Protein AF-A0A151T6I8-F1 (afdb_monomer_lite)

Organism: Cajanus cajan (NCBI:txid3821)

Structure (mmCIF, N/CA/C/O backbone):
data_AF-A0A151T6I8-F1
#
_entry.id   AF-A0A151T6I8-F1
#
loop_
_atom_site.group_PDB
_atom_site.id
_atom_site.type_symbol
_atom_site.label_atom_id
_atom_site.label_alt_id
_atom_site.label_comp_id
_atom_site.label_asym_id
_atom_site.label_entity_id
_atom_site.label_seq_id
_atom_site.pdbx_PDB_ins_code
_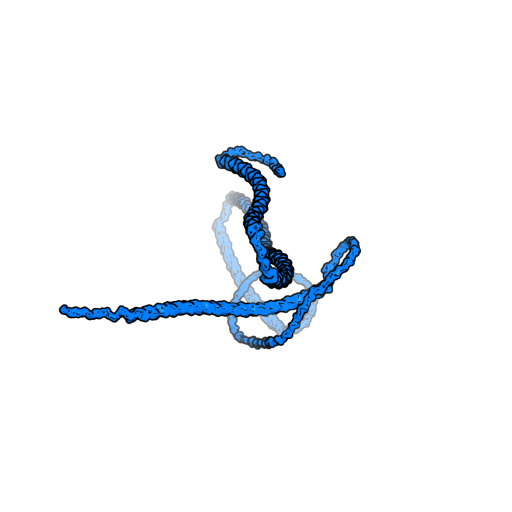atom_site.Cartn_x
_atom_site.Cartn_y
_atom_site.Cartn_z
_atom_site.occupancy
_atom_site.B_iso_or_equiv
_atom_site.auth_seq_id
_atom_site.auth_comp_id
_atom_site.auth_asym_id
_atom_site.auth_atom_id
_atom_site.pdbx_PDB_model_num
ATOM 1 N N . MET A 1 1 ? 33.927 2.813 18.070 1.00 40.91 1 MET A N 1
ATOM 2 C CA . MET A 1 1 ? 34.906 1.871 17.494 1.00 40.91 1 MET A CA 1
ATOM 3 C C . MET A 1 1 ? 34.378 1.384 16.159 1.00 40.91 1 MET A C 1
ATOM 5 O O . MET A 1 1 ? 33.597 0.448 16.139 1.00 40.91 1 MET A O 1
ATOM 9 N N . VAL A 1 2 ? 34.768 2.055 15.080 1.00 37.50 2 VAL A N 1
ATOM 10 C CA . VAL A 1 2 ? 34.949 1.470 13.746 1.00 37.50 2 VAL A CA 1
ATOM 11 C C . VAL A 1 2 ? 36.157 2.223 13.202 1.00 37.50 2 VAL A C 1
ATOM 13 O O . VAL A 1 2 ? 36.128 3.449 13.120 1.00 37.50 2 VAL A O 1
ATOM 16 N N . ALA A 1 3 ? 37.253 1.496 13.030 1.00 42.22 3 ALA A N 1
ATOM 17 C CA . ALA A 1 3 ? 38.501 1.994 12.485 1.00 42.22 3 ALA A CA 1
ATOM 18 C C . ALA A 1 3 ? 38.392 1.997 10.958 1.00 42.22 3 ALA A C 1
ATOM 20 O O . ALA A 1 3 ? 37.912 1.024 10.380 1.00 42.22 3 ALA A O 1
ATOM 21 N N . SER A 1 4 ? 38.848 3.074 10.329 1.00 39.62 4 SER A N 1
ATOM 22 C CA . SER A 1 4 ? 39.095 3.122 8.892 1.00 39.62 4 SER A CA 1
ATOM 23 C C . SER A 1 4 ? 40.542 3.560 8.707 1.00 39.62 4 SER A C 1
ATOM 25 O O . SER A 1 4 ? 40.881 4.730 8.866 1.00 39.62 4 SER A O 1
ATOM 27 N N . GLU A 1 5 ? 41.395 2.563 8.484 1.00 42.41 5 GLU A N 1
ATOM 28 C CA . GLU A 1 5 ? 42.701 2.699 7.847 1.00 42.41 5 GLU A CA 1
ATOM 29 C C . GLU A 1 5 ? 42.489 3.034 6.371 1.00 42.41 5 GLU A C 1
ATOM 31 O O . GLU A 1 5 ? 41.772 2.311 5.688 1.00 42.41 5 GLU A O 1
ATOM 36 N N . GLU A 1 6 ? 43.155 4.074 5.869 1.00 36.62 6 GLU A N 1
ATOM 37 C CA . GLU A 1 6 ? 43.416 4.222 4.435 1.00 36.62 6 GLU A CA 1
ATOM 38 C C . GLU A 1 6 ? 44.750 4.961 4.214 1.00 36.62 6 GLU A C 1
ATOM 40 O O . GLU A 1 6 ? 44.868 6.179 4.297 1.00 36.62 6 GLU A O 1
ATOM 45 N N . ILE A 1 7 ? 45.789 4.130 4.107 1.00 36.53 7 ILE A N 1
ATOM 46 C CA . ILE A 1 7 ? 46.836 4.077 3.074 1.00 36.53 7 ILE A CA 1
ATOM 47 C C . ILE A 1 7 ? 47.464 5.406 2.604 1.00 36.53 7 ILE A C 1
ATOM 49 O O . ILE A 1 7 ? 46.891 6.218 1.887 1.00 36.53 7 ILE A O 1
ATOM 53 N N . TYR A 1 8 ? 48.753 5.506 2.935 1.00 38.81 8 TYR A N 1
ATOM 54 C CA . TYR A 1 8 ? 49.767 6.439 2.448 1.00 38.81 8 TYR A CA 1
ATOM 55 C C . TYR A 1 8 ? 49.966 6.341 0.921 1.00 38.81 8 TYR A C 1
ATOM 57 O O . TYR A 1 8 ? 50.391 5.304 0.414 1.00 38.81 8 TYR A O 1
ATOM 65 N N . GLY A 1 9 ? 49.758 7.449 0.207 1.00 34.28 9 GLY A N 1
ATOM 66 C CA . GLY A 1 9 ? 50.211 7.668 -1.168 1.00 34.28 9 GLY A CA 1
ATOM 67 C C . GLY A 1 9 ? 51.060 8.935 -1.223 1.00 34.28 9 GLY A C 1
ATOM 68 O O . GLY A 1 9 ? 50.535 10.043 -1.208 1.00 34.28 9 GLY A O 1
ATOM 69 N N . ARG A 1 10 ? 52.384 8.765 -1.211 1.00 38.72 10 ARG A N 1
ATOM 70 C CA . ARG A 1 10 ? 53.377 9.828 -1.400 1.00 38.72 10 ARG A CA 1
ATOM 71 C C . ARG A 1 10 ? 53.438 10.157 -2.893 1.00 38.72 10 ARG A C 1
ATOM 73 O O . ARG A 1 10 ? 53.957 9.349 -3.654 1.00 38.72 10 ARG A O 1
ATOM 80 N N . GLU A 1 11 ? 52.986 11.344 -3.276 1.00 35.78 11 GLU A N 1
ATOM 81 C CA . GLU A 1 11 ? 53.276 11.943 -4.580 1.00 35.78 11 GLU A CA 1
ATOM 82 C C . GLU A 1 11 ? 53.837 13.353 -4.342 1.00 35.78 11 GLU A C 1
ATOM 84 O O . GLU A 1 11 ? 53.233 14.181 -3.659 1.00 35.78 11 GLU A O 1
ATOM 89 N N . GLU A 1 12 ? 55.070 13.573 -4.803 1.00 48.44 12 GLU A N 1
ATOM 90 C CA . GLU A 1 12 ? 55.775 14.852 -4.750 1.00 48.44 12 GLU A CA 1
ATOM 91 C C . GLU A 1 12 ? 55.009 15.895 -5.567 1.00 48.44 12 GLU A C 1
ATOM 93 O O . GLU A 1 12 ? 54.965 15.819 -6.793 1.00 48.44 12 GLU A O 1
ATOM 98 N N . VAL A 1 13 ? 54.440 16.902 -4.899 1.00 39.72 13 VAL A N 1
ATOM 99 C CA . VAL A 1 13 ? 53.879 18.079 -5.568 1.00 39.72 13 VAL A CA 1
ATOM 100 C C . VAL A 1 13 ? 54.666 19.315 -5.153 1.00 39.72 13 VAL A C 1
ATOM 102 O O . VAL A 1 13 ? 54.777 19.670 -3.981 1.00 39.72 13 VAL A O 1
ATOM 105 N N . LEU A 1 14 ? 55.245 19.925 -6.183 1.00 41.38 14 LEU A N 1
ATOM 106 C CA . LEU A 1 14 ? 55.989 21.174 -6.211 1.00 41.38 14 LEU A CA 1
ATOM 107 C C . LEU A 1 14 ? 55.366 22.277 -5.344 1.00 41.38 14 LEU A C 1
ATOM 109 O O . LEU A 1 14 ? 54.159 22.514 -5.362 1.00 41.38 14 LEU A O 1
ATOM 113 N N . LEU A 1 15 ? 56.247 22.997 -4.648 1.00 47.22 15 LEU A N 1
ATOM 114 C CA . LEU A 1 15 ? 55.979 24.145 -3.786 1.00 47.22 15 LEU A CA 1
ATOM 115 C C . LEU A 1 15 ? 55.469 25.352 -4.608 1.00 47.22 15 LEU A C 1
ATOM 117 O O . LEU A 1 15 ? 56.197 26.310 -4.860 1.00 47.22 15 LEU A O 1
ATOM 121 N N . VAL A 1 16 ? 54.217 25.311 -5.064 1.00 47.41 16 VAL A N 1
ATOM 122 C CA . VAL A 1 16 ? 53.518 26.497 -5.575 1.00 47.41 16 VAL A CA 1
ATOM 123 C C . VAL A 1 16 ? 53.007 27.262 -4.359 1.00 47.41 16 VAL A C 1
ATOM 125 O O . VAL A 1 16 ? 52.218 26.731 -3.579 1.00 47.41 16 VAL A O 1
ATOM 128 N N . GLN A 1 17 ? 53.485 28.495 -4.164 1.00 56.31 17 GLN A N 1
ATOM 129 C CA . GLN A 1 17 ? 52.957 29.384 -3.127 1.00 56.31 17 GLN A CA 1
ATOM 130 C C . GLN A 1 17 ? 51.426 29.437 -3.238 1.00 56.31 17 GLN A C 1
ATOM 132 O O . GLN A 1 17 ? 50.925 29.754 -4.324 1.00 56.31 17 GLN A O 1
ATOM 137 N N . PRO A 1 18 ? 50.671 29.146 -2.161 1.00 54.91 18 PRO A N 1
ATOM 138 C CA . PRO A 1 18 ? 49.224 29.221 -2.214 1.00 54.91 18 PRO A CA 1
ATOM 139 C C . PRO A 1 18 ? 48.849 30.666 -2.528 1.00 54.91 18 PRO A C 1
ATOM 141 O O . PRO A 1 18 ? 49.171 31.583 -1.769 1.00 54.91 18 PRO A O 1
ATOM 144 N N . GLY A 1 19 ? 48.199 30.891 -3.670 1.00 61.41 19 GLY A N 1
ATOM 145 C CA . GLY A 1 19 ? 47.603 32.190 -3.955 1.00 61.41 19 GLY A CA 1
ATOM 146 C C . GLY A 1 19 ? 46.659 32.578 -2.813 1.00 61.41 19 GLY A C 1
ATOM 147 O O . GLY A 1 19 ? 46.128 31.711 -2.125 1.00 61.41 19 GLY A O 1
ATOM 148 N N . HIS A 1 20 ? 46.416 33.874 -2.621 1.00 72.81 20 HIS A N 1
ATOM 149 C CA . HIS A 1 20 ? 45.530 34.414 -1.576 1.00 72.81 20 HIS A CA 1
ATOM 150 C C . HIS A 1 20 ? 44.180 33.669 -1.448 1.00 72.81 20 HIS A C 1
ATOM 152 O O . HIS A 1 20 ? 43.634 33.531 -0.359 1.00 72.81 20 HIS A O 1
ATOM 158 N N . VAL A 1 21 ? 43.668 33.132 -2.560 1.00 78.62 21 VAL A N 1
ATOM 159 C CA . VAL A 1 21 ? 42.455 32.302 -2.612 1.00 78.62 21 VAL A CA 1
ATOM 160 C C . VAL A 1 21 ? 42.631 30.943 -1.919 1.00 78.62 21 VAL A C 1
ATOM 162 O O . VAL A 1 21 ? 41.722 30.508 -1.226 1.00 78.62 21 VAL A O 1
ATOM 165 N N . GLY A 1 22 ? 43.786 30.287 -2.058 1.00 81.00 22 GLY A N 1
ATOM 166 C CA . GLY A 1 22 ? 44.078 29.008 -1.401 1.00 81.00 22 GLY A CA 1
ATOM 167 C C . GLY A 1 22 ? 44.117 29.133 0.122 1.00 81.00 22 GLY A C 1
ATOM 168 O O . GLY A 1 22 ? 43.486 28.343 0.811 1.00 81.00 22 GLY A O 1
ATOM 169 N N . LEU A 1 23 ? 44.747 30.192 0.643 1.00 84.62 23 LEU A N 1
ATOM 170 C CA . LEU A 1 23 ? 44.777 30.457 2.088 1.00 84.62 23 LEU A CA 1
ATOM 171 C C . LEU A 1 23 ? 43.381 30.740 2.666 1.00 84.62 23 LEU A C 1
ATOM 173 O O . LEU A 1 23 ? 43.078 30.320 3.782 1.00 84.62 23 LEU A O 1
ATOM 177 N N . GLU A 1 24 ? 42.520 31.434 1.917 1.00 87.62 24 GLU A N 1
ATOM 178 C CA . GLU A 1 24 ? 41.139 31.684 2.344 1.00 87.62 24 GLU A CA 1
ATOM 179 C C . GLU A 1 24 ? 40.281 30.409 2.273 1.00 87.62 24 GLU A C 1
ATOM 181 O O . GLU A 1 24 ? 39.462 30.175 3.161 1.00 87.62 24 GLU A O 1
ATOM 186 N N . ILE A 1 25 ? 40.508 29.539 1.280 1.00 86.00 25 ILE A N 1
ATOM 187 C CA . ILE A 1 25 ? 39.887 28.207 1.222 1.00 86.00 25 ILE A CA 1
ATOM 188 C C . ILE A 1 25 ? 40.307 27.374 2.436 1.00 86.00 25 ILE A C 1
ATOM 190 O O . ILE A 1 25 ? 39.436 26.841 3.118 1.00 86.00 25 ILE A O 1
ATOM 194 N N . ASP A 1 26 ? 41.598 27.327 2.767 1.00 89.50 26 ASP A N 1
ATOM 195 C CA . ASP A 1 26 ? 42.098 26.589 3.932 1.00 89.50 26 ASP A CA 1
ATOM 196 C C . ASP A 1 26 ? 41.510 27.134 5.241 1.00 89.50 26 ASP A C 1
ATOM 198 O O . ASP A 1 26 ? 41.115 26.374 6.129 1.00 89.50 26 ASP A O 1
ATOM 202 N N . ARG A 1 27 ? 41.386 28.461 5.368 1.00 93.75 27 ARG A N 1
ATOM 203 C CA . ARG A 1 27 ? 40.738 29.104 6.518 1.00 93.75 27 ARG A CA 1
ATOM 204 C C . ARG A 1 27 ? 39.266 28.710 6.637 1.00 93.75 27 ARG A C 1
ATOM 206 O O . ARG A 1 27 ? 38.834 28.331 7.727 1.00 93.75 27 ARG A O 1
ATOM 213 N N . LEU A 1 28 ? 38.502 28.794 5.548 1.00 93.62 28 LEU A N 1
ATOM 214 C CA . LEU A 1 28 ? 37.086 28.416 5.524 1.00 93.62 28 LEU A CA 1
ATOM 215 C C . LEU A 1 28 ? 36.900 26.917 5.774 1.00 93.62 28 LEU A C 1
ATOM 217 O O . LEU A 1 28 ? 35.976 26.520 6.481 1.00 93.62 28 LEU A O 1
ATOM 221 N N . GLN A 1 29 ? 37.796 26.082 5.255 1.00 92.31 29 GLN A N 1
ATOM 222 C CA . GLN A 1 29 ? 37.787 24.644 5.481 1.00 92.31 29 GLN A CA 1
ATOM 223 C C . GLN A 1 29 ? 38.086 24.316 6.946 1.00 92.31 29 GLN A C 1
ATOM 225 O O . GLN A 1 29 ? 37.368 23.521 7.550 1.00 92.31 29 GLN A O 1
ATOM 230 N N . ASN A 1 30 ? 39.049 24.998 7.568 1.00 93.19 30 ASN A N 1
ATOM 231 C CA . ASN A 1 30 ? 39.305 24.879 9.003 1.00 93.19 30 ASN A CA 1
ATOM 232 C C . ASN A 1 30 ? 38.087 25.309 9.834 1.00 93.19 30 ASN A C 1
ATOM 234 O O . ASN A 1 30 ? 37.658 24.557 10.709 1.00 93.19 30 ASN A O 1
ATOM 238 N N . GLN A 1 31 ? 37.460 26.444 9.511 1.00 95.81 31 GLN A N 1
ATOM 239 C CA . GLN A 1 31 ? 36.226 26.888 10.172 1.00 95.81 31 GLN A CA 1
ATOM 240 C C . GLN A 1 31 ? 35.081 25.886 10.000 1.00 95.81 31 GLN A C 1
ATOM 242 O O . GLN A 1 31 ? 34.358 25.605 10.955 1.00 95.81 31 GLN A O 1
ATOM 247 N N . LEU A 1 32 ? 34.928 25.299 8.811 1.00 93.62 32 LEU A N 1
ATOM 248 C CA . LEU A 1 32 ? 33.941 24.253 8.566 1.00 93.62 32 LEU A CA 1
ATOM 249 C C . LEU A 1 32 ? 34.227 23.023 9.435 1.00 93.62 32 LEU A C 1
ATOM 251 O O . LEU A 1 32 ? 33.311 22.507 10.071 1.00 93.62 32 LEU A O 1
ATOM 255 N N . THR A 1 33 ? 35.482 22.574 9.523 1.00 94.44 33 THR A N 1
ATOM 256 C CA . THR A 1 33 ? 35.838 21.425 10.373 1.00 94.44 33 THR A CA 1
ATOM 257 C C . THR A 1 33 ? 35.606 21.699 11.858 1.00 94.44 33 THR A C 1
ATOM 259 O O . THR A 1 33 ? 35.147 20.811 12.575 1.00 94.44 33 THR A O 1
ATOM 262 N N . GLU A 1 34 ? 35.871 22.918 12.329 1.00 95.38 34 GLU A N 1
ATOM 263 C CA . GLU A 1 34 ? 35.592 23.341 13.702 1.00 95.38 34 GLU A CA 1
ATOM 264 C C . GLU A 1 34 ? 34.084 23.355 13.975 1.00 95.38 34 GLU A C 1
ATOM 266 O O . GLU A 1 34 ? 33.631 22.740 14.940 1.00 95.38 34 GLU A O 1
ATOM 271 N N . LYS A 1 35 ? 33.284 23.927 13.065 1.00 95.94 35 LYS A N 1
ATOM 272 C CA . LYS A 1 35 ? 31.817 23.914 13.172 1.00 95.94 35 LYS A CA 1
ATOM 273 C C . LYS A 1 35 ? 31.232 22.505 13.111 1.00 95.94 35 LYS A C 1
ATOM 275 O O . LYS A 1 35 ? 30.273 22.219 13.821 1.00 95.94 35 LYS A O 1
ATOM 280 N N . VAL A 1 36 ? 31.822 21.596 12.334 1.00 95.88 36 VAL A N 1
ATOM 281 C CA . VAL A 1 36 ? 31.435 20.175 12.317 1.00 95.88 36 VAL A CA 1
ATOM 282 C C . VAL A 1 36 ? 31.743 19.499 13.659 1.00 95.88 36 VAL A C 1
ATOM 284 O O . VAL A 1 36 ? 30.924 18.720 14.150 1.00 95.88 36 VAL A O 1
ATOM 287 N N . LYS A 1 37 ? 32.881 19.812 14.294 1.00 95.31 37 LYS A N 1
ATOM 288 C CA . LYS A 1 37 ? 33.219 19.305 15.637 1.00 95.31 37 LYS A CA 1
ATOM 289 C C . LYS A 1 37 ? 32.276 19.854 16.710 1.00 95.31 37 LYS A C 1
ATOM 291 O O . LYS A 1 37 ? 31.787 19.070 17.519 1.00 95.31 37 LYS A O 1
ATOM 296 N N . GLU A 1 38 ? 31.982 21.155 16.693 1.00 96.25 38 GLU A N 1
ATOM 297 C CA . GLU A 1 38 ? 30.995 21.782 17.588 1.00 96.25 38 GLU A CA 1
ATOM 298 C C . GLU A 1 38 ? 29.596 21.173 17.405 1.00 96.25 38 GLU A C 1
ATOM 300 O O . GLU A 1 38 ? 28.897 20.878 18.372 1.00 96.25 38 GLU A O 1
ATOM 305 N N . LEU A 1 39 ? 29.184 20.905 16.163 1.00 94.69 39 LEU A N 1
ATOM 306 C CA . LEU A 1 39 ? 27.909 20.243 15.897 1.00 94.69 39 LEU A CA 1
ATOM 307 C C . LEU A 1 39 ? 27.883 18.835 16.504 1.00 94.69 39 LEU A C 1
ATOM 309 O O . LEU A 1 39 ? 26.881 18.445 17.105 1.00 94.69 39 LEU A O 1
ATOM 313 N N . ALA A 1 40 ? 28.983 18.084 16.403 1.00 95.06 40 ALA A N 1
ATOM 314 C CA . ALA A 1 40 ? 29.092 16.758 17.003 1.00 95.06 40 ALA A CA 1
ATOM 315 C C . ALA A 1 40 ? 29.035 16.799 18.543 1.00 95.06 40 ALA A C 1
ATOM 317 O O . ALA A 1 40 ? 28.387 15.940 19.150 1.00 95.06 40 ALA A O 1
ATOM 318 N N . THR A 1 41 ? 29.660 17.790 19.194 1.00 96.25 41 THR A N 1
ATOM 319 C CA . THR A 1 41 ? 29.574 17.952 20.656 1.00 96.25 41 THR A CA 1
ATOM 320 C C . THR A 1 41 ? 28.161 18.327 21.089 1.00 96.25 41 THR A C 1
ATOM 322 O O . THR A 1 41 ? 27.613 17.652 21.962 1.00 96.25 41 THR A O 1
ATOM 325 N N . CYS A 1 42 ? 27.519 19.293 20.422 1.00 95.75 42 CYS A N 1
ATOM 326 C CA . CYS A 1 42 ? 26.119 19.645 20.672 1.00 95.75 42 CYS A CA 1
ATOM 327 C C . CYS A 1 42 ? 25.182 18.448 20.456 1.00 95.75 42 CYS A C 1
ATOM 329 O O . CYS A 1 42 ? 24.267 18.214 21.242 1.00 95.75 42 CYS A O 1
ATOM 331 N N . GLN A 1 43 ? 25.414 17.634 19.423 1.00 96.25 43 GLN A N 1
ATOM 332 C CA . GLN A 1 43 ? 24.600 16.447 19.165 1.00 96.25 43 GLN A CA 1
ATOM 333 C C . GLN A 1 43 ? 24.753 15.391 20.271 1.00 96.25 43 GLN A C 1
ATOM 335 O O . GLN A 1 43 ? 23.776 14.732 20.639 1.00 96.25 43 GLN A O 1
ATOM 340 N N . ASN A 1 44 ? 25.958 15.227 20.819 1.00 95.31 44 ASN A N 1
ATOM 341 C CA . ASN A 1 44 ? 26.202 14.338 21.954 1.00 95.31 44 ASN A CA 1
ATOM 342 C C . ASN A 1 44 ? 25.571 14.874 23.247 1.00 95.31 44 ASN A C 1
ATOM 344 O O . ASN A 1 44 ? 24.978 14.097 23.995 1.00 95.31 44 ASN A O 1
ATOM 348 N N . GLU A 1 45 ? 25.617 16.187 23.474 1.00 96.94 45 GLU A N 1
ATOM 349 C CA . GLU A 1 45 ? 24.943 16.838 24.599 1.00 96.94 45 GLU A CA 1
ATOM 350 C C . GLU A 1 45 ? 23.421 16.664 24.519 1.00 96.94 45 GLU A C 1
ATOM 352 O O . GLU A 1 45 ? 22.801 16.229 25.487 1.00 96.94 45 GLU A O 1
ATOM 357 N N . ILE A 1 46 ? 22.817 16.862 23.342 1.00 95.88 46 ILE A N 1
ATOM 358 C CA . ILE A 1 46 ? 21.386 16.605 23.113 1.00 95.88 46 ILE A CA 1
ATOM 359 C C . ILE A 1 46 ? 21.031 15.148 23.435 1.00 95.88 46 ILE A C 1
ATOM 361 O O . ILE A 1 46 ? 20.008 14.884 24.068 1.00 95.88 46 ILE A O 1
ATOM 365 N N . LYS A 1 47 ? 21.861 14.179 23.025 1.00 96.88 47 LYS A N 1
ATOM 366 C CA . LYS A 1 47 ? 21.637 12.760 23.351 1.00 96.88 47 LYS A CA 1
ATOM 367 C C . LYS A 1 47 ? 21.702 12.506 24.859 1.00 96.88 47 LYS A C 1
ATOM 369 O O . LYS A 1 47 ? 20.856 11.780 25.379 1.00 96.88 47 LYS A O 1
ATOM 374 N N . ALA A 1 48 ? 22.666 13.109 25.556 1.00 95.81 48 ALA A N 1
ATOM 375 C CA . ALA A 1 48 ? 22.783 13.000 27.007 1.00 95.81 48 ALA A CA 1
ATOM 376 C C . ALA A 1 48 ? 21.568 13.620 27.714 1.00 95.81 48 ALA A C 1
ATOM 378 O O . ALA A 1 48 ? 20.956 12.968 28.560 1.00 95.81 48 ALA A O 1
ATOM 379 N N . LEU A 1 49 ? 21.156 14.825 27.311 1.00 96.06 49 LEU A N 1
ATOM 380 C CA . LEU A 1 49 ? 19.984 15.508 27.855 1.00 96.06 49 LEU A CA 1
ATOM 381 C C . LEU A 1 49 ? 18.708 14.686 27.653 1.00 96.06 49 LEU A C 1
ATOM 383 O O . LEU A 1 49 ? 17.995 14.452 28.628 1.00 96.06 49 LEU A O 1
ATOM 387 N N . ARG A 1 50 ? 18.480 14.132 26.455 1.00 96.19 50 ARG A N 1
ATOM 388 C CA . ARG A 1 50 ? 17.345 13.228 26.185 1.00 96.19 50 ARG A CA 1
ATOM 389 C C . ARG A 1 50 ? 17.347 11.992 27.086 1.00 96.19 50 ARG A C 1
ATOM 391 O O . ARG A 1 50 ? 16.299 11.584 27.577 1.00 96.19 50 ARG A O 1
ATOM 398 N N . ALA A 1 51 ? 18.514 11.402 27.353 1.00 95.56 51 ALA A N 1
ATOM 399 C CA . ALA A 1 51 ? 18.614 10.271 28.276 1.00 95.56 51 ALA A CA 1
ATOM 400 C C . ALA A 1 51 ? 18.282 10.670 29.727 1.00 95.56 51 ALA A C 1
ATOM 402 O O . ALA A 1 51 ? 17.693 9.881 30.468 1.00 95.56 51 ALA A O 1
ATOM 403 N N . THR A 1 52 ? 18.645 11.887 30.148 1.00 96.50 52 THR A N 1
ATOM 404 C CA . THR A 1 52 ? 18.268 12.400 31.476 1.00 96.50 52 THR A CA 1
ATOM 405 C C . THR A 1 52 ? 16.789 12.759 31.574 1.00 96.50 52 THR A C 1
ATOM 407 O O . THR A 1 52 ? 16.180 12.499 32.609 1.00 96.50 52 THR A O 1
ATOM 410 N N . GLU A 1 53 ? 16.201 13.299 30.507 1.00 95.19 53 GLU A N 1
ATOM 411 C CA . GLU A 1 53 ? 14.774 13.611 30.407 1.00 95.19 53 GLU A CA 1
ATOM 412 C C . GLU A 1 53 ? 13.941 12.333 30.533 1.00 95.19 53 GLU A C 1
ATOM 414 O O . GLU A 1 53 ? 13.106 12.244 31.426 1.00 95.19 53 GLU A O 1
ATOM 419 N N . ALA A 1 54 ? 14.309 11.271 29.809 1.00 95.94 54 ALA A N 1
ATOM 420 C CA . ALA A 1 54 ? 13.653 9.967 29.921 1.00 95.94 54 ALA A CA 1
ATOM 421 C C . ALA A 1 54 ? 13.683 9.381 31.351 1.00 95.94 54 ALA A C 1
ATOM 423 O O . ALA A 1 54 ? 12.729 8.738 31.791 1.00 95.94 54 ALA A O 1
ATOM 424 N N . LYS A 1 55 ? 14.767 9.603 32.113 1.00 95.25 55 LYS A N 1
ATOM 425 C CA . LYS A 1 55 ? 14.835 9.191 33.530 1.00 95.25 55 LYS A CA 1
ATOM 426 C C . LYS A 1 55 ? 13.918 10.033 34.419 1.00 95.25 55 LYS A C 1
ATOM 428 O O . LYS A 1 55 ? 13.314 9.486 35.340 1.00 95.25 55 LYS A O 1
ATOM 433 N N . LYS A 1 56 ? 13.819 11.340 34.158 1.00 96.69 56 LYS A N 1
ATOM 434 C CA . LYS A 1 56 ? 12.904 12.235 34.880 1.00 96.69 56 LYS A CA 1
ATOM 435 C C . LYS A 1 56 ? 11.450 11.878 34.591 1.00 96.69 56 LYS A C 1
ATOM 437 O O . LYS A 1 56 ? 10.682 11.775 35.538 1.00 96.69 56 LYS A O 1
ATOM 442 N N . ASP A 1 57 ? 11.097 11.599 33.340 1.00 96.19 57 ASP A N 1
ATOM 443 C CA . ASP A 1 57 ? 9.743 11.181 32.958 1.00 96.19 57 ASP A CA 1
ATOM 444 C C . ASP A 1 57 ? 9.334 9.888 33.659 1.00 96.19 57 ASP A C 1
ATOM 446 O O . ASP A 1 57 ? 8.231 9.789 34.198 1.00 96.19 57 ASP A O 1
ATOM 450 N N . LYS A 1 58 ? 10.255 8.920 33.750 1.00 96.69 58 LYS A N 1
ATOM 451 C CA . LYS A 1 58 ? 10.020 7.689 34.510 1.00 96.69 58 LYS A CA 1
ATOM 452 C C . LYS A 1 58 ? 9.760 7.972 35.995 1.00 96.69 58 LYS A C 1
ATOM 454 O O . LYS A 1 58 ? 8.796 7.451 36.549 1.00 96.69 58 LYS A O 1
ATOM 459 N N . ALA A 1 59 ? 10.574 8.820 36.624 1.00 96.00 59 ALA A N 1
ATOM 460 C CA . ALA A 1 59 ? 10.379 9.209 38.022 1.00 96.00 59 ALA A CA 1
ATOM 461 C C . ALA A 1 59 ? 9.058 9.973 38.236 1.00 96.00 59 ALA A C 1
ATOM 463 O O . ALA A 1 59 ? 8.376 9.773 39.239 1.00 96.00 59 ALA A O 1
ATOM 464 N N . ILE A 1 60 ? 8.664 10.821 37.283 1.00 96.69 60 ILE A N 1
ATOM 465 C CA . ILE A 1 60 ? 7.386 11.537 37.312 1.00 96.69 60 ILE A CA 1
ATOM 466 C C . ILE A 1 60 ? 6.218 10.553 37.224 1.00 96.69 60 ILE A C 1
ATOM 468 O O . ILE A 1 60 ? 5.256 10.703 37.975 1.00 96.69 60 ILE A O 1
ATOM 472 N N . GLU A 1 61 ? 6.281 9.542 36.356 1.00 96.62 61 GLU A N 1
ATOM 473 C CA . GLU A 1 61 ? 5.210 8.546 36.245 1.00 96.62 61 GLU A CA 1
ATOM 474 C C . GLU A 1 61 ? 5.105 7.674 37.508 1.00 96.62 61 GLU A C 1
ATOM 476 O O . GLU A 1 61 ? 4.004 7.393 37.982 1.00 96.62 61 GLU A O 1
ATOM 481 N N . GLU A 1 62 ? 6.232 7.303 38.121 1.00 96.50 62 GLU A N 1
ATOM 482 C CA . GLU A 1 62 ? 6.256 6.613 39.419 1.00 96.50 62 GLU A CA 1
ATOM 483 C C . GLU A 1 62 ? 5.609 7.462 40.530 1.00 96.50 62 GLU A C 1
ATOM 485 O O . GLU A 1 62 ? 4.743 6.969 41.257 1.00 96.50 62 GLU A O 1
ATOM 490 N N . LEU A 1 63 ? 5.933 8.758 40.612 1.00 96.50 63 LEU A N 1
ATOM 491 C CA . LEU A 1 63 ? 5.302 9.679 41.565 1.00 96.50 63 LEU A CA 1
ATOM 492 C C . LEU A 1 63 ? 3.808 9.881 41.283 1.00 96.50 63 LEU A C 1
ATOM 494 O O . LEU A 1 63 ? 3.007 9.890 42.216 1.00 96.50 63 LEU A O 1
ATOM 498 N N . ARG A 1 64 ? 3.400 9.987 40.013 1.00 97.12 64 ARG A N 1
ATOM 499 C CA . ARG A 1 64 ? 1.980 10.068 39.620 1.00 97.12 64 ARG A CA 1
ATOM 500 C C . ARG A 1 64 ? 1.205 8.831 40.060 1.00 97.12 64 ARG A C 1
ATOM 502 O O . ARG A 1 64 ? 0.073 8.949 40.526 1.00 97.12 64 ARG A O 1
ATOM 509 N N . ASN A 1 65 ? 1.803 7.648 39.931 1.00 97.00 65 ASN A N 1
ATOM 510 C CA . ASN A 1 65 ? 1.211 6.405 40.417 1.00 97.00 65 ASN A CA 1
ATOM 511 C C . ASN A 1 65 ? 1.010 6.418 41.932 1.00 97.00 65 ASN A C 1
ATOM 513 O O . ASN A 1 65 ? -0.049 6.008 42.403 1.00 97.00 65 ASN A O 1
ATOM 517 N N . GLU A 1 66 ? 1.987 6.911 42.688 1.00 97.62 66 GLU A N 1
ATOM 518 C CA . GLU A 1 66 ? 1.880 6.957 44.143 1.00 97.62 66 GLU A CA 1
ATOM 519 C C . GLU A 1 66 ? 0.857 7.997 44.620 1.00 97.62 66 GLU A C 1
ATOM 521 O O . GLU A 1 66 ? 0.041 7.695 45.489 1.00 97.62 66 GLU A O 1
ATOM 526 N N . VAL A 1 67 ? 0.798 9.170 43.978 1.00 96.94 67 VAL A N 1
ATOM 527 C CA . VAL A 1 67 ? -0.254 10.170 44.230 1.00 96.94 67 VAL A CA 1
ATOM 528 C C . VAL A 1 67 ? -1.640 9.578 43.974 1.00 96.94 67 VAL A C 1
ATOM 530 O O . VAL A 1 67 ? -2.506 9.682 44.836 1.00 96.94 67 VAL A O 1
ATOM 533 N N . ARG A 1 68 ? -1.842 8.859 42.858 1.00 97.06 68 ARG A N 1
ATOM 534 C CA . ARG A 1 68 ? -3.124 8.185 42.574 1.00 97.06 68 ARG A CA 1
ATOM 535 C C . ARG A 1 68 ? -3.529 7.197 43.671 1.00 97.06 68 ARG A C 1
ATOM 537 O O . ARG A 1 68 ? -4.703 7.130 44.026 1.00 97.06 68 ARG A O 1
ATOM 544 N N . LYS A 1 69 ? -2.581 6.428 44.217 1.00 97.56 69 LYS A N 1
ATOM 545 C CA . LYS A 1 69 ? -2.858 5.498 45.326 1.00 97.56 69 LYS A CA 1
ATOM 546 C C . LYS A 1 69 ? -3.208 6.232 46.619 1.00 97.56 69 LYS A C 1
ATOM 548 O O . LYS A 1 69 ? -4.089 5.781 47.350 1.00 97.56 69 LYS A O 1
ATOM 553 N N . LEU A 1 70 ? -2.513 7.329 46.919 1.00 95.94 70 LEU A N 1
ATOM 554 C CA . LEU A 1 70 ? -2.789 8.146 48.100 1.00 95.94 70 LEU A CA 1
ATOM 555 C C . LEU A 1 70 ? -4.160 8.821 48.008 1.00 95.94 70 LEU A C 1
ATOM 557 O O . LEU A 1 70 ? -4.903 8.776 48.985 1.00 95.94 70 LEU A O 1
ATOM 561 N N . ASP A 1 71 ? -4.528 9.345 46.840 1.00 95.44 71 ASP A N 1
ATOM 562 C CA . ASP A 1 71 ? -5.853 9.921 46.590 1.00 95.44 71 ASP A CA 1
ATOM 563 C C . ASP A 1 71 ? -6.966 8.886 46.783 1.00 95.44 71 ASP A C 1
ATOM 565 O O . ASP A 1 71 ? -7.994 9.177 47.394 1.00 95.44 71 ASP A O 1
ATOM 569 N N . GLU A 1 72 ? -6.762 7.653 46.314 1.00 97.75 72 GLU A N 1
ATOM 570 C CA . GLU A 1 72 ? -7.747 6.587 46.504 1.00 97.75 72 GLU A CA 1
ATOM 571 C C . GLU A 1 72 ? -7.909 6.210 47.980 1.00 97.75 72 GLU A C 1
ATOM 573 O O . GLU A 1 72 ? -9.027 6.097 48.484 1.00 97.75 72 GLU A O 1
ATOM 578 N N . ARG A 1 73 ? -6.796 6.089 48.712 1.00 97.19 73 ARG A N 1
ATOM 579 C CA . ARG A 1 73 ? -6.833 5.871 50.164 1.00 97.19 73 ARG A CA 1
ATOM 580 C C . ARG A 1 73 ? -7.546 7.011 50.883 1.00 97.19 73 ARG A C 1
ATOM 582 O O . ARG A 1 73 ? -8.333 6.742 51.789 1.00 97.19 73 ARG A O 1
ATOM 589 N N . LEU A 1 74 ? -7.284 8.254 50.484 1.00 96.69 74 LEU A N 1
ATOM 590 C CA . LEU A 1 74 ? -7.931 9.427 51.055 1.00 96.69 74 LEU A CA 1
ATOM 591 C C . LEU A 1 74 ? -9.447 9.361 50.839 1.00 96.69 74 LEU A C 1
ATOM 593 O O . LEU A 1 74 ? -10.184 9.425 51.821 1.00 96.69 74 LEU A O 1
ATOM 597 N N . ARG A 1 75 ? -9.913 9.111 49.607 1.00 97.56 75 ARG A N 1
ATOM 598 C CA . ARG A 1 75 ? -11.347 8.957 49.297 1.00 97.56 75 ARG A CA 1
ATOM 599 C C . ARG A 1 75 ? -12.023 7.890 50.155 1.00 97.56 75 ARG A C 1
ATOM 601 O O . ARG A 1 75 ? -13.057 8.158 50.763 1.00 97.56 75 ARG A O 1
ATOM 608 N N . LEU A 1 76 ? -11.407 6.714 50.284 1.00 97.12 76 LEU A N 1
ATOM 609 C CA . LEU A 1 76 ? -11.934 5.638 51.129 1.00 97.12 76 LEU A CA 1
ATOM 610 C C . LEU A 1 76 ? -12.037 6.056 52.604 1.00 97.12 76 LEU A C 1
ATOM 612 O O . LEU A 1 76 ? -13.037 5.770 53.266 1.00 97.12 76 LEU A O 1
ATOM 616 N N . THR A 1 77 ? -11.027 6.756 53.133 1.00 95.31 77 THR A N 1
ATOM 617 C CA . THR A 1 77 ? -11.073 7.260 54.514 1.00 95.31 77 THR A CA 1
ATOM 618 C C . THR A 1 77 ? -12.109 8.365 54.703 1.00 95.31 77 THR A C 1
ATOM 620 O O . THR A 1 77 ? -12.811 8.370 55.713 1.00 95.31 77 THR A O 1
ATOM 623 N N . GLU A 1 78 ? -12.266 9.265 53.732 1.00 96.75 78 GLU A N 1
ATOM 624 C CA . GLU A 1 78 ? -13.291 10.308 53.752 1.00 96.75 78 GLU A CA 1
ATOM 625 C C . GLU A 1 78 ? -14.697 9.709 53.758 1.00 96.75 78 GLU A C 1
ATOM 627 O O . GLU A 1 78 ? -15.546 10.143 54.538 1.00 96.75 78 GLU A O 1
ATOM 632 N N . ASP A 1 79 ? -14.949 8.689 52.941 1.00 96.81 79 ASP A N 1
ATOM 633 C CA . ASP A 1 79 ? -16.247 8.020 52.891 1.00 96.81 79 ASP A CA 1
ATOM 634 C C . ASP A 1 79 ? -16.534 7.233 54.176 1.00 96.81 79 ASP A C 1
ATOM 636 O O . ASP A 1 79 ? -17.652 7.290 54.699 1.00 96.81 79 ASP A O 1
ATOM 640 N N . HIS A 1 80 ? -15.515 6.605 54.772 1.00 97.25 80 HIS A N 1
ATOM 641 C CA . HIS A 1 80 ? -15.639 5.998 56.098 1.00 97.25 80 HIS A CA 1
ATOM 642 C C . HIS A 1 80 ? -15.987 7.034 57.180 1.00 97.25 80 HIS A C 1
ATOM 644 O O . HIS A 1 80 ? -16.872 6.804 58.010 1.00 97.25 80 HIS A O 1
ATOM 650 N N . LEU A 1 81 ? -15.342 8.205 57.157 1.00 96.44 81 LEU A N 1
ATOM 651 C CA . LEU A 1 81 ? -15.637 9.298 58.087 1.00 96.44 81 LEU A CA 1
ATOM 652 C C . LEU A 1 81 ? -17.045 9.871 57.877 1.00 96.44 81 LEU A C 1
ATOM 654 O O . LEU A 1 81 ? -17.743 10.144 58.856 1.00 96.44 81 LEU A O 1
ATOM 658 N N . LYS A 1 82 ? -17.503 10.015 56.626 1.00 97.00 82 LYS A N 1
ATOM 659 C CA . LYS A 1 82 ? -18.885 10.423 56.314 1.00 97.00 82 LYS A CA 1
ATOM 660 C C . LYS A 1 82 ? -19.893 9.420 56.875 1.00 97.00 82 LYS A C 1
ATOM 662 O O . LYS A 1 82 ? -20.852 9.840 57.522 1.00 97.00 82 LYS A O 1
ATOM 667 N N . TYR A 1 83 ? -19.652 8.121 56.691 1.00 96.56 83 TYR A N 1
ATOM 668 C CA . TYR A 1 83 ? -20.491 7.061 57.253 1.00 96.56 83 TYR A CA 1
ATOM 669 C C . TYR A 1 83 ? -20.557 7.149 58.784 1.00 96.56 83 TYR A C 1
ATOM 671 O O . TYR A 1 83 ? -21.646 7.237 59.354 1.00 96.56 83 TYR A O 1
ATOM 679 N N . LYS A 1 84 ? -19.403 7.234 59.459 1.00 97.12 84 LYS A N 1
ATOM 680 C CA . LYS A 1 84 ? -19.341 7.356 60.924 1.00 97.12 84 LYS A CA 1
ATOM 681 C C . LYS A 1 84 ? -20.037 8.614 61.441 1.00 97.12 84 LYS A C 1
ATOM 683 O O . LYS A 1 84 ? -20.703 8.571 62.471 1.00 97.12 84 LYS A O 1
ATOM 688 N N . LYS A 1 85 ? -19.952 9.728 60.711 1.00 97.56 85 LYS A N 1
ATOM 689 C CA . LYS A 1 85 ? -20.664 10.967 61.050 1.00 97.56 85 LYS A CA 1
ATOM 690 C C . LYS A 1 85 ? -22.185 10.802 60.986 1.00 97.56 85 LYS A C 1
ATOM 692 O O . LYS A 1 85 ? -22.882 11.360 61.832 1.00 97.56 85 LYS A O 1
ATOM 697 N N . LEU A 1 86 ? -22.704 10.065 60.002 1.00 96.25 86 LEU A N 1
ATOM 698 C CA . LEU A 1 86 ? -24.136 9.757 59.908 1.00 96.25 86 LEU A CA 1
ATOM 699 C C . LEU A 1 86 ? -24.583 8.818 61.035 1.00 96.25 86 LEU A C 1
ATOM 701 O O . LEU A 1 86 ? -25.610 9.068 61.660 1.00 96.25 86 LEU A O 1
ATOM 705 N N . GLU A 1 87 ? -23.779 7.802 61.346 1.00 97.06 87 GLU A N 1
ATOM 706 C CA . GLU A 1 87 ? -24.028 6.872 62.453 1.00 97.06 87 GLU A CA 1
ATOM 707 C C . GLU A 1 87 ? -24.086 7.599 63.810 1.00 97.06 87 GLU A C 1
ATOM 709 O O . GLU A 1 87 ? -25.022 7.395 64.579 1.00 97.06 87 GLU A O 1
ATOM 714 N N . ILE A 1 88 ? -23.166 8.538 64.067 1.00 96.31 88 ILE A N 1
ATOM 715 C CA . ILE A 1 88 ? -23.190 9.379 65.276 1.00 96.31 88 ILE A CA 1
ATOM 716 C C . ILE A 1 88 ? -24.474 10.215 65.354 1.00 96.31 88 ILE A C 1
ATOM 718 O O . ILE A 1 88 ? -25.075 10.296 66.422 1.00 96.31 88 ILE A O 1
ATOM 722 N N . LYS A 1 89 ? -24.918 10.829 64.247 1.00 97.62 89 LYS A N 1
ATOM 723 C CA . LYS A 1 89 ? -26.166 11.613 64.237 1.00 97.62 89 LYS A CA 1
ATOM 724 C C . LYS A 1 89 ? -27.372 10.751 64.597 1.00 97.62 89 LYS A C 1
ATOM 726 O O . LYS A 1 89 ? -28.126 11.128 65.490 1.00 97.62 89 LYS A O 1
ATOM 731 N N . LYS A 1 90 ? -27.492 9.574 63.981 1.00 97.62 90 LYS A N 1
ATOM 732 C CA . LYS A 1 90 ? -28.558 8.615 64.282 1.00 97.62 90 LYS A CA 1
ATOM 733 C C . LYS A 1 90 ? -28.562 8.229 65.765 1.00 97.62 90 LYS A C 1
ATOM 735 O O . LYS A 1 90 ? -29.581 8.377 66.428 1.00 97.62 90 LYS A O 1
ATOM 740 N N . LEU A 1 91 ? -27.406 7.853 66.318 1.00 94.44 91 LEU A N 1
ATOM 741 C CA . LEU A 1 91 ? -27.280 7.527 67.745 1.00 94.44 91 LEU A CA 1
ATOM 742 C C . LEU A 1 91 ? -27.630 8.716 68.657 1.00 94.44 91 LEU A C 1
ATOM 744 O O . LEU A 1 91 ? -28.160 8.531 69.750 1.00 94.44 91 LEU A O 1
ATOM 748 N N . THR A 1 92 ? -27.346 9.954 68.236 1.00 96.19 92 THR A N 1
ATOM 749 C CA . THR A 1 92 ? -27.715 11.144 69.021 1.00 96.19 92 THR A CA 1
ATOM 750 C C . THR A 1 92 ? -29.213 11.433 69.003 1.00 96.19 92 THR A C 1
ATOM 752 O O . THR A 1 92 ? -29.725 11.948 69.995 1.00 96.19 92 THR A O 1
ATOM 755 N N . GLU A 1 93 ? -29.908 11.114 67.911 1.00 96.38 93 GLU A N 1
ATOM 756 C CA . GLU A 1 93 ? -31.368 11.207 67.807 1.00 96.38 93 GLU A CA 1
ATOM 757 C C . GLU A 1 93 ? -32.024 10.118 68.661 1.00 96.38 93 GLU A C 1
ATOM 759 O O . GLU A 1 93 ? -32.786 10.443 69.566 1.00 96.38 93 GLU A O 1
ATOM 764 N N . GLU A 1 94 ? -31.591 8.863 68.514 1.00 95.81 94 GLU A N 1
ATOM 765 C CA . GLU A 1 94 ? -32.056 7.740 69.340 1.00 95.81 94 GLU A CA 1
ATOM 766 C C . GLU A 1 94 ? -31.853 8.000 70.840 1.00 95.81 94 GLU A C 1
ATOM 768 O O . GLU A 1 94 ? -32.731 7.717 71.654 1.00 95.81 94 GLU A O 1
ATOM 773 N N . LYS A 1 95 ? -30.723 8.604 71.233 1.00 96.94 95 LYS A N 1
ATOM 774 C CA . LYS A 1 95 ? -30.480 9.008 72.626 1.00 96.94 95 LYS A CA 1
ATOM 775 C C . LYS A 1 95 ? -31.489 10.054 73.113 1.00 96.94 95 LYS A C 1
ATOM 777 O O . LYS A 1 95 ? -31.897 10.000 74.272 1.00 96.94 95 LYS A O 1
ATOM 782 N N . LYS A 1 96 ? -31.853 11.030 72.276 1.00 96.81 96 LYS A N 1
ATOM 783 C CA . LYS A 1 96 ? -32.848 12.054 72.636 1.00 96.81 96 LYS A CA 1
ATOM 784 C C . LYS A 1 96 ? -34.229 11.429 72.800 1.00 96.81 96 LYS A C 1
ATOM 786 O O . LYS A 1 96 ? -34.890 11.719 73.793 1.00 96.81 96 LYS A O 1
ATOM 791 N N . ASP A 1 97 ? -34.610 10.540 71.890 1.00 94.25 97 ASP A N 1
ATOM 792 C CA . ASP A 1 97 ? -35.891 9.835 71.942 1.00 94.25 97 ASP A CA 1
ATOM 793 C C . ASP A 1 97 ? -35.972 8.919 73.169 1.00 94.25 97 ASP A C 1
ATOM 795 O O . ASP A 1 97 ? -36.971 8.927 73.887 1.00 94.25 97 ASP A O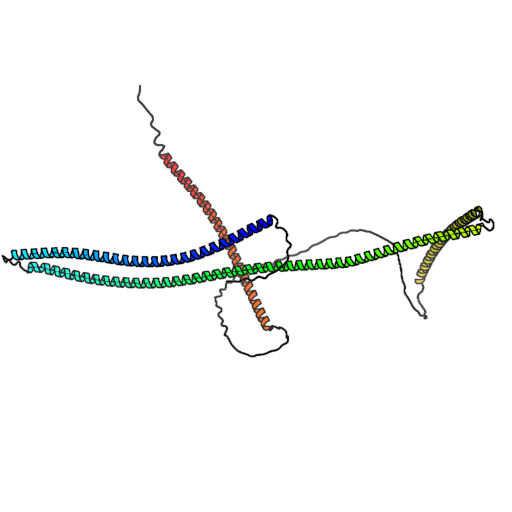 1
ATOM 799 N N . ALA A 1 98 ? -34.887 8.203 73.486 1.00 93.19 98 ALA A N 1
ATOM 800 C CA . ALA A 1 98 ? -34.794 7.378 74.688 1.00 93.19 98 ALA A CA 1
ATOM 801 C C . ALA A 1 98 ? -34.918 8.207 75.979 1.00 93.19 98 ALA A C 1
ATOM 803 O O . ALA A 1 98 ? -35.620 7.801 76.903 1.00 93.19 98 ALA A O 1
ATOM 804 N N . LEU A 1 99 ? -34.287 9.386 76.043 1.00 94.62 99 LEU A N 1
ATOM 805 C CA . LEU A 1 99 ? -34.435 10.304 77.179 1.00 94.62 99 LEU A CA 1
ATOM 806 C C . LEU A 1 99 ? -35.869 10.837 77.295 1.00 94.62 99 LEU A C 1
ATOM 808 O O . LEU A 1 99 ? -36.413 10.894 78.395 1.00 94.62 99 LEU A O 1
ATOM 812 N N . ALA A 1 100 ? -36.506 11.198 76.179 1.00 93.75 100 ALA A N 1
ATOM 813 C CA . ALA A 1 100 ? -37.901 11.635 76.177 1.00 93.75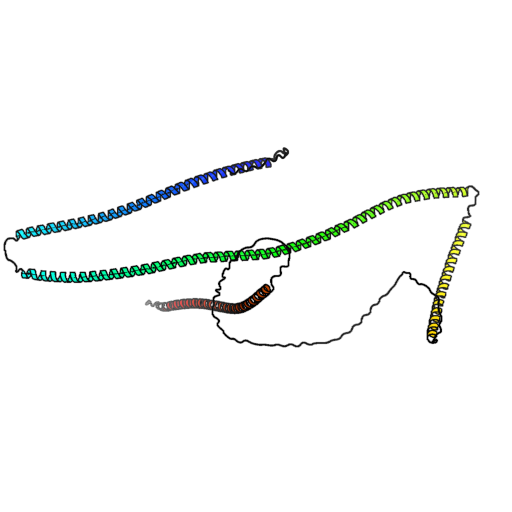 100 ALA A CA 1
ATOM 814 C C . ALA A 1 100 ? -38.844 10.520 76.664 1.00 93.75 100 ALA A C 1
ATOM 816 O O . ALA A 1 100 ? -39.703 10.764 77.514 1.00 93.75 100 ALA A O 1
ATOM 817 N N . ALA A 1 101 ? -38.636 9.287 76.191 1.00 93.44 101 ALA A N 1
ATOM 818 C CA . ALA A 1 101 ? -39.372 8.112 76.645 1.00 93.44 101 ALA A CA 1
ATOM 819 C C . ALA A 1 101 ? -39.155 7.844 78.144 1.00 93.44 101 ALA A C 1
ATOM 821 O O . ALA A 1 101 ? -40.113 7.557 78.861 1.00 93.44 101 ALA A O 1
ATOM 822 N N . GLN A 1 102 ? -37.923 8.005 78.637 1.00 94.56 102 GLN A N 1
ATOM 823 C CA . GLN A 1 102 ? -37.606 7.889 80.060 1.00 94.56 102 GLN A CA 1
ATOM 824 C C . GLN A 1 102 ? -38.389 8.911 80.897 1.00 94.56 102 GLN A C 1
ATOM 826 O O . GLN A 1 102 ? -39.034 8.525 81.872 1.00 94.56 102 GLN A O 1
ATOM 831 N N . TYR A 1 103 ? -38.384 10.192 80.516 1.00 93.38 103 TYR A N 1
ATOM 832 C CA . TYR A 1 103 ? -39.148 11.225 81.225 1.00 93.38 103 TYR A CA 1
ATOM 833 C C . TYR A 1 103 ? -40.659 10.955 81.200 1.00 93.38 103 TYR A C 1
ATOM 835 O O . TYR A 1 103 ? -41.334 11.147 82.214 1.00 93.38 103 TYR A O 1
ATOM 843 N N . ALA A 1 104 ? -41.200 10.476 80.076 1.00 92.38 104 ALA A N 1
ATOM 844 C CA . ALA A 1 104 ? -42.611 10.112 79.959 1.00 92.38 104 ALA A CA 1
ATOM 845 C C . ALA A 1 104 ? -42.986 8.924 80.865 1.00 92.38 104 ALA A C 1
ATOM 847 O O . ALA A 1 104 ? -44.008 8.967 81.558 1.00 92.38 104 ALA A O 1
ATOM 848 N N . ALA A 1 105 ? -42.145 7.887 80.915 1.00 89.50 105 ALA A N 1
ATOM 849 C CA . ALA A 1 105 ? -42.334 6.744 81.805 1.00 89.50 105 ALA A CA 1
ATOM 850 C C . ALA A 1 105 ? -42.282 7.166 83.283 1.00 89.50 105 ALA A C 1
ATOM 852 O O . ALA A 1 105 ? -43.144 6.787 84.074 1.00 89.50 105 ALA A O 1
ATOM 853 N N . GLU A 1 106 ? -41.328 8.021 83.652 1.00 87.62 106 GLU A N 1
ATOM 854 C CA . GLU A 1 106 ? -41.189 8.522 85.019 1.00 87.62 106 GLU A CA 1
ATOM 855 C C . GLU A 1 106 ? -42.371 9.418 85.434 1.00 87.62 106 GLU A C 1
ATOM 857 O O . GLU A 1 106 ? -42.855 9.342 86.563 1.00 87.62 106 GLU A O 1
ATOM 862 N N . ALA A 1 107 ? -42.894 10.243 84.521 1.00 87.69 107 ALA A N 1
ATOM 863 C CA . ALA A 1 107 ? -44.113 11.017 84.750 1.00 87.69 107 ALA A CA 1
ATOM 864 C C . ALA A 1 107 ? -45.347 10.116 84.930 1.00 87.69 107 ALA A C 1
ATOM 866 O O . ALA A 1 107 ? -46.202 10.404 85.767 1.00 87.69 107 ALA A O 1
ATOM 867 N N . THR A 1 108 ? -45.423 9.009 84.188 1.00 87.06 108 THR A N 1
ATOM 868 C CA . THR A 1 108 ? -46.508 8.023 84.311 1.00 87.06 108 THR A CA 1
ATOM 869 C C . THR A 1 108 ? -46.451 7.301 85.657 1.00 87.06 108 THR A C 1
ATOM 871 O O . THR A 1 108 ? -47.475 7.182 86.322 1.00 87.06 108 THR A O 1
ATOM 874 N N . LEU A 1 109 ? -45.260 6.912 86.123 1.00 79.94 109 LEU A N 1
ATOM 875 C CA . LEU A 1 109 ? -45.074 6.340 87.463 1.00 79.94 109 LEU A CA 1
ATOM 876 C C . LEU A 1 109 ? -45.458 7.326 88.573 1.00 79.94 109 LEU A C 1
ATOM 878 O O . LEU A 1 109 ? -46.102 6.935 89.542 1.00 79.94 109 LEU A O 1
ATOM 882 N N . ARG A 1 110 ? -45.123 8.615 88.422 1.00 83.75 110 ARG A N 1
ATOM 883 C CA . ARG A 1 110 ? -45.558 9.655 89.369 1.00 83.75 110 ARG A CA 1
ATOM 884 C C . ARG A 1 110 ? -47.082 9.805 89.416 1.00 83.75 110 ARG A C 1
ATOM 886 O O . ARG A 1 110 ? -47.610 10.005 90.503 1.00 83.75 110 ARG A O 1
ATOM 893 N N . ARG A 1 111 ? -47.778 9.698 88.274 1.00 80.69 111 ARG A N 1
ATOM 894 C CA . ARG A 1 111 ? -49.253 9.717 88.212 1.00 80.69 111 ARG A CA 1
ATOM 895 C C . ARG A 1 111 ? -49.865 8.470 88.848 1.00 80.69 111 ARG A C 1
ATOM 897 O O . ARG A 1 111 ? -50.696 8.608 89.728 1.00 80.69 111 ARG A O 1
ATOM 904 N N . LEU A 1 112 ? -49.373 7.276 88.515 1.00 73.12 112 LEU A N 1
ATOM 905 C CA . LEU A 1 112 ? -49.849 6.020 89.110 1.00 73.12 112 LEU A CA 1
ATOM 906 C C . LEU A 1 112 ? -49.657 5.971 90.631 1.00 73.12 112 LEU A C 1
ATOM 908 O O . LEU A 1 112 ? -50.527 5.481 91.338 1.00 73.12 112 LEU A O 1
ATOM 912 N N . HIS A 1 113 ? -48.548 6.505 91.148 1.00 68.00 113 HIS A N 1
ATOM 913 C CA . HIS A 1 113 ? -48.348 6.624 92.594 1.00 68.00 113 HIS A CA 1
ATOM 914 C C . HIS A 1 113 ? -49.254 7.688 93.248 1.00 68.00 113 HIS A C 1
ATOM 916 O O . HIS A 1 113 ? -49.472 7.623 94.456 1.00 68.00 113 HIS A O 1
ATOM 922 N N . ALA A 1 114 ? -49.777 8.660 92.490 1.00 65.31 114 ALA A N 1
ATOM 923 C CA . ALA A 1 114 ? -50.734 9.661 92.972 1.00 65.31 114 ALA A CA 1
ATOM 924 C C . ALA A 1 114 ? -52.192 9.167 92.905 1.00 65.31 114 ALA A C 1
ATOM 926 O O . ALA A 1 114 ? -52.972 9.479 93.801 1.00 65.31 114 ALA A O 1
ATOM 927 N N . ASP A 1 115 ? -52.521 8.350 91.902 1.00 59.66 115 ASP A N 1
ATOM 928 C CA . ASP A 1 115 ? -53.848 7.759 91.678 1.00 59.66 115 ASP A CA 1
ATOM 929 C C . ASP A 1 115 ? -54.098 6.505 92.545 1.00 59.66 115 ASP A C 1
ATOM 931 O O . ASP A 1 115 ? -55.166 5.906 92.500 1.00 59.66 115 ASP A O 1
ATOM 935 N N . GLN A 1 116 ? -53.138 6.104 93.388 1.00 48.41 116 GLN A N 1
ATOM 936 C CA . GLN A 1 116 ? -53.234 4.923 94.259 1.00 48.41 116 GLN A CA 1
ATOM 937 C C . GLN A 1 116 ? -54.069 5.156 95.537 1.00 48.41 116 GLN A C 1
ATOM 939 O O . GLN A 1 116 ? -53.823 4.547 96.583 1.00 48.41 116 GLN A O 1
ATOM 944 N N . LYS A 1 117 ? -55.057 6.054 95.465 1.00 49.31 117 LYS A N 1
ATOM 945 C CA . LYS A 1 117 ? -56.137 6.194 96.442 1.00 49.31 117 LYS A CA 1
ATOM 946 C C . LYS A 1 117 ? -57.455 6.313 95.684 1.00 49.31 117 LYS A C 1
ATOM 948 O O . LYS A 1 117 ? -57.653 7.288 94.973 1.00 49.31 117 LYS A O 1
ATOM 953 N N . GLU A 1 118 ? -58.330 5.352 95.954 1.00 41.28 118 GLU A N 1
ATOM 954 C CA . GLU A 1 118 ? -59.707 5.188 95.468 1.00 41.28 118 GLU A CA 1
ATOM 955 C C . GLU A 1 118 ? -59.856 4.217 94.290 1.00 41.28 118 GLU A C 1
ATOM 957 O O . GLU A 1 118 ? -59.699 4.541 93.116 1.00 41.28 118 GLU A O 1
ATOM 962 N N . ASP A 1 119 ? -60.160 2.975 94.679 1.00 48.59 119 ASP A N 1
ATOM 963 C CA . ASP A 1 119 ? -60.675 1.919 93.822 1.00 48.59 119 ASP A CA 1
ATOM 964 C C . ASP A 1 119 ? -62.090 2.281 93.356 1.00 48.59 119 ASP A C 1
ATOM 966 O O . ASP A 1 119 ? -63.037 2.192 94.131 1.00 48.59 119 ASP A O 1
ATOM 970 N N . ASP A 1 120 ? -62.230 2.582 92.069 1.00 55.41 120 ASP A N 1
ATOM 971 C CA . ASP A 1 120 ? -63.440 2.292 91.302 1.00 55.41 120 ASP A CA 1
ATOM 972 C C . ASP A 1 120 ? -62.995 1.600 90.007 1.00 55.41 120 ASP A C 1
ATOM 974 O O . ASP A 1 120 ? -62.636 2.225 89.005 1.00 55.41 120 ASP A O 1
ATOM 978 N N . PHE A 1 121 ? -62.943 0.265 90.039 1.00 56.97 121 PHE A N 1
ATOM 979 C CA . PHE A 1 121 ? -62.566 -0.526 88.872 1.00 56.97 121 PHE A CA 1
ATOM 980 C C . PHE A 1 121 ? -63.635 -0.397 87.778 1.00 56.97 121 PHE A C 1
ATOM 982 O O . PHE A 1 121 ? -64.741 -0.927 87.889 1.00 56.97 121 PHE A O 1
ATOM 989 N N . VAL A 1 122 ? -63.274 0.275 86.682 1.00 64.12 122 VAL A N 1
ATOM 990 C CA . VAL A 1 122 ? -64.015 0.257 85.414 1.00 64.12 122 VAL A CA 1
ATOM 991 C C . VAL A 1 122 ? -64.149 -1.200 84.937 1.00 64.12 122 VAL A C 1
ATOM 993 O O . VAL A 1 122 ? -63.157 -1.932 84.981 1.00 64.12 122 VAL A O 1
ATOM 996 N N . PRO A 1 123 ? -65.330 -1.648 84.461 1.00 68.44 123 PRO A N 1
ATOM 997 C CA . PRO A 1 123 ? -65.514 -3.009 83.967 1.00 68.44 123 PRO A CA 1
ATOM 998 C C . PRO A 1 123 ? -64.482 -3.344 82.885 1.00 68.44 123 PRO A C 1
ATOM 1000 O O . PRO A 1 123 ? -64.498 -2.754 81.804 1.00 68.44 123 PRO A O 1
ATOM 1003 N N . LEU A 1 124 ? -63.593 -4.295 83.188 1.00 66.31 124 LEU A N 1
ATOM 1004 C CA . LEU A 1 124 ? -62.461 -4.701 82.346 1.00 66.31 124 LEU A CA 1
ATOM 1005 C C . LEU A 1 124 ? -62.872 -4.964 80.886 1.00 66.31 124 LEU A C 1
ATOM 1007 O O . LEU A 1 124 ? -62.139 -4.627 79.962 1.00 66.31 124 LEU A O 1
ATOM 1011 N N . GLU A 1 125 ? -64.078 -5.489 80.676 1.00 76.38 125 GLU A N 1
ATOM 1012 C CA . GLU A 1 125 ? -64.638 -5.815 79.363 1.00 76.38 125 GLU A CA 1
ATOM 1013 C C . GLU A 1 125 ? -64.719 -4.614 78.398 1.00 76.38 125 GLU A C 1
ATOM 1015 O O . GLU A 1 125 ? -64.515 -4.774 77.192 1.00 76.38 125 GLU A O 1
ATOM 1020 N N . SER A 1 126 ? -64.981 -3.398 78.906 1.00 80.19 126 SER A N 1
ATOM 1021 C CA . SER A 1 126 ? -65.109 -2.191 78.065 1.00 80.19 126 SER A CA 1
ATOM 1022 C C . SER A 1 126 ? -63.757 -1.708 77.525 1.00 80.19 126 SER A C 1
ATOM 1024 O O . SER A 1 126 ? -63.693 -1.086 76.466 1.00 80.19 126 SER A O 1
ATOM 1026 N N . VAL A 1 127 ? -62.673 -2.047 78.227 1.00 81.81 127 VAL A N 1
ATOM 1027 C CA . VAL A 1 127 ? -61.291 -1.752 77.829 1.00 81.81 127 VAL A CA 1
ATOM 1028 C C . VAL A 1 127 ? -60.714 -2.892 76.984 1.00 81.81 127 VAL A C 1
ATOM 1030 O O . VAL A 1 127 ? -59.954 -2.646 76.050 1.00 81.81 127 VAL A O 1
ATOM 1033 N N . ILE A 1 128 ? -61.099 -4.139 77.269 1.00 84.88 128 ILE A N 1
ATOM 1034 C CA . ILE A 1 128 ? -60.617 -5.331 76.559 1.00 84.88 128 ILE A CA 1
ATOM 1035 C C . ILE A 1 128 ? -61.149 -5.382 75.119 1.00 84.88 128 ILE A C 1
ATOM 1037 O O . ILE A 1 128 ? -60.381 -5.641 74.195 1.00 84.88 128 ILE A O 1
ATOM 1041 N N . THR A 1 129 ? -62.431 -5.083 74.893 1.00 88.50 129 THR A N 1
ATOM 1042 C CA . THR A 1 129 ? -63.064 -5.255 73.570 1.00 88.50 129 THR A CA 1
ATOM 1043 C C . THR A 1 129 ? -62.456 -4.400 72.436 1.00 88.50 129 THR A C 1
ATOM 1045 O O . THR A 1 129 ? -62.216 -4.949 71.355 1.00 88.50 129 THR A O 1
ATOM 1048 N N . PRO A 1 130 ? -62.127 -3.102 72.616 1.00 92.31 130 PRO A N 1
ATOM 1049 C CA . PRO A 1 130 ? -61.397 -2.330 71.606 1.00 92.31 130 PRO A CA 1
ATOM 1050 C C . PRO A 1 130 ? -59.996 -2.883 71.320 1.00 92.31 130 PRO A C 1
ATOM 1052 O O . PRO A 1 130 ? -59.603 -2.965 70.157 1.00 92.31 130 PRO A O 1
ATOM 1055 N N . LEU A 1 131 ? -59.267 -3.319 72.355 1.00 92.00 131 LEU A N 1
ATOM 1056 C CA . LEU A 1 131 ? -57.925 -3.894 72.215 1.00 92.00 131 LEU A CA 1
ATOM 1057 C C . LEU A 1 131 ? -57.959 -5.224 71.449 1.00 92.00 131 LEU A C 1
ATOM 1059 O O . LEU A 1 131 ? -57.099 -5.484 70.609 1.00 92.00 131 LEU A O 1
ATOM 1063 N N . GLU A 1 132 ? -58.976 -6.057 71.672 1.00 92.00 132 GLU A N 1
ATOM 1064 C CA . GLU A 1 132 ? -59.186 -7.286 70.901 1.00 92.00 132 GLU A CA 1
ATOM 1065 C C . GLU A 1 132 ? -59.471 -7.004 69.417 1.00 92.00 132 GLU A C 1
ATOM 1067 O O . GLU A 1 132 ? -58.954 -7.707 68.538 1.00 92.00 132 GLU A O 1
ATOM 1072 N N . ALA A 1 133 ? -60.250 -5.959 69.117 1.00 93.12 133 ALA A N 1
ATOM 1073 C CA . ALA A 1 133 ? -60.495 -5.512 67.747 1.00 93.12 133 ALA A CA 1
ATOM 1074 C C . ALA A 1 133 ? -59.213 -4.980 67.080 1.00 93.12 133 ALA A C 1
ATOM 1076 O O . ALA A 1 133 ? -58.943 -5.316 65.924 1.00 93.12 133 ALA A O 1
ATOM 1077 N N . GLU A 1 134 ? -58.387 -4.228 67.810 1.00 94.94 134 GLU A N 1
ATOM 1078 C CA . GLU A 1 134 ? -57.088 -3.724 67.348 1.00 94.94 134 GLU A CA 1
ATOM 1079 C C . GLU A 1 134 ? -56.099 -4.871 67.076 1.00 94.94 134 GLU A C 1
ATOM 1081 O O . GLU A 1 134 ? -55.483 -4.935 66.013 1.00 94.94 134 GLU A O 1
ATOM 1086 N N . ILE A 1 135 ? -56.031 -5.871 67.963 1.00 94.88 135 ILE A N 1
ATOM 1087 C CA . ILE A 1 135 ? -55.245 -7.097 67.748 1.00 94.88 135 ILE A CA 1
ATOM 1088 C C . ILE A 1 135 ? -55.716 -7.830 66.485 1.00 94.88 135 ILE A C 1
ATOM 1090 O O . ILE A 1 135 ? -54.896 -8.338 65.715 1.00 94.88 135 ILE A O 1
ATOM 1094 N N . LYS A 1 136 ? -57.030 -7.903 66.244 1.00 96.56 136 LYS A N 1
ATOM 1095 C CA . LYS A 1 136 ? -57.585 -8.523 65.032 1.00 96.56 136 LYS A CA 1
ATOM 1096 C C . LYS A 1 136 ? -57.221 -7.733 63.770 1.00 96.56 136 LYS A C 1
ATOM 1098 O O . LYS A 1 136 ? -56.865 -8.348 62.765 1.00 96.56 136 LYS A O 1
ATOM 1103 N N . MET A 1 137 ? -57.256 -6.404 63.829 1.00 96.81 137 MET A N 1
ATOM 1104 C CA . MET A 1 137 ? -56.810 -5.518 62.748 1.00 96.81 137 MET A CA 1
ATOM 1105 C C . MET A 1 137 ? -55.330 -5.740 62.422 1.00 96.81 137 MET A C 1
ATOM 1107 O O . MET A 1 137 ? -55.008 -6.065 61.280 1.00 96.81 137 MET A O 1
ATOM 1111 N N . TYR A 1 138 ? -54.444 -5.692 63.422 1.00 96.62 138 TYR A N 1
ATOM 1112 C CA . TYR A 1 138 ? -53.012 -5.934 63.223 1.00 96.62 138 TYR A CA 1
ATOM 1113 C C . TYR A 1 138 ? -52.717 -7.345 62.708 1.00 96.62 138 TYR A C 1
ATOM 1115 O O . TYR A 1 138 ? -51.814 -7.536 61.898 1.00 96.62 138 TYR A O 1
ATOM 1123 N N . ARG A 1 139 ? -53.496 -8.359 63.108 1.00 97.12 139 ARG A N 1
ATOM 1124 C CA . ARG A 1 139 ? -53.383 -9.712 62.535 1.00 97.12 139 ARG A CA 1
ATOM 1125 C C . ARG A 1 139 ? -53.704 -9.734 61.040 1.00 97.12 139 ARG A C 1
ATOM 1127 O O . ARG A 1 139 ? -52.985 -10.394 60.289 1.00 97.12 139 ARG A O 1
ATOM 1134 N N . ASN A 1 140 ? -54.745 -9.020 60.610 1.00 96.06 140 ASN A N 1
ATOM 1135 C CA . ASN A 1 140 ? -55.097 -8.901 59.195 1.00 96.06 140 ASN A CA 1
ATOM 1136 C C . ASN A 1 140 ? -54.030 -8.113 58.416 1.00 96.06 140 ASN A C 1
ATOM 1138 O O . ASN A 1 140 ? -53.643 -8.531 57.327 1.00 96.06 140 ASN A O 1
ATOM 1142 N N . GLU A 1 141 ? -53.499 -7.031 58.989 1.00 97.94 141 GLU A N 1
ATOM 1143 C CA . GLU A 1 141 ? -52.407 -6.253 58.392 1.00 97.94 141 GLU A CA 1
ATOM 1144 C C . GLU A 1 141 ? -51.129 -7.093 58.240 1.00 97.94 141 GLU A C 1
ATOM 1146 O O . GLU A 1 141 ? -50.526 -7.123 57.170 1.00 97.94 141 GLU A O 1
ATOM 1151 N N . ILE A 1 142 ? -50.760 -7.881 59.256 1.00 96.12 142 ILE A N 1
ATOM 1152 C CA . ILE A 1 142 ? -49.642 -8.833 59.174 1.00 96.12 142 ILE A CA 1
ATOM 1153 C C . ILE A 1 142 ? -49.872 -9.867 58.062 1.00 96.12 142 ILE A C 1
ATOM 1155 O O . ILE A 1 142 ? -48.917 -10.269 57.393 1.00 96.12 142 ILE A O 1
ATOM 1159 N N . ALA A 1 143 ? -51.109 -10.329 57.857 1.00 97.12 143 ALA A N 1
ATOM 1160 C CA . ALA A 1 143 ? -51.431 -11.254 56.773 1.00 97.12 143 ALA A CA 1
ATOM 1161 C C . ALA A 1 143 ? -51.263 -10.593 55.393 1.00 97.12 143 ALA A C 1
ATOM 1163 O O . ALA A 1 143 ? -50.591 -11.174 54.539 1.00 97.12 143 ALA A O 1
ATOM 1164 N N . ALA A 1 144 ? -51.766 -9.367 55.212 1.00 97.19 144 ALA A N 1
ATOM 1165 C CA . ALA A 1 144 ? -51.595 -8.588 53.984 1.00 97.19 144 ALA A CA 1
ATOM 1166 C C . ALA A 1 144 ? -50.109 -8.318 53.680 1.00 97.19 144 ALA A C 1
ATOM 1168 O O . ALA A 1 144 ? -49.621 -8.656 52.604 1.00 97.19 144 ALA A O 1
ATOM 1169 N N . LEU A 1 145 ? -49.337 -7.852 54.669 1.00 97.25 145 LEU A N 1
ATOM 1170 C CA . LEU A 1 145 ? -47.893 -7.621 54.526 1.00 97.25 145 LEU A CA 1
ATOM 1171 C C . LEU A 1 145 ? -47.118 -8.904 54.184 1.00 97.25 145 LEU A C 1
ATOM 1173 O O . LEU A 1 145 ? -46.118 -8.869 53.464 1.00 97.25 145 LEU A O 1
ATOM 1177 N N . ARG A 1 146 ? -47.558 -10.067 54.682 1.00 97.25 146 ARG A N 1
ATOM 1178 C CA . ARG A 1 146 ? -46.968 -11.365 54.309 1.00 97.25 146 ARG A CA 1
ATOM 1179 C C . ARG A 1 146 ? -47.260 -11.738 52.858 1.00 97.25 146 ARG A C 1
ATOM 1181 O O . ARG A 1 146 ? -46.405 -12.361 52.226 1.00 97.25 146 ARG A O 1
ATOM 1188 N N . GLU A 1 147 ? -48.435 -11.409 52.334 1.00 97.38 147 GLU A N 1
ATOM 1189 C CA . GLU A 1 147 ? -48.768 -11.612 50.921 1.00 97.38 147 GLU A CA 1
ATOM 1190 C C . GLU A 1 147 ? -47.976 -10.665 50.020 1.00 97.38 147 GLU A C 1
ATOM 1192 O O . GLU A 1 147 ? -47.357 -11.136 49.060 1.00 97.38 147 GLU A O 1
ATOM 1197 N N . ASP A 1 148 ? -47.877 -9.388 50.392 1.00 97.56 148 ASP A N 1
ATOM 1198 C CA . ASP A 1 148 ? -47.063 -8.390 49.694 1.00 97.56 148 ASP A CA 1
ATOM 1199 C C . ASP A 1 148 ? -45.589 -8.795 49.657 1.00 97.56 148 ASP A C 1
ATOM 1201 O O . ASP A 1 148 ? -44.962 -8.770 48.597 1.00 97.56 148 ASP A O 1
ATOM 1205 N N . LYS A 1 149 ? -45.034 -9.278 50.778 1.00 97.56 149 LYS A N 1
ATOM 1206 C CA . LYS A 1 149 ? -43.669 -9.824 50.819 1.00 97.56 149 LYS A CA 1
ATOM 1207 C C . LYS A 1 149 ? -43.487 -10.958 49.807 1.00 97.56 149 LYS A C 1
ATOM 1209 O O . LYS A 1 149 ? -42.515 -10.960 49.055 1.00 97.56 149 LYS A O 1
ATOM 1214 N N . LYS A 1 150 ? -44.430 -11.905 49.742 1.00 98.00 150 LYS A N 1
ATOM 1215 C CA . LYS A 1 150 ? -44.385 -13.002 48.760 1.00 98.00 150 LYS A CA 1
ATOM 1216 C C . LYS A 1 150 ? -44.525 -12.488 47.323 1.00 98.00 150 LYS A C 1
ATOM 1218 O O . LYS A 1 150 ? -43.930 -13.062 46.413 1.00 98.00 150 LYS A O 1
ATOM 1223 N N . ALA A 1 151 ? -45.337 -11.460 47.075 1.00 97.50 151 ALA A N 1
ATOM 1224 C CA . ALA A 1 151 ? -45.456 -10.836 45.756 1.00 97.50 151 ALA A CA 1
ATOM 1225 C C . ALA A 1 151 ? -44.137 -10.166 45.341 1.00 97.50 151 ALA A C 1
ATOM 1227 O O . ALA A 1 151 ? -43.670 -10.367 44.219 1.00 97.50 151 ALA A O 1
ATOM 1228 N N . LEU A 1 152 ? -43.492 -9.467 46.275 1.00 97.06 152 LEU A N 1
ATOM 1229 C CA . LEU A 1 152 ? -42.205 -8.814 46.069 1.00 97.06 152 LEU A CA 1
ATOM 1230 C C . LEU A 1 152 ? -41.094 -9.839 45.796 1.00 97.06 152 LEU A C 1
ATOM 1232 O O . LEU A 1 152 ? -40.337 -9.669 44.847 1.00 97.06 152 LEU A O 1
ATOM 1236 N N . GLU A 1 153 ? -41.059 -10.963 46.516 1.00 98.00 153 GLU A N 1
ATOM 1237 C CA . GLU A 1 153 ? -40.134 -12.075 46.241 1.00 98.00 153 GLU A CA 1
ATOM 1238 C C . GLU A 1 153 ? -40.325 -12.679 44.836 1.00 98.00 153 GLU A C 1
ATOM 1240 O O . GLU A 1 153 ? -39.344 -12.986 44.155 1.00 98.00 153 GLU A O 1
ATOM 1245 N N . ARG A 1 154 ? -41.573 -12.837 44.368 1.00 97.75 154 ARG A N 1
ATOM 1246 C CA . ARG A 1 154 ? -41.850 -13.297 42.992 1.00 97.75 154 ARG A CA 1
ATOM 1247 C C . ARG A 1 154 ? -41.376 -12.285 41.956 1.00 97.75 154 ARG A C 1
ATOM 1249 O O . ARG A 1 154 ? -40.780 -12.679 40.955 1.00 97.75 154 ARG A O 1
ATOM 1256 N N . LEU A 1 155 ? -41.613 -10.997 42.201 1.00 98.06 155 LEU A N 1
ATOM 1257 C CA . LEU A 1 155 ? -41.161 -9.929 41.315 1.00 98.06 155 LEU A CA 1
ATOM 1258 C C . LEU A 1 155 ? -39.631 -9.885 41.235 1.00 98.06 155 LEU A C 1
ATOM 1260 O O . LEU A 1 155 ? -39.090 -9.775 40.137 1.00 98.06 155 LEU A O 1
ATOM 1264 N N . THR A 1 156 ? -38.934 -10.016 42.365 1.00 97.88 156 THR A N 1
ATOM 1265 C CA . THR A 1 156 ? -37.467 -10.066 42.407 1.00 97.88 156 THR A CA 1
ATOM 1266 C C . THR A 1 156 ? -36.936 -11.235 41.584 1.00 97.88 156 THR A C 1
ATOM 1268 O O . THR A 1 156 ? -36.133 -11.012 40.684 1.00 97.88 156 THR A O 1
ATOM 1271 N N . LYS A 1 157 ? -37.476 -12.447 41.774 1.00 98.31 157 LYS A N 1
ATOM 1272 C CA . LYS A 1 157 ? -37.098 -13.625 40.970 1.00 98.31 157 LYS A CA 1
ATOM 1273 C C . LYS A 1 157 ? -37.349 -13.423 39.475 1.00 98.31 157 LYS A C 1
ATOM 1275 O O . LYS A 1 157 ? -36.523 -13.796 38.648 1.00 98.31 157 LYS A O 1
ATOM 1280 N N . SER A 1 158 ? -38.477 -12.810 39.114 1.00 97.81 158 SER A N 1
ATOM 1281 C CA . SER A 1 158 ? -38.780 -12.494 37.716 1.00 97.81 158 SER A CA 1
ATOM 1282 C C . SER A 1 158 ? -37.796 -11.480 37.123 1.00 97.81 158 SER A C 1
ATOM 1284 O O . SER A 1 158 ? -37.423 -11.615 35.960 1.00 97.81 158 SER A O 1
ATOM 1286 N N . LYS A 1 159 ? -37.376 -10.469 37.894 1.00 98.19 159 LYS A N 1
ATOM 1287 C CA . LYS A 1 159 ? -36.389 -9.471 37.456 1.00 98.19 159 LYS A CA 1
ATOM 1288 C C . LYS A 1 159 ? -34.989 -10.068 37.330 1.00 98.19 159 LYS A C 1
ATOM 1290 O O . LYS A 1 159 ? -34.308 -9.773 36.356 1.00 98.19 159 LYS A O 1
ATOM 1295 N N . GLU A 1 160 ? -34.581 -10.925 38.262 1.00 97.69 160 GLU A N 1
ATOM 1296 C CA . GLU A 1 160 ? -33.317 -11.670 38.189 1.00 97.69 160 GLU A CA 1
ATOM 1297 C C . GLU A 1 160 ? -33.269 -12.563 36.942 1.00 97.69 160 GLU A C 1
ATOM 1299 O O . GLU A 1 160 ? -32.284 -12.541 36.209 1.00 97.69 160 GLU A O 1
ATOM 1304 N N . ALA A 1 161 ? -34.359 -13.274 36.632 1.00 96.50 161 ALA A N 1
ATOM 1305 C CA . ALA A 1 161 ? -34.457 -14.071 35.410 1.00 96.50 161 ALA A CA 1
ATOM 1306 C C . ALA A 1 161 ? -34.357 -13.209 34.136 1.00 96.50 161 ALA A C 1
ATOM 1308 O O . ALA A 1 161 ? -33.645 -13.571 33.200 1.00 96.50 161 ALA A O 1
ATOM 1309 N N . ALA A 1 162 ? -35.025 -12.050 34.105 1.00 97.94 162 ALA A N 1
ATOM 1310 C CA . ALA A 1 162 ? -34.934 -11.117 32.981 1.00 97.94 162 ALA A CA 1
ATOM 1311 C C . ALA A 1 162 ? -33.520 -10.528 32.818 1.00 97.94 162 ALA A C 1
ATOM 1313 O O . ALA A 1 162 ? -33.050 -10.368 31.692 1.00 97.94 162 ALA A O 1
ATOM 1314 N N . LEU A 1 163 ? -32.826 -10.238 33.925 1.00 97.69 163 LEU A N 1
ATOM 1315 C CA . LEU A 1 163 ? -31.437 -9.773 33.910 1.00 97.69 163 LEU A CA 1
ATOM 1316 C C . LEU A 1 163 ? -30.482 -10.839 33.366 1.00 97.69 163 LEU A C 1
ATOM 1318 O O . LEU A 1 163 ? -29.639 -10.515 32.534 1.00 97.69 163 LEU A O 1
ATOM 1322 N N . LEU A 1 164 ? -30.642 -12.100 33.776 1.00 97.88 164 LEU A N 1
ATOM 1323 C CA . LEU A 1 164 ? -29.827 -13.205 33.263 1.00 97.88 164 LEU A CA 1
ATOM 1324 C C . LEU A 1 164 ? -30.015 -13.412 31.754 1.00 97.88 164 LEU A C 1
ATOM 1326 O O . LEU A 1 164 ? -29.041 -13.630 31.032 1.00 97.88 164 LEU A O 1
ATOM 1330 N N . GLU A 1 165 ? -31.246 -13.303 31.250 1.00 97.81 165 GLU A N 1
ATOM 1331 C CA . GLU A 1 165 ? -31.498 -13.405 29.809 1.00 97.81 165 GLU A CA 1
ATOM 1332 C C . GLU A 1 165 ? -30.898 -12.213 29.044 1.00 97.81 165 GLU A C 1
ATOM 1334 O O . GLU A 1 165 ? -30.266 -12.397 28.002 1.00 97.81 165 GLU A O 1
ATOM 1339 N N . ALA A 1 166 ? -31.004 -10.993 29.583 1.00 98.00 166 ALA A N 1
ATOM 1340 C CA . ALA A 1 166 ? -30.364 -9.815 28.999 1.00 98.00 166 ALA A CA 1
ATOM 1341 C C . ALA A 1 166 ? -28.830 -9.950 28.959 1.00 98.00 166 ALA A C 1
ATOM 1343 O O . ALA A 1 166 ? -28.206 -9.620 27.949 1.00 98.00 166 ALA A O 1
ATOM 1344 N N . GLU A 1 167 ? -28.220 -10.488 30.018 1.00 97.44 167 GLU A N 1
ATOM 1345 C CA . GLU A 1 167 ? -26.783 -10.764 30.070 1.00 97.44 167 GLU A CA 1
ATOM 1346 C C . GLU A 1 167 ? -26.369 -11.776 28.992 1.00 97.44 167 GLU A C 1
ATOM 1348 O O . GLU A 1 167 ? -25.369 -11.581 28.297 1.00 97.44 167 GLU A O 1
ATOM 1353 N N . LYS A 1 168 ? -27.160 -12.837 28.794 1.00 98.38 168 LYS A N 1
ATOM 1354 C CA . LYS A 1 168 ? -26.924 -13.833 27.742 1.00 98.38 168 LYS A CA 1
ATOM 1355 C C . LYS A 1 168 ? -26.998 -13.216 26.343 1.00 98.38 168 LYS A C 1
ATOM 1357 O O . LYS A 1 168 ? -26.132 -13.489 25.508 1.00 98.38 168 LYS A O 1
ATOM 1362 N N . ILE A 1 169 ? -27.989 -12.359 26.090 1.00 98.19 169 ILE A N 1
ATOM 1363 C CA . ILE A 1 169 ? -28.119 -11.627 24.822 1.00 98.19 169 ILE A CA 1
ATOM 1364 C C . ILE A 1 169 ? -26.903 -10.723 24.598 1.00 98.19 169 ILE A C 1
ATOM 1366 O O . ILE A 1 169 ? -26.353 -10.707 23.496 1.00 98.19 169 ILE A O 1
ATOM 1370 N N . LEU A 1 170 ? -26.457 -10.007 25.633 1.00 98.06 170 LEU A N 1
ATOM 1371 C CA . LEU A 1 170 ? -25.314 -9.100 25.552 1.00 98.06 170 LEU A CA 1
ATOM 1372 C C . LEU A 1 170 ? -24.005 -9.849 25.279 1.00 98.06 170 LEU A C 1
ATOM 1374 O O . LEU A 1 170 ? -23.245 -9.432 24.410 1.00 98.06 170 LEU A O 1
ATOM 1378 N N . LYS A 1 171 ? -23.776 -10.994 25.935 1.00 98.12 171 LYS A N 1
ATOM 1379 C CA . LYS A 1 171 ? -22.630 -11.872 25.643 1.00 98.12 171 LYS A CA 1
ATOM 1380 C C . LYS A 1 171 ? -22.640 -12.351 24.192 1.00 98.12 171 LYS A C 1
ATOM 1382 O O . LYS A 1 171 ? -21.633 -12.231 23.503 1.00 98.12 171 LYS A O 1
ATOM 1387 N N . SER A 1 172 ? -23.793 -12.809 23.700 1.00 97.56 172 SER A N 1
ATOM 1388 C CA . SER A 1 172 ? -23.944 -13.223 22.299 1.00 97.56 172 SER A CA 1
ATOM 1389 C C . SER A 1 172 ? -23.731 -12.063 21.315 1.00 97.56 172 SER A C 1
ATOM 1391 O O . SER A 1 172 ? -23.172 -12.254 20.236 1.00 97.56 172 SER A O 1
ATOM 1393 N N . ALA A 1 173 ? -24.165 -10.849 21.661 1.00 98.06 173 ALA A N 1
ATOM 1394 C CA . ALA A 1 173 ? -23.929 -9.662 20.845 1.00 98.06 173 ALA A CA 1
ATOM 1395 C C . ALA A 1 173 ? -22.446 -9.267 20.814 1.00 98.06 173 ALA A C 1
ATOM 1397 O O . ALA A 1 173 ? -21.947 -8.907 19.751 1.00 98.06 173 ALA A O 1
ATOM 1398 N N . LEU A 1 174 ? -21.749 -9.380 21.945 1.00 98.12 174 LEU A N 1
ATOM 1399 C CA . LEU A 1 174 ? -20.316 -9.116 22.046 1.00 98.12 174 LEU A CA 1
ATOM 1400 C C . LEU A 1 174 ? -19.502 -10.113 21.214 1.00 98.12 174 LEU A C 1
ATOM 1402 O O . LEU A 1 174 ? -18.628 -9.701 20.461 1.00 98.12 174 LEU A O 1
ATOM 1406 N N . GLU A 1 175 ? -19.836 -11.401 21.267 1.00 97.81 175 GLU A N 1
ATOM 1407 C CA . GLU A 1 175 ? -19.191 -12.422 20.434 1.00 97.81 175 GLU A CA 1
ATOM 1408 C C . GLU A 1 175 ? -19.394 -12.151 18.934 1.00 97.81 175 GLU A C 1
ATOM 1410 O O . GLU A 1 175 ? -18.442 -12.189 18.158 1.00 97.81 175 GLU A O 1
ATOM 1415 N N . ARG A 1 176 ? -20.612 -11.764 18.521 1.00 98.00 176 ARG A N 1
ATOM 1416 C CA . ARG A 1 176 ? -20.865 -11.326 17.137 1.00 98.00 176 ARG A CA 1
ATOM 1417 C C . ARG A 1 176 ? -20.051 -10.089 16.752 1.00 98.00 176 ARG A C 1
ATOM 1419 O O . ARG A 1 176 ? -19.603 -10.010 15.614 1.00 98.00 176 ARG A O 1
ATOM 1426 N N . ALA A 1 177 ? -19.882 -9.129 17.660 1.00 97.88 177 ALA A N 1
ATOM 1427 C CA . ALA A 1 177 ? -19.096 -7.926 17.397 1.00 97.88 177 ALA A CA 1
ATOM 1428 C C . ALA A 1 177 ? -17.610 -8.254 17.180 1.00 97.88 177 ALA A C 1
ATOM 1430 O O . ALA A 1 177 ? -17.020 -7.737 16.236 1.00 97.88 177 ALA A O 1
ATOM 1431 N N . LEU A 1 178 ? -17.047 -9.165 17.982 1.00 97.94 178 LEU A N 1
ATOM 1432 C CA . LEU A 1 178 ? -15.668 -9.639 17.814 1.00 97.94 178 LEU A CA 1
ATOM 1433 C C . LEU A 1 178 ? -15.460 -10.333 16.461 1.00 97.94 178 LEU A C 1
ATOM 1435 O O . LEU A 1 178 ? -14.491 -10.041 15.770 1.00 97.94 178 LEU A O 1
ATOM 1439 N N . ILE A 1 179 ? -16.400 -11.184 16.037 1.00 98.31 179 ILE A N 1
ATOM 1440 C CA . ILE A 1 179 ? -16.332 -11.830 14.713 1.00 98.31 179 ILE A CA 1
ATOM 1441 C C . ILE A 1 179 ? -16.374 -10.785 13.588 1.00 98.31 179 ILE A C 1
ATOM 1443 O O . ILE A 1 179 ? -15.661 -10.905 12.594 1.00 98.31 179 ILE A O 1
ATOM 1447 N N . VAL A 1 180 ? -17.209 -9.749 13.719 1.00 98.50 180 VAL A N 1
ATOM 1448 C CA . VAL A 1 180 ? -17.270 -8.667 12.724 1.00 98.50 180 VAL A CA 1
ATOM 1449 C C . VAL A 1 180 ? -15.946 -7.906 12.655 1.00 98.50 180 VAL A C 1
ATOM 1451 O O . VAL A 1 180 ? -15.512 -7.581 11.553 1.00 98.50 180 VAL A O 1
ATOM 1454 N N . GLU A 1 181 ? -15.299 -7.643 13.790 1.00 97.94 181 GLU A N 1
ATOM 1455 C CA . GLU A 1 181 ? -13.983 -6.996 13.840 1.00 97.94 181 GLU A CA 1
ATOM 1456 C C . GLU A 1 181 ? -12.899 -7.854 13.165 1.00 97.94 181 GLU A C 1
ATOM 1458 O O . GLU A 1 181 ? -12.133 -7.345 12.347 1.00 97.94 181 GLU A O 1
ATOM 1463 N N . GLU A 1 182 ? -12.878 -9.165 13.421 1.00 98.38 182 GLU A N 1
ATOM 1464 C CA . GLU A 1 182 ? -11.958 -10.105 12.767 1.00 98.38 182 GLU A CA 1
ATOM 1465 C C . GLU A 1 182 ? -12.147 -10.112 11.241 1.00 98.38 182 GLU A C 1
ATOM 1467 O O . GLU A 1 182 ? -11.195 -9.885 10.494 1.00 98.38 182 GLU A O 1
ATOM 1472 N N . VAL A 1 183 ? -13.390 -10.240 10.767 1.00 98.44 183 VAL A N 1
ATOM 1473 C CA . VAL A 1 183 ? -13.713 -10.194 9.329 1.00 98.44 183 VAL A CA 1
ATOM 1474 C C . VAL A 1 183 ? -13.387 -8.828 8.713 1.00 98.44 183 VAL A C 1
ATOM 1476 O O . VAL A 1 183 ? -13.017 -8.741 7.539 1.00 98.44 183 VAL A O 1
ATOM 1479 N N . GLN A 1 184 ? -13.528 -7.732 9.461 1.00 98.31 184 GLN A N 1
ATOM 1480 C CA . GLN A 1 184 ? -13.104 -6.412 8.994 1.00 98.31 184 GLN A CA 1
ATOM 1481 C C . GLN A 1 184 ? -11.587 -6.350 8.816 1.00 98.31 184 GLN A C 1
ATOM 1483 O O . GLN A 1 184 ? -11.133 -5.871 7.777 1.00 98.31 184 GLN A O 1
ATOM 1488 N N . ASN A 1 185 ? -10.817 -6.872 9.771 1.00 97.75 185 ASN A N 1
ATOM 1489 C CA . ASN A 1 185 ? -9.359 -6.937 9.681 1.00 97.75 185 ASN A CA 1
ATOM 1490 C C . ASN A 1 185 ? -8.908 -7.779 8.479 1.00 97.75 185 ASN A C 1
ATOM 1492 O O . ASN A 1 185 ? -8.104 -7.309 7.673 1.00 97.75 185 ASN A O 1
ATOM 1496 N N . GLU A 1 186 ? -9.508 -8.954 8.271 1.00 98.44 186 GLU A N 1
ATOM 1497 C CA . GLU A 1 186 ? -9.257 -9.776 7.081 1.00 98.44 186 GLU A CA 1
ATOM 1498 C C . GLU A 1 186 ? -9.583 -9.028 5.778 1.00 98.44 186 GLU A C 1
ATOM 1500 O O . GLU A 1 186 ? -8.826 -9.094 4.808 1.00 98.44 186 GLU A O 1
ATOM 1505 N N . ASN A 1 187 ? -10.684 -8.269 5.739 1.00 97.88 187 ASN A N 1
ATOM 1506 C CA . ASN A 1 187 ? -11.032 -7.452 4.573 1.00 97.88 187 ASN A CA 1
ATOM 1507 C C . ASN A 1 187 ? -10.006 -6.345 4.303 1.00 97.88 187 ASN A C 1
ATOM 1509 O O . ASN A 1 187 ? -9.711 -6.069 3.137 1.00 97.88 187 ASN A O 1
ATOM 1513 N N . TYR A 1 188 ? -9.456 -5.709 5.340 1.00 98.31 188 TYR A N 1
ATOM 1514 C CA . TYR A 1 188 ? -8.383 -4.727 5.174 1.00 98.31 188 TYR A CA 1
ATOM 1515 C C . TYR A 1 188 ? -7.121 -5.368 4.594 1.00 98.31 188 TYR A C 1
ATOM 1517 O O . TYR A 1 188 ? -6.538 -4.817 3.655 1.00 98.31 188 TYR A O 1
ATOM 1525 N N . ASP A 1 189 ? -6.737 -6.546 5.082 1.00 98.12 189 ASP A N 1
ATOM 1526 C CA . ASP A 1 189 ? -5.582 -7.280 4.568 1.00 98.12 189 ASP A CA 1
ATOM 1527 C C . ASP A 1 189 ? -5.787 -7.733 3.121 1.00 98.12 189 ASP A C 1
ATOM 1529 O O . ASP A 1 189 ? -4.905 -7.537 2.282 1.00 98.12 189 ASP A O 1
ATOM 1533 N N . LEU A 1 190 ? -6.964 -8.268 2.785 1.00 98.19 190 LEU A N 1
ATOM 1534 C CA . LEU A 1 190 ? -7.312 -8.634 1.410 1.00 98.19 190 LEU A CA 1
ATOM 1535 C C . LEU A 1 190 ? -7.312 -7.417 0.484 1.00 98.19 190 LEU A C 1
ATOM 1537 O O . LEU A 1 190 ? -6.787 -7.489 -0.626 1.00 98.19 190 LEU A O 1
ATOM 1541 N N . LYS A 1 191 ? -7.847 -6.278 0.932 1.00 98.31 191 LYS A N 1
ATOM 1542 C CA . LYS A 1 191 ? -7.813 -5.032 0.160 1.00 98.31 191 LYS A CA 1
ATOM 1543 C C . LYS A 1 191 ? -6.377 -4.581 -0.100 1.00 98.31 191 LYS A C 1
ATOM 1545 O O . LYS A 1 191 ? -6.036 -4.269 -1.238 1.00 98.31 191 LYS A O 1
ATOM 1550 N N . ARG A 1 192 ? -5.519 -4.616 0.922 1.00 98.31 192 ARG A N 1
ATOM 1551 C CA . ARG A 1 192 ? -4.092 -4.305 0.783 1.00 98.31 192 ARG A CA 1
ATOM 1552 C C . ARG A 1 192 ? -3.394 -5.269 -0.179 1.00 98.31 192 ARG A C 1
ATOM 1554 O O . ARG A 1 192 ? -2.586 -4.833 -0.993 1.00 98.31 192 ARG A O 1
ATOM 1561 N N . GLN A 1 193 ? -3.705 -6.564 -0.122 1.00 98.00 193 GLN A N 1
ATOM 1562 C CA . GLN A 1 193 ? -3.177 -7.549 -1.071 1.00 98.00 193 GLN A CA 1
ATOM 1563 C C . GLN A 1 193 ? -3.615 -7.239 -2.505 1.00 98.00 193 GLN A C 1
ATOM 1565 O O . GLN A 1 193 ? -2.780 -7.269 -3.405 1.00 98.00 193 GLN A O 1
ATOM 1570 N N . ILE A 1 194 ? -4.885 -6.883 -2.722 1.00 97.50 194 ILE A N 1
ATOM 1571 C CA . ILE A 1 194 ? -5.394 -6.472 -4.039 1.00 97.50 194 ILE A CA 1
ATOM 1572 C C . ILE A 1 194 ? -4.640 -5.239 -4.547 1.00 97.50 194 ILE A C 1
ATOM 1574 O O . ILE A 1 194 ? -4.204 -5.231 -5.696 1.00 97.50 194 ILE A O 1
ATOM 1578 N N . GLU A 1 195 ? -4.436 -4.229 -3.698 1.00 98.19 195 GLU A N 1
ATOM 1579 C CA . GLU A 1 195 ? -3.677 -3.022 -4.046 1.00 98.19 195 GLU A CA 1
ATOM 1580 C C . GLU A 1 195 ? -2.228 -3.355 -4.437 1.00 98.19 195 GLU A C 1
ATOM 1582 O O . GLU A 1 195 ? -1.741 -2.876 -5.463 1.00 98.19 195 GLU A O 1
ATOM 1587 N N . ILE A 1 196 ? -1.556 -4.230 -3.680 1.00 97.69 196 ILE A N 1
ATOM 1588 C CA . ILE A 1 196 ? -0.199 -4.698 -4.002 1.00 97.69 196 ILE A CA 1
ATOM 1589 C C . ILE A 1 196 ? -0.190 -5.462 -5.331 1.00 97.69 196 ILE A C 1
ATOM 1591 O O . ILE A 1 196 ? 0.641 -5.178 -6.190 1.00 97.69 196 ILE A O 1
ATOM 1595 N N . CYS A 1 197 ? -1.120 -6.396 -5.542 1.00 97.00 197 CYS A N 1
ATOM 1596 C CA . CYS A 1 197 ? -1.221 -7.148 -6.793 1.00 97.00 197 CYS A CA 1
ATOM 1597 C C . CYS A 1 197 ? -1.463 -6.227 -7.994 1.00 97.00 197 CYS A C 1
ATOM 1599 O O . CYS A 1 197 ? -0.847 -6.416 -9.043 1.00 97.00 197 CYS A O 1
ATOM 1601 N N . GLN A 1 198 ? -2.316 -5.213 -7.843 1.00 97.81 198 GLN A N 1
ATOM 1602 C CA . GLN A 1 198 ? -2.579 -4.229 -8.886 1.00 97.81 198 GLN A CA 1
ATOM 1603 C C . GLN A 1 198 ? -1.337 -3.376 -9.181 1.00 97.81 198 GLN A C 1
ATOM 1605 O O . GLN A 1 198 ? -0.998 -3.184 -10.347 1.00 97.81 198 GLN A O 1
ATOM 1610 N N . ALA A 1 199 ? -0.618 -2.921 -8.150 1.00 96.81 199 ALA A N 1
ATOM 1611 C CA . ALA A 1 199 ? 0.631 -2.179 -8.314 1.00 96.81 199 ALA A CA 1
ATOM 1612 C C . ALA A 1 199 ? 1.713 -3.021 -9.013 1.00 96.81 199 ALA A C 1
ATOM 1614 O O . ALA A 1 199 ? 2.362 -2.545 -9.944 1.00 96.81 199 ALA A O 1
ATOM 1615 N N . CYS A 1 200 ? 1.870 -4.290 -8.624 1.00 97.69 200 CYS A N 1
ATOM 1616 C CA . CYS A 1 200 ? 2.791 -5.218 -9.281 1.00 97.69 200 CYS A CA 1
ATOM 1617 C C . CYS A 1 200 ? 2.417 -5.468 -10.747 1.00 97.69 200 CYS A C 1
ATOM 1619 O O . CYS A 1 200 ? 3.304 -5.539 -11.596 1.00 97.69 200 CYS A O 1
ATOM 1621 N N . PHE A 1 201 ? 1.123 -5.584 -11.055 1.00 97.88 201 PHE A N 1
ATOM 1622 C CA . PHE A 1 201 ? 0.646 -5.761 -12.425 1.00 97.88 201 PHE A CA 1
ATOM 1623 C C . PHE A 1 201 ? 0.972 -4.544 -13.302 1.00 97.88 201 PHE A C 1
ATOM 1625 O O . PHE A 1 201 ? 1.550 -4.707 -14.375 1.00 97.88 201 PHE A O 1
ATOM 1632 N N . LEU A 1 202 ? 0.698 -3.331 -12.809 1.00 97.12 202 LEU A N 1
ATOM 1633 C CA . LEU A 1 202 ? 1.034 -2.091 -13.516 1.00 97.12 202 LEU A CA 1
ATOM 1634 C C . LEU A 1 202 ? 2.545 -1.956 -13.740 1.00 97.12 202 LEU A C 1
ATOM 1636 O O . LEU A 1 202 ? 2.976 -1.654 -14.851 1.00 97.12 202 LEU A O 1
ATOM 1640 N N . PHE A 1 203 ? 3.355 -2.252 -12.720 1.00 97.94 203 PHE A N 1
ATOM 1641 C CA . PHE A 1 203 ? 4.814 -2.246 -12.838 1.00 97.94 203 PHE A CA 1
ATOM 1642 C C . PHE A 1 203 ? 5.312 -3.257 -13.881 1.00 97.94 203 PHE A C 1
ATOM 1644 O O . PHE A 1 203 ? 6.215 -2.963 -14.664 1.00 97.94 203 PHE A O 1
ATOM 1651 N N . TYR A 1 204 ? 4.726 -4.454 -13.926 1.00 96.56 204 TYR A N 1
ATOM 1652 C CA . TYR A 1 204 ? 5.074 -5.460 -14.927 1.00 96.56 204 TYR A CA 1
ATOM 1653 C C . TYR A 1 204 ? 4.741 -4.993 -16.353 1.00 96.56 204 TYR A C 1
ATOM 1655 O O . TYR A 1 204 ? 5.547 -5.165 -17.269 1.00 96.56 204 TYR A O 1
ATOM 1663 N N . GLU A 1 205 ? 3.580 -4.368 -16.558 1.00 97.56 205 GLU A N 1
ATOM 1664 C CA . GLU A 1 205 ? 3.186 -3.839 -17.867 1.00 97.56 205 GLU A CA 1
ATOM 1665 C C . GLU A 1 205 ? 4.048 -2.657 -18.316 1.00 97.56 205 GLU A C 1
ATOM 1667 O O . GLU A 1 205 ? 4.438 -2.599 -19.486 1.00 97.56 205 GLU A O 1
ATOM 1672 N N . GLU A 1 206 ? 4.408 -1.761 -17.397 1.00 96.94 206 GLU A N 1
ATOM 1673 C CA . GLU A 1 206 ? 5.331 -0.661 -17.670 1.00 96.94 206 GLU A CA 1
ATOM 1674 C C . GLU A 1 206 ? 6.706 -1.188 -18.103 1.00 96.94 206 GLU A C 1
ATOM 1676 O O . GLU A 1 206 ? 7.210 -0.805 -19.163 1.00 96.94 206 GLU A O 1
ATOM 1681 N N . ASN A 1 207 ? 7.267 -2.153 -17.365 1.00 96.62 207 ASN A N 1
ATOM 1682 C CA . ASN A 1 207 ? 8.528 -2.796 -17.743 1.00 96.62 207 ASN A CA 1
ATOM 1683 C C . ASN A 1 207 ? 8.439 -3.486 -19.104 1.00 96.62 207 ASN A C 1
ATOM 1685 O O . ASN A 1 207 ? 9.339 -3.347 -19.927 1.00 96.62 207 ASN A O 1
ATOM 1689 N N . LYS A 1 208 ? 7.325 -4.156 -19.406 1.00 98.25 208 LYS A N 1
ATOM 1690 C CA . LYS A 1 208 ? 7.109 -4.796 -20.711 1.00 98.25 208 LYS A CA 1
ATOM 1691 C C . LYS A 1 208 ? 7.117 -3.791 -21.868 1.00 98.25 208 LYS A C 1
ATOM 1693 O O . LYS A 1 208 ? 7.574 -4.114 -22.967 1.00 98.25 208 LYS A O 1
ATOM 1698 N N . ILE A 1 209 ? 6.589 -2.583 -21.667 1.00 97.38 209 ILE A N 1
ATOM 1699 C CA . ILE A 1 209 ? 6.625 -1.509 -22.673 1.00 97.38 209 ILE A CA 1
ATOM 1700 C C . ILE A 1 209 ? 8.045 -0.940 -22.799 1.00 97.38 209 ILE A C 1
ATOM 1702 O O . ILE A 1 209 ? 8.531 -0.730 -23.919 1.00 97.38 209 ILE A O 1
ATOM 1706 N N . LEU A 1 210 ? 8.728 -0.735 -21.671 1.00 97.81 210 LEU A N 1
ATOM 1707 C CA . LEU A 1 210 ? 10.114 -0.273 -21.635 1.00 97.81 210 LEU A CA 1
ATOM 1708 C C . LEU A 1 210 ? 11.055 -1.249 -22.351 1.00 97.81 210 LEU A C 1
ATOM 1710 O O . LEU A 1 210 ? 11.834 -0.820 -23.198 1.00 97.81 210 LEU A O 1
ATOM 1714 N N . GLU A 1 211 ? 10.927 -2.553 -22.111 1.00 97.81 211 GLU A N 1
ATOM 1715 C CA . GLU A 1 211 ? 11.712 -3.597 -22.780 1.00 97.81 211 GLU A CA 1
ATOM 1716 C C . GLU A 1 211 ? 11.506 -3.599 -24.297 1.00 97.81 211 GLU A C 1
ATOM 1718 O O . GLU A 1 211 ? 12.476 -3.662 -25.055 1.00 97.81 211 GLU A O 1
ATOM 1723 N N . LYS A 1 212 ? 10.257 -3.473 -24.771 1.00 98.25 212 LYS A N 1
ATOM 1724 C CA . LYS A 1 212 ? 9.966 -3.365 -26.212 1.00 98.25 212 LYS A CA 1
ATOM 1725 C C . LYS A 1 212 ? 10.651 -2.150 -26.832 1.00 98.25 212 LYS A C 1
ATOM 1727 O O . LYS A 1 212 ? 11.233 -2.253 -27.911 1.00 98.25 212 LYS A O 1
ATOM 1732 N N . THR A 1 213 ? 10.604 -1.016 -26.140 1.00 97.94 213 THR A N 1
ATOM 1733 C CA . THR A 1 213 ? 11.242 0.227 -26.589 1.00 97.94 213 THR A CA 1
ATOM 1734 C C . THR A 1 213 ? 12.763 0.093 -26.593 1.00 97.94 213 THR A C 1
ATOM 1736 O O . THR A 1 213 ? 13.420 0.497 -27.550 1.00 97.94 213 THR A O 1
ATOM 1739 N N . HIS A 1 214 ? 13.335 -0.510 -25.552 1.00 98.12 214 HIS A N 1
ATOM 1740 C CA . HIS A 1 214 ? 14.769 -0.750 -25.452 1.00 98.12 214 HIS A CA 1
ATOM 1741 C C . HIS A 1 214 ? 15.260 -1.689 -26.558 1.00 98.12 214 HIS A C 1
ATOM 1743 O O . HIS A 1 214 ? 16.225 -1.371 -27.246 1.00 98.12 214 HIS A O 1
ATOM 1749 N N . ARG A 1 215 ? 14.537 -2.785 -26.817 1.00 98.25 215 ARG A N 1
ATOM 1750 C CA . ARG A 1 215 ? 14.839 -3.712 -27.915 1.00 98.25 215 ARG A CA 1
ATOM 1751 C C . ARG A 1 215 ? 14.799 -3.020 -29.279 1.00 98.25 215 ARG A C 1
ATOM 1753 O O . ARG A 1 215 ? 15.669 -3.269 -30.104 1.00 98.25 215 ARG A O 1
ATOM 1760 N N . GLN A 1 216 ? 13.838 -2.124 -29.506 1.00 97.88 216 GLN A N 1
ATOM 1761 C CA . GLN A 1 216 ? 13.783 -1.334 -30.738 1.00 97.88 216 GLN A CA 1
ATOM 1762 C C . GLN A 1 216 ? 15.000 -0.408 -30.887 1.00 97.88 216 GLN A C 1
ATOM 1764 O O . GLN A 1 216 ? 15.558 -0.315 -31.977 1.00 97.88 216 GLN A O 1
ATOM 1769 N N . LYS A 1 217 ? 15.431 0.245 -29.801 1.00 98.06 217 LYS A N 1
ATOM 1770 C CA . LYS A 1 217 ? 16.631 1.096 -29.804 1.00 98.06 217 LYS A CA 1
ATOM 1771 C C . LYS A 1 217 ? 17.907 0.295 -30.061 1.00 98.06 217 LYS A C 1
ATOM 1773 O O . LYS A 1 217 ? 18.762 0.770 -30.795 1.00 98.06 217 LYS A O 1
ATOM 1778 N N . ILE A 1 218 ? 18.024 -0.917 -29.514 1.00 98.31 218 ILE A N 1
ATOM 1779 C CA . ILE A 1 218 ? 19.154 -1.813 -29.812 1.00 98.31 218 ILE A CA 1
ATOM 1780 C C . ILE A 1 218 ? 19.217 -2.105 -31.316 1.00 98.31 218 ILE A C 1
ATOM 1782 O O . ILE A 1 218 ? 20.272 -1.933 -31.914 1.00 98.31 218 ILE A O 1
ATOM 1786 N N . LEU A 1 219 ? 18.087 -2.444 -31.947 1.00 98.06 219 LEU A N 1
ATOM 1787 C CA . LEU A 1 219 ? 18.038 -2.695 -33.395 1.00 98.06 219 LEU A CA 1
ATOM 1788 C C . LEU A 1 219 ? 18.423 -1.462 -34.230 1.00 98.06 219 LEU A C 1
ATOM 1790 O O . LEU A 1 219 ? 18.989 -1.593 -35.312 1.00 98.06 219 LEU A O 1
ATOM 1794 N N . GLU A 1 220 ? 18.086 -0.257 -33.772 1.00 98.19 220 GLU A N 1
ATOM 1795 C CA . GLU A 1 220 ? 18.506 0.985 -34.427 1.00 98.19 220 GLU A CA 1
ATOM 1796 C C . GLU A 1 220 ? 20.015 1.208 -34.294 1.00 98.19 220 GLU A C 1
ATOM 1798 O O . GLU A 1 220 ? 20.675 1.508 -35.286 1.00 98.19 220 GLU A O 1
ATOM 1803 N N . VAL A 1 221 ? 20.567 0.990 -33.098 1.00 98.31 221 VAL A N 1
ATOM 1804 C CA . VAL A 1 221 ? 22.013 1.059 -32.859 1.00 98.31 221 VAL A CA 1
ATOM 1805 C C . VAL A 1 221 ? 22.754 0.042 -33.727 1.00 98.31 221 VAL A C 1
ATOM 1807 O O . VAL A 1 221 ? 23.715 0.421 -34.382 1.00 98.31 221 VAL A O 1
ATOM 1810 N N . GLU A 1 222 ? 22.284 -1.203 -33.821 1.00 98.12 222 GLU A N 1
ATOM 1811 C CA . GLU A 1 222 ? 22.880 -2.234 -34.686 1.00 98.12 222 GLU A CA 1
ATOM 1812 C C . GLU A 1 222 ? 22.888 -1.821 -36.165 1.00 98.12 222 GLU A C 1
ATOM 1814 O O . GLU A 1 222 ? 23.894 -1.996 -36.852 1.00 98.12 222 GLU A O 1
ATOM 1819 N N . LYS A 1 223 ? 21.803 -1.209 -36.661 1.00 98.50 223 LYS A N 1
ATOM 1820 C CA . LYS A 1 223 ? 21.761 -0.660 -38.028 1.00 98.50 223 LYS A CA 1
ATOM 1821 C C . LYS A 1 223 ? 22.776 0.458 -38.221 1.00 98.50 223 LYS A C 1
ATOM 1823 O O . LYS A 1 223 ? 23.467 0.475 -39.234 1.00 98.50 223 LYS A O 1
ATOM 1828 N N . LEU A 1 224 ? 22.875 1.384 -37.267 1.00 98.25 224 LEU A N 1
ATOM 1829 C CA . LEU A 1 224 ? 23.866 2.456 -37.330 1.00 98.25 224 LEU A CA 1
ATOM 1830 C C . LEU A 1 224 ? 25.288 1.885 -37.308 1.00 98.25 224 LEU A C 1
ATOM 1832 O O . LEU A 1 224 ? 26.111 2.285 -38.127 1.00 98.25 224 LEU A O 1
ATOM 1836 N N . SER A 1 225 ? 25.564 0.897 -36.457 1.00 98.06 225 SER A N 1
ATOM 1837 C CA . SER A 1 225 ? 26.846 0.188 -36.432 1.00 98.06 225 SER A CA 1
ATOM 1838 C C . SER A 1 225 ? 27.170 -0.473 -37.773 1.00 98.06 225 SER A C 1
ATOM 1840 O O . SER A 1 225 ? 28.297 -0.347 -38.243 1.00 98.06 225 SER A O 1
ATOM 1842 N N . GLN A 1 226 ? 26.189 -1.096 -38.432 1.00 98.12 226 GLN A N 1
ATOM 1843 C CA . GLN A 1 226 ? 26.372 -1.661 -39.771 1.00 98.12 226 GLN A CA 1
ATOM 1844 C C . GLN A 1 226 ? 26.714 -0.575 -40.804 1.00 98.12 226 GLN A C 1
ATOM 1846 O O . GLN A 1 226 ? 27.663 -0.734 -41.566 1.00 98.12 226 GLN A O 1
ATOM 1851 N N . THR A 1 227 ? 26.006 0.561 -40.792 1.00 98.19 227 THR A N 1
ATOM 1852 C CA . THR A 1 227 ? 26.320 1.675 -41.707 1.00 98.19 227 THR A CA 1
ATOM 1853 C C . THR A 1 227 ? 27.701 2.274 -41.453 1.00 98.19 227 THR A C 1
ATOM 1855 O O . THR A 1 227 ? 28.380 2.664 -42.398 1.00 98.19 227 THR A O 1
ATOM 1858 N N . ILE A 1 228 ? 28.147 2.329 -40.194 1.00 98.25 228 ILE A N 1
ATOM 1859 C CA . ILE A 1 228 ? 29.502 2.773 -39.850 1.00 98.25 228 ILE A CA 1
ATOM 1860 C C . ILE A 1 228 ? 30.524 1.807 -40.449 1.00 98.25 228 ILE A C 1
ATOM 1862 O O . ILE A 1 228 ? 31.454 2.262 -41.107 1.00 98.25 228 ILE A O 1
ATOM 1866 N N . HIS A 1 229 ? 30.319 0.498 -40.298 1.00 98.12 229 HIS A N 1
ATOM 1867 C CA . HIS A 1 229 ? 31.223 -0.507 -40.851 1.00 98.12 229 HIS A CA 1
ATOM 1868 C C . HIS A 1 229 ? 31.330 -0.431 -42.385 1.00 98.12 229 HIS A C 1
ATOM 1870 O O . HIS A 1 229 ? 32.427 -0.460 -42.939 1.00 98.12 229 HIS A O 1
ATOM 1876 N N . GLU A 1 230 ? 30.203 -0.252 -43.080 1.00 97.94 230 GLU A N 1
ATOM 1877 C CA . GLU A 1 230 ? 30.181 -0.052 -44.537 1.00 97.94 230 GLU A CA 1
ATOM 1878 C C . GLU A 1 230 ? 30.948 1.214 -44.952 1.00 97.94 230 GLU A C 1
ATOM 1880 O O . GLU A 1 230 ? 31.717 1.204 -45.915 1.00 97.94 230 GLU A O 1
ATOM 1885 N N . LEU A 1 231 ? 30.787 2.314 -44.208 1.00 97.88 231 LEU A N 1
ATOM 1886 C CA . LEU A 1 231 ? 31.541 3.545 -44.450 1.00 97.88 231 LEU A CA 1
ATOM 1887 C C . LEU A 1 231 ? 33.042 3.364 -44.188 1.00 97.88 231 LEU A C 1
ATOM 1889 O O . LEU A 1 231 ? 33.854 3.893 -44.946 1.00 97.88 231 LEU A O 1
ATOM 1893 N N . GLU A 1 232 ? 33.425 2.612 -43.158 1.00 97.38 232 GLU A N 1
ATOM 1894 C CA . GLU A 1 232 ? 34.822 2.265 -42.879 1.00 97.38 232 GLU A CA 1
ATOM 1895 C C . GLU A 1 232 ? 35.443 1.470 -44.036 1.00 97.38 232 GLU A C 1
ATOM 1897 O O . GLU A 1 232 ? 36.550 1.791 -44.472 1.00 97.38 232 GLU A O 1
ATOM 1902 N N . GLU A 1 233 ? 34.725 0.498 -44.603 1.00 96.31 233 GLU A N 1
ATOM 1903 C CA . GLU A 1 233 ? 35.180 -0.264 -45.774 1.00 96.31 233 GLU A CA 1
ATOM 1904 C C . GLU A 1 233 ? 35.344 0.634 -47.016 1.00 96.31 233 GLU A C 1
ATOM 1906 O O . GLU A 1 233 ? 36.348 0.559 -47.739 1.00 96.31 233 GLU A O 1
ATOM 1911 N N . VAL A 1 234 ? 34.410 1.565 -47.238 1.00 97.25 234 VAL A N 1
ATOM 1912 C CA . VAL A 1 234 ? 34.523 2.572 -48.305 1.00 97.25 234 VAL A CA 1
ATOM 1913 C C . VAL A 1 234 ? 35.737 3.481 -48.083 1.00 97.25 234 VAL A C 1
ATOM 1915 O O . VAL A 1 234 ? 36.459 3.788 -49.034 1.00 97.25 234 VAL A O 1
ATOM 1918 N N . ILE A 1 235 ? 36.022 3.888 -46.846 1.00 96.56 235 ILE A N 1
ATOM 1919 C CA . ILE A 1 235 ? 37.211 4.690 -46.523 1.00 96.56 235 ILE A CA 1
ATOM 1920 C C . ILE A 1 235 ? 38.491 3.886 -46.775 1.00 96.56 235 ILE A C 1
ATOM 1922 O O . ILE A 1 235 ? 39.428 4.416 -47.376 1.00 96.56 235 ILE A O 1
ATOM 1926 N N . LEU A 1 236 ? 38.536 2.612 -46.375 1.00 95.62 236 LEU A N 1
ATOM 1927 C CA . LEU A 1 236 ? 39.681 1.732 -46.618 1.00 95.62 236 LEU A CA 1
ATOM 1928 C C . LEU A 1 236 ? 39.949 1.561 -48.119 1.00 95.62 236 LEU A C 1
ATOM 1930 O O . LEU A 1 236 ? 41.080 1.762 -48.570 1.00 95.62 236 LEU A O 1
ATOM 1934 N N . SER A 1 237 ? 38.913 1.277 -48.914 1.00 94.81 237 SER A N 1
ATOM 1935 C CA . SER A 1 237 ? 39.038 1.168 -50.375 1.00 94.81 237 SER A CA 1
ATOM 1936 C C . SER A 1 237 ? 39.445 2.501 -51.021 1.00 94.81 237 SER A C 1
ATOM 1938 O O . SER A 1 237 ? 40.345 2.531 -51.864 1.00 94.81 237 SER A O 1
ATOM 1940 N N . SER A 1 238 ? 38.899 3.629 -50.562 1.00 94.88 238 SER A N 1
ATOM 1941 C CA . SER A 1 238 ? 39.324 4.971 -50.982 1.00 94.88 238 SER A CA 1
ATOM 1942 C C . SER A 1 238 ? 40.802 5.238 -50.663 1.00 94.88 238 SER A C 1
ATOM 1944 O O . SER A 1 238 ? 41.532 5.790 -51.491 1.00 94.88 238 SER A O 1
ATOM 1946 N N . GLY A 1 239 ? 41.290 4.764 -49.513 1.00 94.56 239 GLY A N 1
ATOM 1947 C CA . GLY A 1 239 ? 42.701 4.824 -49.131 1.00 94.56 239 GLY A CA 1
ATOM 1948 C C . GLY A 1 239 ? 43.623 4.104 -50.121 1.00 94.56 239 GLY A C 1
ATOM 1949 O O . GLY A 1 239 ? 44.677 4.635 -50.477 1.00 94.56 239 GLY A O 1
ATOM 1950 N N . THR A 1 240 ? 43.214 2.939 -50.636 1.00 93.88 240 THR A N 1
ATOM 1951 C CA . THR A 1 240 ? 43.986 2.217 -51.668 1.00 93.88 240 THR A CA 1
ATOM 1952 C C . THR A 1 240 ? 44.072 3.002 -52.979 1.00 93.88 240 THR A C 1
ATOM 1954 O O . THR A 1 240 ? 45.163 3.156 -53.532 1.00 93.88 240 THR A O 1
ATOM 1957 N N . ASN A 1 241 ? 42.963 3.604 -53.421 1.00 93.56 241 ASN A N 1
ATOM 1958 C CA . ASN A 1 241 ? 42.935 4.463 -54.606 1.00 93.56 241 ASN A CA 1
ATOM 1959 C C . ASN A 1 241 ? 43.807 5.713 -54.417 1.00 93.56 241 ASN A C 1
ATOM 1961 O O . ASN A 1 241 ? 44.550 6.098 -55.319 1.00 93.56 241 ASN A O 1
ATOM 1965 N N . ALA A 1 242 ? 43.770 6.330 -53.234 1.00 94.94 242 ALA A N 1
ATOM 1966 C CA . ALA A 1 242 ? 44.624 7.467 -52.904 1.00 94.94 242 ALA A CA 1
ATOM 1967 C C . ALA A 1 242 ? 46.119 7.099 -52.943 1.00 94.94 242 ALA A C 1
ATOM 1969 O O . ALA A 1 242 ? 46.933 7.893 -53.421 1.00 94.94 242 ALA A O 1
ATOM 1970 N N . ASN A 1 243 ? 46.486 5.895 -52.493 1.00 95.38 243 ASN A N 1
ATOM 1971 C CA . ASN A 1 243 ? 47.857 5.393 -52.595 1.00 95.38 243 ASN A CA 1
ATOM 1972 C C . ASN A 1 243 ? 48.273 5.167 -54.054 1.00 95.38 243 ASN A C 1
ATOM 1974 O O . ASN A 1 243 ? 49.328 5.656 -54.451 1.00 95.38 243 ASN A O 1
ATOM 1978 N N . ALA A 1 244 ? 47.413 4.564 -54.881 1.00 95.19 244 ALA A N 1
ATOM 1979 C CA . ALA A 1 244 ? 47.672 4.422 -56.315 1.00 95.19 244 ALA A CA 1
ATOM 1980 C C . ALA A 1 244 ? 47.876 5.786 -57.004 1.00 95.19 244 ALA A C 1
ATOM 1982 O O . ALA A 1 244 ? 48.809 5.960 -57.786 1.00 95.19 244 ALA A O 1
ATOM 1983 N N . ILE A 1 245 ? 47.066 6.798 -56.664 1.00 95.50 245 ILE A N 1
ATOM 1984 C CA . ILE A 1 245 ? 47.240 8.172 -57.166 1.00 95.50 245 ILE A CA 1
ATOM 1985 C C . ILE A 1 245 ? 48.602 8.745 -56.748 1.00 95.50 245 ILE A C 1
ATOM 1987 O O . ILE A 1 245 ? 49.278 9.376 -57.564 1.00 95.50 245 ILE A O 1
ATOM 1991 N N . ARG A 1 246 ? 49.027 8.538 -55.494 1.00 97.00 246 ARG A N 1
ATOM 1992 C CA . ARG A 1 246 ? 50.353 8.973 -55.020 1.00 97.00 246 ARG A CA 1
ATOM 1993 C C . ARG A 1 246 ? 51.481 8.280 -55.788 1.00 97.00 246 ARG A C 1
ATOM 1995 O O . ARG A 1 246 ? 52.436 8.956 -56.164 1.00 97.00 246 ARG A O 1
ATOM 2002 N N . ASP A 1 247 ? 51.356 6.985 -56.068 1.00 96.69 247 ASP A N 1
ATOM 2003 C CA . ASP A 1 247 ? 52.344 6.225 -56.840 1.00 96.69 247 ASP A CA 1
ATOM 2004 C C . ASP A 1 247 ? 52.430 6.695 -58.295 1.00 96.69 247 ASP A C 1
ATOM 2006 O O . ASP A 1 247 ? 53.529 6.957 -58.784 1.00 96.69 247 ASP A O 1
ATOM 2010 N N . TYR A 1 248 ? 51.297 6.899 -58.975 1.00 96.81 248 TYR A N 1
ATOM 2011 C CA . TYR A 1 248 ? 51.293 7.480 -60.321 1.00 96.81 248 TYR A CA 1
ATOM 2012 C C . TYR A 1 248 ? 51.893 8.887 -60.333 1.00 96.81 248 TYR A C 1
ATOM 2014 O O . TYR A 1 248 ? 52.663 9.228 -61.228 1.00 96.81 248 TYR A O 1
ATOM 2022 N N . ARG A 1 249 ? 51.604 9.710 -59.320 1.00 97.12 249 ARG A N 1
ATOM 2023 C CA . ARG A 1 249 ? 52.200 11.045 -59.193 1.00 97.12 249 ARG A CA 1
ATOM 2024 C C . ARG A 1 249 ? 53.721 10.989 -59.018 1.00 97.12 249 ARG A C 1
ATOM 2026 O O . ARG A 1 249 ? 54.422 11.837 -59.577 1.00 97.12 249 ARG A O 1
ATOM 2033 N N . ARG A 1 250 ? 54.232 10.005 -58.269 1.00 97.50 250 ARG A N 1
ATOM 2034 C CA . ARG A 1 250 ? 55.674 9.747 -58.140 1.00 97.50 250 ARG A CA 1
ATOM 2035 C C . ARG A 1 250 ? 56.277 9.364 -59.494 1.00 97.50 250 ARG A C 1
ATOM 2037 O O . ARG A 1 250 ? 57.197 10.047 -59.931 1.00 97.50 250 ARG A O 1
ATOM 2044 N N . GLN A 1 251 ? 55.686 8.395 -60.198 1.00 97.88 251 GLN A N 1
ATOM 2045 C CA . GLN A 1 251 ? 56.139 7.965 -61.531 1.00 97.88 251 GLN A CA 1
ATOM 2046 C C . GLN A 1 251 ? 56.148 9.116 -62.547 1.00 97.88 251 GLN A C 1
ATOM 2048 O O . GLN A 1 251 ? 57.107 9.286 -63.290 1.00 97.88 251 GLN A O 1
ATOM 2053 N N . ILE A 1 252 ? 55.108 9.958 -62.558 1.00 96.06 252 ILE A N 1
ATOM 2054 C CA . ILE A 1 252 ? 55.062 11.152 -63.415 1.00 96.06 252 ILE A CA 1
ATOM 2055 C C . ILE A 1 252 ? 56.231 12.092 -63.100 1.00 96.06 252 ILE A C 1
ATOM 2057 O O . ILE A 1 252 ? 56.825 12.651 -64.017 1.00 96.06 252 ILE A O 1
ATOM 2061 N N . SER A 1 253 ? 56.566 12.271 -61.821 1.00 97.00 253 SER A N 1
ATOM 2062 C CA . SER A 1 253 ? 57.668 13.147 -61.408 1.00 97.00 253 SER A CA 1
ATOM 2063 C C . SER A 1 253 ? 59.032 12.588 -61.830 1.00 97.00 253 SER A C 1
ATOM 2065 O O . SER A 1 253 ? 59.873 13.353 -62.300 1.00 97.00 253 SER A O 1
ATOM 2067 N N . GLU A 1 254 ? 59.227 11.271 -61.717 1.00 97.06 254 GLU A N 1
ATOM 2068 C CA . GLU A 1 254 ? 60.421 10.554 -62.192 1.00 97.06 254 GLU A CA 1
ATOM 2069 C C . GLU A 1 254 ? 60.575 10.693 -63.712 1.00 97.06 254 GLU A C 1
ATOM 2071 O O . GLU A 1 254 ? 61.584 11.220 -64.180 1.00 97.06 254 GLU A O 1
ATOM 2076 N N . LEU A 1 255 ? 59.526 10.364 -64.476 1.00 97.25 255 LEU A N 1
ATOM 2077 C CA . LEU A 1 255 ? 59.490 10.543 -65.933 1.00 97.25 255 LEU A CA 1
ATOM 2078 C C . LEU A 1 255 ? 59.733 11.998 -66.346 1.00 97.25 255 LEU A C 1
ATOM 2080 O O . LEU A 1 255 ? 60.328 12.272 -67.388 1.00 97.25 255 LEU A O 1
ATOM 2084 N N . GLN A 1 256 ? 59.267 12.962 -65.550 1.00 96.75 256 GLN A N 1
ATOM 2085 C CA . GLN A 1 256 ? 59.506 14.370 -65.827 1.00 96.75 256 GLN A CA 1
ATOM 2086 C C . GLN A 1 256 ? 60.976 14.753 -65.616 1.00 96.75 256 GLN A C 1
ATOM 2088 O O . GLN A 1 256 ? 61.482 15.579 -66.375 1.00 96.75 256 GLN A O 1
ATOM 2093 N N . GLU A 1 257 ? 61.676 14.172 -64.637 1.00 96.94 257 GLU A N 1
ATOM 2094 C CA . GLU A 1 257 ? 63.119 14.390 -64.484 1.00 96.94 257 GLU A CA 1
ATOM 2095 C C . GLU A 1 257 ? 63.923 13.685 -65.577 1.00 96.94 257 GLU A C 1
ATOM 2097 O O . GLU A 1 257 ? 64.804 14.314 -66.162 1.00 96.94 257 GLU A O 1
ATOM 2102 N N . GLU A 1 258 ? 63.562 12.453 -65.943 1.00 97.00 258 GLU A N 1
ATOM 2103 C CA . GLU A 1 258 ? 64.157 11.742 -67.084 1.00 97.00 258 GLU A CA 1
ATOM 2104 C C . GLU A 1 258 ? 63.975 12.518 -68.392 1.00 97.00 258 GLU A C 1
ATOM 2106 O O . GLU A 1 258 ? 64.902 12.678 -69.187 1.00 97.00 258 GLU A O 1
ATOM 2111 N N . LYS A 1 259 ? 62.786 13.088 -68.608 1.00 96.38 259 LYS A N 1
ATOM 2112 C CA . LYS A 1 259 ? 62.545 13.985 -69.736 1.00 96.38 259 LYS A CA 1
ATOM 2113 C C . LYS A 1 259 ? 63.501 15.179 -69.696 1.00 96.38 259 LYS A C 1
ATOM 2115 O O . LYS A 1 259 ? 64.093 15.497 -70.723 1.00 96.38 259 LYS A O 1
ATOM 2120 N N . ARG A 1 260 ? 63.695 15.823 -68.537 1.00 97.38 260 ARG A N 1
ATOM 2121 C CA . ARG A 1 260 ? 64.642 16.947 -68.408 1.00 97.38 260 ARG A CA 1
ATOM 2122 C C . ARG A 1 260 ? 66.082 16.508 -68.679 1.00 97.38 260 ARG A C 1
ATOM 2124 O O . ARG A 1 260 ? 66.833 17.267 -69.290 1.00 97.38 260 ARG A O 1
ATOM 2131 N N . THR A 1 261 ? 66.512 15.323 -68.241 1.00 95.88 261 THR A N 1
ATOM 2132 C CA . THR A 1 261 ? 67.864 14.813 -68.540 1.00 95.88 261 THR A CA 1
ATOM 2133 C C . THR A 1 261 ? 68.036 14.516 -70.025 1.00 95.88 261 THR A C 1
ATOM 2135 O O . THR A 1 261 ? 69.014 14.979 -70.612 1.00 95.88 261 THR A O 1
ATOM 2138 N N . LEU A 1 262 ? 67.061 13.859 -70.657 1.00 96.56 262 LEU A N 1
ATOM 2139 C CA . LEU A 1 262 ? 67.066 13.588 -72.097 1.00 96.56 262 LEU A CA 1
ATOM 2140 C C . LEU A 1 262 ? 67.005 14.875 -72.929 1.00 96.56 262 LEU A C 1
ATOM 2142 O O . LEU A 1 262 ? 67.687 14.981 -73.942 1.00 96.56 262 LEU A O 1
ATOM 2146 N N . GLU A 1 263 ? 66.254 15.891 -72.503 1.00 96.25 263 GLU A N 1
ATOM 2147 C CA . GLU A 1 263 ? 66.238 17.208 -73.155 1.00 96.25 263 GLU A CA 1
ATOM 2148 C C . GLU A 1 263 ? 67.614 17.885 -73.096 1.00 96.25 263 GLU A C 1
ATOM 2150 O O . GLU A 1 263 ? 68.078 18.435 -74.101 1.00 96.25 263 GLU A O 1
ATOM 2155 N N . ARG A 1 264 ? 68.306 17.805 -71.950 1.00 96.88 264 ARG A N 1
ATOM 2156 C CA . ARG A 1 264 ? 69.685 18.305 -71.806 1.00 96.88 264 ARG A CA 1
ATOM 2157 C C . ARG A 1 264 ? 70.653 17.529 -72.705 1.00 96.88 264 ARG A C 1
ATOM 2159 O O . ARG A 1 264 ? 71.513 18.136 -73.338 1.00 96.88 264 ARG A O 1
ATOM 2166 N N . GLU A 1 265 ? 70.524 16.207 -72.794 1.00 95.75 265 GLU A N 1
ATOM 2167 C CA . GLU A 1 265 ? 71.332 15.368 -73.692 1.00 95.75 265 GLU A CA 1
ATOM 2168 C C . GLU A 1 265 ? 71.080 15.668 -75.161 1.00 95.75 265 GLU A C 1
ATOM 2170 O O . GLU A 1 265 ? 72.029 15.884 -75.912 1.00 95.75 265 GLU A O 1
ATOM 2175 N N . LEU A 1 266 ? 69.816 15.770 -75.561 1.00 94.88 266 LEU A N 1
ATOM 2176 C CA . LEU A 1 266 ? 69.429 16.149 -76.910 1.00 94.88 2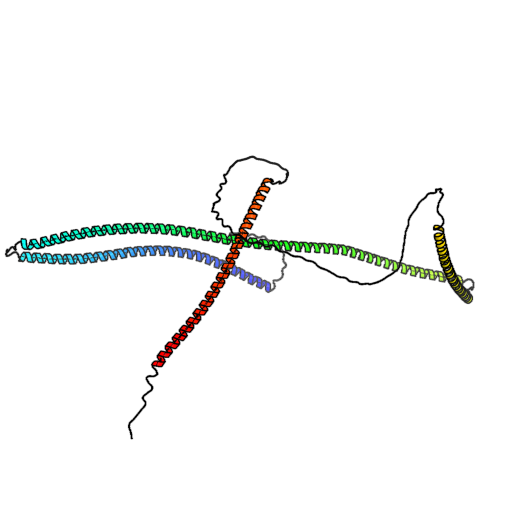66 LEU A CA 1
ATOM 2177 C C . LEU A 1 266 ? 70.001 17.521 -77.274 1.00 94.88 266 LEU A C 1
ATOM 2179 O O . LEU A 1 266 ? 70.498 17.699 -78.383 1.00 94.88 266 LEU A O 1
ATOM 2183 N N . ALA A 1 267 ? 69.971 18.489 -76.353 1.00 95.38 267 ALA A N 1
ATOM 2184 C CA . ALA A 1 267 ? 70.605 19.787 -76.562 1.00 95.38 267 ALA A CA 1
ATOM 2185 C C . ALA A 1 267 ? 72.126 19.654 -76.766 1.00 95.38 267 ALA A C 1
ATOM 2187 O O . ALA A 1 267 ? 72.663 20.245 -77.704 1.00 95.38 267 ALA A O 1
ATOM 2188 N N . ARG A 1 268 ? 72.817 18.832 -75.961 1.00 95.50 268 ARG A N 1
ATOM 2189 C CA . ARG A 1 268 ? 74.256 18.542 -76.134 1.00 95.50 268 ARG A CA 1
ATOM 2190 C C . ARG A 1 268 ? 74.559 17.911 -77.494 1.00 95.50 268 ARG A C 1
ATOM 2192 O O . ARG A 1 268 ? 75.471 18.372 -78.178 1.00 95.50 268 ARG A O 1
ATOM 2199 N N . VAL A 1 269 ? 73.780 16.910 -77.903 1.00 95.06 269 VAL A N 1
ATOM 2200 C CA . VAL A 1 269 ? 73.928 16.227 -79.199 1.00 95.06 269 VAL A CA 1
ATOM 2201 C C . VAL A 1 269 ? 73.631 17.172 -80.360 1.00 95.06 269 VAL A C 1
ATOM 2203 O O . VAL A 1 269 ? 74.351 17.167 -81.349 1.00 95.06 269 VAL A O 1
ATOM 2206 N N . LYS A 1 270 ? 72.621 18.041 -80.252 1.00 94.19 270 LYS A N 1
ATOM 2207 C CA . LYS A 1 270 ? 72.359 19.077 -81.263 1.00 94.19 270 LYS A CA 1
ATOM 2208 C C . LYS A 1 270 ? 73.545 20.024 -81.418 1.00 94.19 270 LYS A C 1
ATOM 2210 O O . LYS A 1 270 ? 73.919 20.343 -82.540 1.00 94.19 270 LYS A O 1
ATOM 2215 N N . VAL A 1 271 ? 74.155 20.459 -80.314 1.00 94.88 271 VAL A N 1
ATOM 2216 C CA . VAL A 1 271 ? 75.349 21.316 -80.361 1.00 94.88 271 VAL A CA 1
ATOM 2217 C C . VAL A 1 271 ? 76.534 20.576 -80.984 1.00 94.88 271 VAL A C 1
ATOM 2219 O O . VAL A 1 271 ? 77.217 21.155 -81.825 1.00 94.88 271 VAL A O 1
ATOM 2222 N N . SER A 1 272 ? 76.787 19.313 -80.626 1.00 91.25 272 SER A N 1
ATOM 2223 C CA . SER A 1 272 ? 77.876 18.538 -81.236 1.00 91.25 272 SER A CA 1
ATOM 2224 C C . SER A 1 272 ? 77.626 18.248 -82.718 1.00 91.25 272 SER A C 1
ATOM 2226 O O . SER A 1 272 ? 78.533 18.442 -83.519 1.00 91.25 272 SER A O 1
ATOM 2228 N N . ALA A 1 273 ? 76.404 17.880 -83.104 1.00 91.31 273 ALA A N 1
ATOM 2229 C CA . ALA A 1 273 ? 76.009 17.688 -84.497 1.00 91.31 273 ALA A CA 1
ATOM 2230 C C . ALA A 1 273 ? 76.150 18.984 -85.305 1.00 91.31 273 ALA A C 1
ATOM 2232 O O . ALA A 1 273 ? 76.709 18.954 -86.394 1.00 91.31 273 ALA A O 1
ATOM 2233 N N . ASN A 1 274 ? 75.737 20.130 -84.753 1.00 91.75 274 ASN A N 1
ATOM 2234 C CA . ASN A 1 274 ? 75.959 21.432 -85.382 1.00 91.75 274 ASN A CA 1
ATOM 2235 C C . ASN A 1 274 ? 77.455 21.741 -85.526 1.00 91.75 274 ASN A C 1
ATOM 2237 O O . ASN A 1 274 ? 77.867 22.231 -86.568 1.00 91.75 274 ASN A O 1
ATOM 2241 N N . ARG A 1 275 ? 78.289 21.427 -84.522 1.00 92.69 275 ARG A N 1
ATOM 2242 C CA . ARG A 1 275 ? 79.752 21.575 -84.631 1.00 92.69 275 ARG A CA 1
ATOM 2243 C C . ARG A 1 275 ? 80.323 20.704 -85.751 1.00 92.69 275 ARG A C 1
ATOM 2245 O O . ARG A 1 275 ? 81.101 21.218 -86.542 1.00 92.69 275 ARG A O 1
ATOM 2252 N N . VAL A 1 276 ? 79.928 19.432 -85.837 1.00 89.56 276 VAL A N 1
ATOM 2253 C CA . VAL A 1 276 ? 80.346 18.515 -86.913 1.00 89.56 276 VAL A CA 1
ATOM 2254 C C . VAL A 1 276 ? 79.868 19.019 -88.271 1.00 89.56 276 VAL A C 1
ATOM 2256 O O . VAL A 1 276 ? 80.663 19.073 -89.195 1.00 89.56 276 VAL A O 1
ATOM 2259 N N . ALA A 1 277 ? 78.612 19.453 -88.390 1.00 82.69 277 ALA A N 1
ATOM 2260 C CA . ALA A 1 277 ? 78.077 20.018 -89.624 1.00 82.69 277 ALA A CA 1
ATOM 2261 C C . ALA A 1 277 ? 78.844 21.275 -90.058 1.00 82.69 277 ALA A C 1
ATOM 2263 O O . ALA A 1 277 ? 79.123 21.424 -91.240 1.00 82.69 277 ALA A O 1
ATOM 2264 N N . THR A 1 278 ? 79.235 22.147 -89.123 1.00 84.25 278 THR A N 1
ATOM 2265 C CA . THR A 1 278 ? 80.096 23.302 -89.418 1.00 84.25 278 THR A CA 1
ATOM 2266 C C . THR A 1 278 ? 81.503 22.875 -89.836 1.00 84.25 278 THR A C 1
ATOM 2268 O O . THR A 1 278 ? 82.031 23.440 -90.786 1.00 84.25 278 THR A O 1
ATOM 2271 N N . VAL A 1 279 ? 82.110 21.884 -89.169 1.00 82.88 279 VAL A N 1
ATOM 2272 C CA . VAL A 1 279 ? 83.418 21.330 -89.570 1.00 82.88 279 VAL A CA 1
ATOM 2273 C C . VAL A 1 279 ? 83.337 20.739 -90.976 1.00 82.88 279 VAL A C 1
ATOM 2275 O O . VAL A 1 279 ? 84.117 21.145 -91.824 1.00 82.88 279 VAL A O 1
ATOM 2278 N N . MET A 1 280 ? 82.344 19.893 -91.263 1.00 76.25 280 MET A N 1
ATOM 2279 C CA . MET A 1 280 ? 82.123 19.345 -92.603 1.00 76.25 280 MET A CA 1
ATOM 2280 C C . MET A 1 280 ? 81.847 20.451 -93.626 1.00 76.25 280 MET A C 1
ATOM 2282 O O . MET A 1 280 ? 82.424 20.445 -94.700 1.00 76.25 280 MET A O 1
ATOM 2286 N N . ALA A 1 281 ? 81.015 21.446 -93.313 1.00 70.94 281 ALA A N 1
ATOM 2287 C CA . ALA A 1 281 ? 80.772 22.572 -94.215 1.00 70.94 281 ALA A CA 1
ATOM 2288 C C . ALA A 1 281 ? 82.041 23.401 -94.489 1.00 70.94 281 ALA A C 1
ATOM 2290 O O . ALA A 1 281 ? 82.169 23.957 -95.576 1.00 70.94 281 ALA A O 1
ATOM 2291 N N . ASN A 1 282 ? 82.967 23.485 -93.528 1.00 70.38 282 ASN A N 1
ATOM 2292 C CA . ASN A 1 282 ? 84.270 24.124 -93.711 1.00 70.38 282 ASN A CA 1
ATOM 2293 C C . ASN A 1 282 ? 85.246 23.236 -94.503 1.00 70.38 282 ASN A C 1
ATOM 2295 O O . ASN A 1 282 ? 85.929 23.755 -95.375 1.00 70.38 282 ASN A O 1
ATOM 2299 N N . GLU A 1 283 ? 85.262 21.915 -94.294 1.00 67.69 283 GLU A N 1
ATOM 2300 C CA . GLU A 1 283 ? 85.999 20.962 -95.150 1.00 67.69 283 GLU A CA 1
ATOM 2301 C C . GLU A 1 283 ? 85.520 21.046 -96.610 1.00 67.69 283 GLU A C 1
ATOM 2303 O O . GLU A 1 283 ? 86.320 21.004 -97.537 1.00 67.69 283 GLU A O 1
ATOM 2308 N N . TRP A 1 284 ? 84.220 21.275 -96.826 1.00 57.44 284 TRP A N 1
ATOM 2309 C CA . TRP A 1 284 ? 83.640 21.548 -98.149 1.00 57.44 284 TRP A CA 1
ATOM 2310 C C . TRP A 1 284 ? 84.004 22.937 -98.707 1.00 57.44 284 TRP A C 1
ATOM 2312 O O . TRP A 1 284 ? 83.677 23.239 -99.855 1.00 57.44 284 TRP A O 1
ATOM 2322 N N . LYS A 1 285 ? 84.638 23.799 -97.907 1.00 54.97 285 LYS A N 1
ATOM 2323 C CA . LYS A 1 285 ? 85.014 25.173 -98.262 1.00 54.97 285 LYS A CA 1
ATOM 2324 C C . LYS A 1 285 ? 86.500 25.318 -98.608 1.00 54.97 285 LYS A C 1
ATOM 2326 O O . LYS A 1 285 ? 86.835 26.246 -99.338 1.00 54.97 285 LYS A O 1
ATOM 2331 N N . ASP A 1 286 ? 87.355 24.412 -98.133 1.00 55.12 286 ASP A N 1
ATOM 2332 C CA . ASP A 1 286 ? 88.813 24.527 -98.283 1.00 55.12 286 ASP A CA 1
ATOM 2333 C C . ASP A 1 286 ? 89.371 23.881 -99.569 1.00 55.12 286 ASP A C 1
ATOM 2335 O O . ASP A 1 286 ? 90.449 24.264 -100.020 1.00 55.12 286 ASP A O 1
ATOM 2339 N N . GLU A 1 287 ? 88.628 22.998 -100.248 1.00 55.78 287 GLU A N 1
ATOM 2340 C CA . GLU A 1 287 ? 89.039 22.438 -101.547 1.00 55.78 287 GLU A CA 1
ATOM 2341 C C . GLU A 1 287 ? 88.144 22.926 -102.700 1.00 55.78 287 GLU A C 1
ATOM 2343 O O . GLU A 1 287 ? 87.194 22.273 -103.123 1.00 55.78 287 GLU A O 1
ATOM 2348 N N . ASN A 1 288 ? 88.510 24.095 -103.241 1.00 54.00 288 ASN A N 1
ATOM 2349 C CA . ASN A 1 288 ? 88.044 24.673 -104.509 1.00 54.00 288 ASN A CA 1
ATOM 2350 C C . ASN A 1 288 ? 86.522 24.845 -104.675 1.00 54.00 288 ASN A C 1
ATOM 2352 O O . ASN A 1 288 ? 85.858 24.050 -105.337 1.00 54.00 288 ASN A O 1
ATOM 2356 N N . ASP A 1 289 ? 86.016 25.973 -104.170 1.00 57.16 289 ASP A N 1
ATOM 2357 C CA . ASP A 1 289 ? 85.028 26.871 -104.801 1.00 57.16 289 ASP A CA 1
ATOM 2358 C C . ASP A 1 289 ? 84.027 26.238 -105.802 1.00 57.16 289 ASP A C 1
ATOM 2360 O O . ASP A 1 289 ? 83.862 26.668 -106.945 1.00 57.16 289 ASP A O 1
ATOM 2364 N N . LYS A 1 290 ? 83.320 25.193 -105.365 1.00 64.94 290 LYS A N 1
ATOM 2365 C CA . LYS A 1 290 ? 82.142 24.632 -106.042 1.00 64.94 290 LYS A CA 1
ATOM 2366 C C . LYS A 1 290 ? 80.934 24.762 -105.131 1.00 64.94 290 LYS A C 1
ATOM 2368 O O . LYS A 1 290 ? 80.316 23.786 -104.714 1.00 64.94 290 LYS A O 1
ATOM 2373 N N . VAL A 1 291 ? 80.571 26.006 -104.842 1.00 57.88 291 VAL A N 1
ATOM 2374 C CA . VAL A 1 291 ? 79.239 26.310 -104.324 1.00 57.88 291 VAL A CA 1
ATOM 2375 C C . VAL A 1 291 ? 78.245 25.997 -105.444 1.00 57.88 291 VAL A C 1
ATOM 2377 O O . VAL A 1 291 ? 78.289 26.615 -106.506 1.00 57.88 291 VAL A O 1
ATOM 2380 N N . MET A 1 292 ? 77.366 25.016 -105.225 1.00 54.88 292 MET A N 1
ATOM 2381 C CA . MET A 1 292 ? 76.228 24.731 -106.107 1.00 54.88 292 MET A CA 1
ATOM 2382 C C . MET A 1 292 ? 75.499 26.055 -106.405 1.00 54.88 292 MET A C 1
ATOM 2384 O O . MET A 1 292 ? 75.020 26.693 -105.461 1.00 54.88 292 MET A O 1
ATOM 2388 N N . PRO A 1 293 ? 75.439 26.525 -107.667 1.00 63.62 293 PRO A N 1
ATOM 2389 C CA . PRO A 1 293 ? 74.863 27.822 -107.978 1.00 63.62 293 PRO A CA 1
ATOM 2390 C C . PRO A 1 293 ? 73.434 27.881 -107.447 1.00 63.62 293 PRO A C 1
ATOM 2392 O O . PRO A 1 293 ? 72.587 27.082 -107.839 1.00 63.62 293 PRO A O 1
ATOM 2395 N N . VAL A 1 294 ? 73.135 28.853 -106.584 1.00 65.50 294 VAL A N 1
ATOM 2396 C CA . VAL A 1 294 ? 71.796 29.060 -105.997 1.00 65.50 294 VAL A CA 1
ATOM 2397 C C . VAL A 1 294 ? 70.699 29.083 -107.076 1.00 65.50 294 VAL A C 1
ATOM 2399 O O . VAL A 1 294 ? 69.573 28.663 -106.833 1.00 65.50 294 VAL A O 1
ATOM 2402 N N . ARG A 1 295 ? 71.042 29.491 -108.306 1.00 67.38 295 ARG A N 1
ATOM 2403 C CA . ARG A 1 295 ? 70.179 29.403 -109.493 1.00 67.38 295 ARG A CA 1
ATOM 2404 C C . ARG A 1 295 ? 69.811 27.970 -109.892 1.00 67.38 295 ARG A C 1
ATOM 2406 O O . ARG A 1 295 ? 68.642 27.727 -110.156 1.00 67.38 295 ARG A O 1
ATOM 2413 N N . GLN A 1 296 ? 70.775 27.047 -109.935 1.00 69.06 296 GLN A N 1
ATOM 2414 C CA . GLN A 1 296 ? 70.520 25.635 -110.246 1.00 69.06 296 GLN A CA 1
ATOM 2415 C C . GLN A 1 296 ? 69.682 24.986 -109.150 1.00 69.06 296 GLN A C 1
ATOM 2417 O O . GLN A 1 296 ? 68.699 24.329 -109.457 1.00 69.06 296 GLN A O 1
ATOM 2422 N N . TRP A 1 297 ? 69.976 25.272 -107.882 1.00 72.69 297 TRP A N 1
ATOM 2423 C CA . TRP A 1 297 ? 69.184 24.738 -106.775 1.00 72.69 297 TRP A CA 1
ATOM 2424 C C . TRP A 1 297 ? 67.737 25.252 -106.769 1.00 72.69 297 TRP A C 1
ATOM 2426 O O . TRP A 1 297 ? 66.800 24.492 -106.529 1.00 72.69 297 TRP A O 1
ATOM 2436 N N . LEU A 1 298 ? 67.525 26.541 -107.055 1.00 76.38 298 LEU A N 1
ATOM 2437 C CA . LEU A 1 298 ? 66.177 27.099 -107.181 1.00 76.38 298 LEU A CA 1
ATOM 2438 C C . LEU A 1 298 ? 65.430 26.535 -108.396 1.00 76.38 298 LEU A C 1
ATOM 2440 O O . LEU A 1 298 ? 64.224 26.312 -108.300 1.00 76.38 298 LEU A O 1
ATOM 2444 N N . GLU A 1 299 ? 66.125 26.269 -109.504 1.00 80.31 299 GLU A N 1
ATOM 2445 C CA . GLU A 1 299 ? 65.521 25.671 -110.696 1.00 80.31 299 GLU A CA 1
ATOM 2446 C C . GLU A 1 299 ? 65.183 24.190 -110.475 1.00 80.31 299 GLU A C 1
ATOM 2448 O O . GLU A 1 299 ? 64.064 23.774 -110.754 1.00 80.31 299 GLU A O 1
ATOM 2453 N N . GLU A 1 300 ? 66.069 23.407 -109.856 1.00 81.25 300 GLU A N 1
ATOM 2454 C CA . GLU A 1 300 ? 65.788 22.022 -109.456 1.00 81.25 300 GLU A CA 1
ATOM 2455 C C . GLU A 1 300 ? 64.639 21.952 -108.445 1.00 81.25 300 GLU A C 1
ATOM 2457 O O . GLU A 1 300 ? 63.739 21.122 -108.578 1.00 81.25 300 GLU A O 1
ATOM 2462 N N . ARG A 1 301 ? 64.589 22.878 -107.478 1.00 79.25 301 ARG A N 1
ATOM 2463 C CA . ARG A 1 301 ? 63.464 22.997 -106.542 1.00 79.25 301 ARG A CA 1
ATOM 2464 C C . ARG A 1 301 ? 62.152 23.342 -107.258 1.00 79.25 301 ARG A C 1
ATOM 2466 O O . ARG A 1 301 ? 61.103 22.824 -106.867 1.00 79.25 301 ARG A O 1
ATOM 2473 N N . ARG A 1 302 ? 62.194 24.185 -108.298 1.00 85.62 302 ARG A N 1
ATOM 2474 C CA . ARG A 1 302 ? 61.035 24.536 -109.138 1.00 85.62 302 ARG A CA 1
ATOM 2475 C C . ARG A 1 302 ? 60.568 23.345 -109.976 1.00 85.62 302 ARG A C 1
ATOM 2477 O O . ARG A 1 302 ? 59.366 23.084 -110.022 1.00 85.62 302 ARG A O 1
ATOM 2484 N N . ILE A 1 303 ? 61.499 22.603 -110.578 1.00 83.81 303 ILE A N 1
ATOM 2485 C CA . ILE A 1 303 ? 61.224 21.383 -111.350 1.00 83.81 303 ILE A CA 1
ATOM 2486 C C . ILE A 1 303 ? 60.610 20.314 -110.439 1.00 83.81 303 ILE A C 1
ATOM 2488 O O . ILE A 1 303 ? 59.537 19.805 -110.746 1.00 83.81 303 ILE A O 1
ATOM 2492 N N . MET A 1 304 ? 61.201 20.054 -109.269 1.00 83.75 304 MET A N 1
ATOM 2493 C CA . MET A 1 304 ? 60.680 19.093 -108.286 1.00 83.75 304 MET A CA 1
ATOM 2494 C C . MET A 1 304 ? 59.273 19.462 -107.796 1.00 83.75 304 MET A C 1
ATOM 2496 O O . MET A 1 304 ? 58.415 18.593 -107.644 1.00 83.75 304 MET A O 1
ATOM 2500 N N . GLN A 1 305 ? 58.988 20.750 -107.571 1.00 82.50 305 GLN A N 1
ATOM 2501 C CA . GLN A 1 305 ? 57.633 21.197 -107.226 1.00 82.50 305 GLN A CA 1
ATOM 2502 C C . GLN A 1 305 ? 56.637 21.009 -108.379 1.00 82.50 305 GLN A C 1
ATOM 2504 O O . GLN A 1 305 ? 55.511 20.571 -108.130 1.00 82.50 305 GLN A O 1
ATOM 2509 N N . ALA A 1 306 ? 57.036 21.291 -109.622 1.00 86.50 306 ALA A N 1
ATOM 2510 C CA . ALA A 1 306 ? 56.198 21.065 -110.800 1.00 86.50 306 ALA A CA 1
ATOM 2511 C C . ALA A 1 306 ? 55.920 19.568 -111.029 1.00 86.50 306 ALA A C 1
ATOM 2513 O O . ALA A 1 306 ? 54.780 19.182 -111.297 1.00 86.50 306 ALA A O 1
ATOM 2514 N N . GLU A 1 307 ? 56.922 18.705 -110.847 1.00 85.94 307 GLU A N 1
ATOM 2515 C CA . GLU A 1 307 ? 56.760 17.250 -110.917 1.00 85.94 307 GLU A CA 1
ATOM 2516 C C . GLU A 1 307 ? 55.853 16.720 -109.808 1.00 85.94 307 GLU A C 1
ATOM 2518 O O . GLU A 1 307 ? 54.965 15.911 -110.077 1.00 85.94 307 GLU A O 1
ATOM 2523 N N . MET A 1 308 ? 55.999 17.219 -108.578 1.00 84.00 308 MET A N 1
ATOM 2524 C CA . MET A 1 308 ? 55.114 16.858 -107.469 1.00 84.00 308 MET A CA 1
ATOM 2525 C C . MET A 1 308 ? 53.657 17.223 -107.775 1.00 84.00 308 MET A C 1
ATOM 2527 O O . MET A 1 308 ? 52.750 16.440 -107.490 1.00 84.00 308 MET A O 1
ATOM 2531 N N . GLN A 1 309 ? 53.421 18.387 -108.385 1.00 86.75 309 GLN A N 1
ATOM 2532 C CA . GLN A 1 309 ? 52.079 18.814 -108.770 1.00 86.75 309 GLN A CA 1
ATOM 2533 C C . GLN A 1 309 ? 51.508 17.947 -109.902 1.00 86.75 309 GLN A C 1
ATOM 2535 O O . GLN A 1 309 ? 50.370 17.487 -109.809 1.00 86.75 309 GLN A O 1
ATOM 2540 N N . ARG A 1 310 ? 52.324 17.613 -110.907 1.00 90.88 310 ARG A N 1
ATOM 2541 C CA . ARG A 1 310 ? 51.958 16.670 -111.974 1.00 90.88 310 ARG A CA 1
ATOM 2542 C C . ARG A 1 310 ? 51.646 15.272 -111.429 1.00 90.88 310 ARG A C 1
ATOM 2544 O O . ARG A 1 310 ? 50.711 14.625 -111.898 1.00 90.88 310 ARG A O 1
ATOM 2551 N N . LEU A 1 311 ? 52.398 14.788 -110.438 1.00 89.50 311 LEU A N 1
ATOM 2552 C CA . LEU A 1 311 ? 52.134 13.503 -109.784 1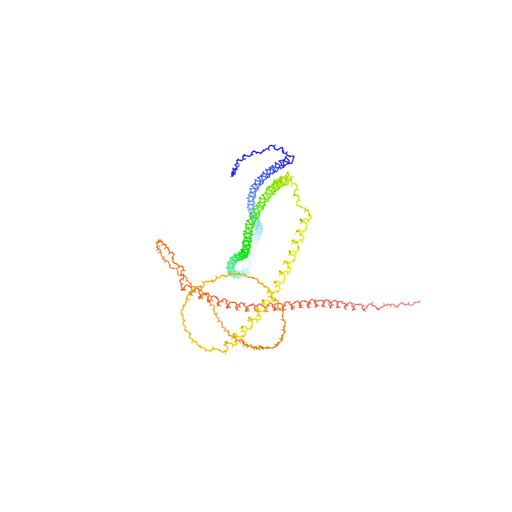.00 89.50 311 LEU A CA 1
ATOM 2553 C C . LEU A 1 311 ? 50.824 13.530 -108.991 1.00 89.50 311 LEU A C 1
ATOM 2555 O O . LEU A 1 311 ? 50.068 12.563 -109.062 1.00 89.50 311 LEU A O 1
ATOM 2559 N N . LYS A 1 312 ? 50.507 14.637 -108.307 1.00 88.38 312 LYS A N 1
ATOM 2560 C CA . LYS A 1 312 ? 49.205 14.824 -107.643 1.00 88.38 312 LYS A CA 1
ATOM 2561 C C . LYS A 1 312 ? 48.042 14.814 -108.639 1.00 88.38 312 LYS A C 1
ATOM 2563 O O . LYS A 1 312 ? 47.034 14.162 -108.383 1.00 88.38 312 LYS A O 1
ATOM 2568 N N . GLU A 1 313 ? 48.180 15.473 -109.789 1.00 91.81 313 GLU A N 1
ATOM 2569 C CA . GLU A 1 313 ? 47.166 15.431 -110.854 1.00 91.81 313 GLU A CA 1
ATOM 2570 C C . GLU A 1 313 ? 47.003 14.022 -111.435 1.00 91.81 313 GLU A C 1
ATOM 2572 O O . GLU A 1 313 ? 45.879 13.546 -111.610 1.00 91.81 313 GLU A O 1
ATOM 2577 N N . LYS A 1 314 ? 48.115 13.313 -111.667 1.00 94.31 314 LYS A N 1
ATOM 2578 C CA . LYS A 1 314 ? 48.098 11.927 -112.152 1.00 94.31 314 LYS A CA 1
ATOM 2579 C C . LYS A 1 314 ? 47.453 10.979 -111.137 1.00 94.31 314 LYS A C 1
ATOM 2581 O O . LYS A 1 314 ? 46.682 10.107 -111.536 1.00 94.31 314 LYS A O 1
ATOM 2586 N N . LEU A 1 315 ? 47.705 11.182 -109.843 1.00 89.81 315 LEU A N 1
ATOM 2587 C CA . LEU A 1 315 ? 47.040 10.455 -108.762 1.00 89.81 315 LEU A CA 1
ATOM 2588 C C . LEU A 1 315 ? 45.528 10.710 -108.782 1.00 89.81 315 LEU A C 1
ATOM 2590 O O . LEU A 1 315 ? 44.762 9.754 -108.794 1.00 89.81 315 LEU A O 1
ATOM 2594 N N . ALA A 1 316 ? 45.091 11.967 -108.902 1.00 89.31 316 ALA A N 1
ATOM 2595 C CA . ALA A 1 316 ? 43.669 12.306 -108.978 1.00 89.31 316 ALA A CA 1
ATOM 2596 C C . ALA A 1 316 ? 42.971 11.699 -110.214 1.00 89.31 316 ALA A C 1
ATOM 2598 O O . ALA A 1 316 ? 41.808 11.301 -110.143 1.00 89.31 316 ALA A O 1
ATOM 2599 N N . ILE A 1 317 ? 43.656 11.605 -111.360 1.00 90.50 317 ILE A N 1
ATOM 2600 C CA . ILE A 1 317 ? 43.137 10.904 -112.549 1.00 90.50 317 ILE A CA 1
ATOM 2601 C C . ILE A 1 317 ? 43.026 9.399 -112.279 1.00 90.50 317 ILE A C 1
ATOM 2603 O O . ILE A 1 317 ? 41.992 8.803 -112.588 1.00 90.50 317 ILE A O 1
ATOM 2607 N N . SER A 1 318 ? 44.048 8.795 -111.668 1.00 89.88 318 SER A N 1
ATOM 2608 C CA . SER A 1 318 ? 44.041 7.373 -111.309 1.00 89.88 318 SER A CA 1
ATOM 2609 C C . SER A 1 318 ? 42.917 7.047 -110.317 1.00 89.88 318 SER A C 1
ATOM 2611 O O . SER A 1 318 ? 42.173 6.095 -110.521 1.00 89.88 318 SER A O 1
ATOM 2613 N N . GLU A 1 319 ? 42.691 7.895 -109.309 1.00 88.50 319 GLU A N 1
ATOM 2614 C CA . GLU A 1 319 ? 41.587 7.751 -108.350 1.00 88.50 319 GLU A CA 1
ATOM 2615 C C . GLU A 1 319 ? 40.206 7.841 -109.012 1.00 88.50 319 GLU A C 1
ATOM 2617 O O . GLU A 1 319 ? 39.307 7.065 -108.679 1.00 88.50 319 GLU A O 1
ATOM 2622 N N . ARG A 1 320 ? 40.007 8.768 -109.962 1.00 91.19 320 ARG A N 1
ATOM 2623 C CA . ARG A 1 320 ? 38.750 8.843 -110.729 1.00 91.19 320 ARG A CA 1
ATOM 2624 C C . ARG A 1 320 ? 38.556 7.608 -111.609 1.00 91.19 320 ARG A C 1
ATOM 2626 O O . ARG A 1 320 ? 37.443 7.094 -111.678 1.00 91.19 320 ARG A O 1
ATOM 2633 N N . THR A 1 321 ? 39.628 7.121 -112.233 1.00 88.75 321 THR A N 1
ATOM 2634 C CA . THR A 1 321 ? 39.603 5.925 -113.090 1.00 88.75 321 THR A CA 1
ATOM 2635 C C . THR A 1 321 ? 39.266 4.679 -112.270 1.00 88.75 321 THR A C 1
ATOM 2637 O O . THR A 1 321 ? 38.313 3.980 -112.598 1.00 88.75 321 THR A O 1
ATOM 2640 N N . ALA A 1 322 ? 39.928 4.475 -111.129 1.00 86.75 322 ALA A N 1
ATOM 2641 C CA . ALA A 1 322 ? 39.644 3.371 -110.213 1.00 86.75 322 ALA A CA 1
ATOM 2642 C C . ALA A 1 322 ? 38.203 3.409 -109.668 1.00 86.75 322 ALA A C 1
ATOM 2644 O O . ALA A 1 322 ? 37.554 2.371 -109.535 1.00 86.75 322 ALA A O 1
ATOM 2645 N N . LYS A 1 323 ? 37.653 4.602 -109.392 1.00 88.81 323 LYS A N 1
ATOM 2646 C CA . LYS A 1 323 ? 36.238 4.749 -109.006 1.00 88.81 323 LYS A CA 1
ATOM 2647 C C . LYS A 1 323 ? 35.285 4.356 -110.139 1.00 88.81 323 LYS A C 1
ATOM 2649 O O . LYS A 1 323 ? 34.296 3.675 -109.873 1.00 88.81 323 LYS A O 1
ATOM 2654 N N . ALA A 1 324 ? 35.570 4.747 -111.382 1.00 88.00 324 ALA A N 1
ATOM 2655 C CA . ALA A 1 324 ? 34.769 4.347 -112.540 1.00 88.00 324 ALA A CA 1
ATOM 2656 C C . ALA A 1 324 ? 34.840 2.828 -112.786 1.00 88.00 324 ALA A C 1
ATOM 2658 O O . ALA A 1 324 ? 33.812 2.197 -113.032 1.00 88.00 324 ALA A O 1
ATOM 2659 N N . GLU A 1 325 ? 36.022 2.226 -112.641 1.00 86.44 325 GLU A N 1
ATOM 2660 C CA . GLU A 1 325 ? 36.211 0.773 -112.719 1.00 86.44 325 GLU A CA 1
ATOM 2661 C C . GLU A 1 325 ? 35.459 0.030 -111.610 1.00 86.44 325 GLU A C 1
ATOM 2663 O O . GLU A 1 325 ? 34.796 -0.967 -111.894 1.00 86.44 325 GLU A O 1
ATOM 2668 N N . SER A 1 326 ? 35.474 0.530 -110.368 1.00 84.44 326 SER A N 1
ATOM 2669 C CA . SER A 1 326 ? 34.662 -0.037 -109.282 1.00 84.44 326 SER A CA 1
ATOM 2670 C C . SER A 1 326 ? 33.171 0.008 -109.615 1.00 84.44 326 SER A C 1
ATOM 2672 O O . SER A 1 326 ? 32.478 -0.992 -109.456 1.00 84.44 326 SER A O 1
ATOM 2674 N N . GLN A 1 327 ? 32.670 1.133 -110.133 1.00 85.81 327 GLN A N 1
ATOM 2675 C CA . GLN A 1 327 ? 31.261 1.253 -110.523 1.00 85.81 327 GLN A CA 1
ATOM 2676 C C . GLN A 1 327 ? 30.893 0.311 -111.677 1.00 85.81 327 GLN A C 1
ATOM 2678 O O . GLN A 1 327 ? 29.790 -0.239 -111.709 1.00 85.81 327 GLN A O 1
ATOM 2683 N N . LEU A 1 328 ? 31.803 0.107 -112.634 1.00 88.62 328 LEU A N 1
ATOM 2684 C CA . LEU A 1 328 ? 31.612 -0.862 -113.710 1.00 88.62 328 LEU A CA 1
ATOM 2685 C C . LEU A 1 328 ? 31.615 -2.295 -113.167 1.00 88.62 328 LEU A C 1
ATOM 2687 O O . LEU A 1 328 ? 30.764 -3.091 -113.563 1.00 88.62 328 LEU A O 1
ATOM 2691 N N . LYS A 1 329 ? 32.517 -2.610 -112.231 1.00 89.19 329 LYS A N 1
ATOM 2692 C CA . LYS A 1 329 ? 32.564 -3.901 -111.539 1.00 89.19 329 LYS A CA 1
ATOM 2693 C C . LYS A 1 329 ? 31.254 -4.181 -110.807 1.00 89.19 329 LYS A C 1
ATOM 2695 O O . LYS A 1 329 ? 30.735 -5.282 -110.942 1.00 89.19 329 LYS A O 1
ATOM 2700 N N . ASP A 1 330 ? 30.679 -3.199 -110.117 1.00 87.69 330 ASP A N 1
ATOM 2701 C CA . ASP A 1 330 ? 29.386 -3.353 -109.441 1.00 87.69 330 ASP A CA 1
ATOM 2702 C C . ASP A 1 330 ? 28.237 -3.567 -110.439 1.00 87.69 330 ASP A C 1
ATOM 2704 O O . ASP A 1 330 ? 27.400 -4.447 -110.237 1.00 87.69 330 ASP A O 1
ATOM 2708 N N . LYS A 1 331 ? 28.229 -2.847 -111.572 1.00 90.19 331 LYS A N 1
ATOM 2709 C CA . LYS A 1 331 ? 27.258 -3.078 -112.661 1.00 90.19 331 LYS A CA 1
ATOM 2710 C C . LYS A 1 331 ? 27.387 -4.472 -113.277 1.00 90.19 331 LYS A C 1
ATOM 2712 O O . LYS A 1 331 ? 26.375 -5.118 -113.538 1.00 90.19 331 LYS A O 1
ATOM 2717 N N . LEU A 1 332 ? 28.611 -4.935 -113.532 1.00 87.12 332 LEU A N 1
ATOM 2718 C CA . LEU A 1 332 ? 28.866 -6.277 -114.057 1.00 87.12 332 LEU A CA 1
ATOM 2719 C C . LEU A 1 332 ? 28.493 -7.349 -113.036 1.00 87.12 332 LEU A C 1
ATOM 2721 O O . LEU A 1 332 ? 27.881 -8.342 -113.412 1.00 87.12 332 LEU A O 1
ATOM 2725 N N . LYS A 1 333 ? 28.778 -7.121 -111.751 1.00 86.69 333 LYS A N 1
ATOM 2726 C CA . LYS A 1 333 ? 28.368 -8.005 -110.660 1.00 86.69 333 LYS A CA 1
ATOM 2727 C C . LYS A 1 333 ? 26.845 -8.112 -110.578 1.00 86.69 333 LYS A C 1
ATOM 2729 O O . LYS A 1 333 ? 26.347 -9.223 -110.489 1.00 86.69 333 LYS A O 1
ATOM 2734 N N . LEU A 1 334 ? 26.112 -7.002 -110.704 1.00 84.00 334 LEU A N 1
ATOM 2735 C CA . LEU A 1 334 ? 24.644 -7.008 -110.737 1.00 84.00 334 LEU A CA 1
ATOM 2736 C C . LEU A 1 334 ? 24.088 -7.751 -111.967 1.00 84.00 334 LEU A C 1
ATOM 2738 O O . LEU A 1 334 ? 23.100 -8.478 -111.872 1.00 84.00 334 LEU A O 1
ATOM 2742 N N . ARG A 1 335 ? 24.727 -7.599 -113.137 1.00 84.94 335 ARG A N 1
ATOM 2743 C CA . ARG A 1 335 ? 24.376 -8.378 -114.339 1.00 84.94 335 ARG A CA 1
ATOM 2744 C C . ARG A 1 335 ? 24.640 -9.869 -114.144 1.00 84.94 335 ARG A C 1
ATOM 2746 O O . ARG A 1 335 ? 23.811 -10.673 -114.553 1.00 84.94 335 ARG A O 1
ATOM 2753 N N . LEU A 1 336 ? 25.756 -10.226 -113.510 1.00 81.94 336 LEU A N 1
ATOM 2754 C CA . LEU A 1 336 ? 26.097 -11.610 -113.198 1.00 81.94 336 LEU A CA 1
ATOM 2755 C C . LEU A 1 336 ? 25.090 -12.213 -112.215 1.00 81.94 336 LEU A C 1
ATOM 2757 O O . LEU A 1 336 ? 24.573 -13.280 -112.501 1.00 81.94 336 LEU A O 1
ATOM 2761 N N . THR A 1 337 ? 24.725 -11.511 -111.136 1.00 80.69 337 THR A N 1
ATOM 2762 C CA . THR A 1 337 ? 23.705 -11.999 -110.191 1.00 80.69 337 THR A CA 1
ATOM 2763 C C . THR A 1 337 ? 22.338 -12.146 -110.858 1.00 80.69 337 THR A C 1
ATOM 2765 O O . THR A 1 337 ? 21.661 -13.137 -110.626 1.00 80.69 337 THR A O 1
ATOM 2768 N N . THR A 1 338 ? 21.962 -11.231 -111.762 1.00 80.50 338 THR A N 1
ATOM 2769 C CA . THR A 1 338 ? 20.718 -11.354 -112.551 1.00 80.50 338 THR A CA 1
ATOM 2770 C C . THR A 1 338 ? 20.754 -12.579 -113.480 1.00 80.50 338 THR A C 1
ATOM 2772 O O . THR A 1 338 ? 19.754 -13.279 -113.625 1.00 80.50 338 THR A O 1
ATOM 2775 N N . LEU A 1 339 ? 21.902 -12.870 -114.107 1.00 76.75 339 LEU A N 1
ATOM 2776 C CA . LEU A 1 339 ? 22.089 -14.068 -114.936 1.00 76.75 339 LEU A CA 1
ATOM 2777 C C . LEU A 1 339 ? 22.118 -15.354 -114.101 1.00 76.75 339 LEU A C 1
ATOM 2779 O O . LEU A 1 339 ? 21.530 -16.346 -114.513 1.00 76.75 339 LEU A O 1
ATOM 2783 N N . GLU A 1 340 ? 22.767 -15.349 -112.937 1.00 79.12 340 GLU A N 1
ATOM 2784 C CA . GLU A 1 340 ? 22.800 -16.476 -111.998 1.00 79.12 340 GLU A CA 1
ATOM 2785 C C . GLU A 1 340 ? 21.405 -16.779 -111.429 1.00 79.12 340 GLU A C 1
ATOM 2787 O O . GLU A 1 340 ? 21.043 -17.946 -111.285 1.00 79.12 340 GLU A O 1
ATOM 2792 N N . GLU A 1 341 ? 20.591 -15.755 -111.155 1.00 72.88 341 GLU A N 1
ATOM 2793 C CA . GLU A 1 341 ? 19.177 -15.901 -110.787 1.00 72.88 341 GLU A CA 1
ATOM 2794 C C . GLU A 1 341 ? 18.345 -16.435 -111.962 1.00 72.88 341 GLU A C 1
ATOM 2796 O O . GLU A 1 341 ? 17.571 -17.374 -111.783 1.00 72.88 341 GLU A O 1
ATOM 2801 N N . GLY A 1 342 ? 18.572 -15.941 -113.185 1.00 69.38 342 GLY A N 1
ATOM 2802 C CA . GLY A 1 342 ? 17.964 -16.492 -114.401 1.00 69.38 342 GLY A CA 1
ATOM 2803 C C . GLY A 1 342 ? 18.344 -17.957 -114.666 1.00 69.38 342 GLY A C 1
ATOM 2804 O O . GLY A 1 342 ? 17.506 -18.739 -115.107 1.00 69.38 342 GLY A O 1
ATOM 2805 N N . LEU A 1 343 ? 19.577 -18.357 -114.343 1.00 60.75 343 LEU A N 1
ATOM 2806 C CA . LEU A 1 343 ? 20.094 -19.715 -114.537 1.00 60.75 343 LEU A CA 1
ATOM 2807 C C . LEU A 1 343 ? 19.654 -20.681 -113.422 1.00 60.75 343 LEU A C 1
ATOM 2809 O O . LEU A 1 343 ? 19.431 -21.860 -113.687 1.00 60.75 343 LEU A O 1
ATOM 2813 N N . LYS A 1 344 ? 19.431 -20.194 -112.192 1.00 60.53 344 LYS A N 1
ATOM 2814 C CA . LYS A 1 344 ? 18.823 -20.981 -111.099 1.00 60.53 344 LYS A CA 1
ATOM 2815 C C . LYS A 1 344 ? 17.374 -21.392 -111.378 1.00 60.53 344 LYS A C 1
ATOM 2817 O O . LYS A 1 344 ? 16.910 -22.364 -110.788 1.00 60.53 344 LYS A O 1
ATOM 2822 N N . HIS A 1 345 ? 16.681 -20.709 -112.289 1.00 51.84 345 HIS A N 1
ATOM 2823 C CA . HIS A 1 345 ? 15.337 -21.084 -112.740 1.00 51.84 345 HIS A CA 1
ATOM 2824 C C . HIS A 1 345 ? 15.320 -22.072 -113.925 1.00 51.84 345 HIS A C 1
ATOM 2826 O O . HIS A 1 345 ? 14.249 -22.560 -114.280 1.00 51.84 345 HIS A O 1
ATOM 2832 N N . PHE A 1 346 ? 16.482 -22.438 -114.484 1.00 43.19 346 PHE A N 1
ATOM 2833 C CA . PHE A 1 346 ? 16.611 -23.393 -115.592 1.00 43.19 346 PHE A CA 1
ATOM 2834 C C . PHE A 1 346 ? 17.872 -24.266 -115.464 1.00 43.19 346 PHE A C 1
ATOM 2836 O O . PHE A 1 346 ? 18.750 -24.198 -116.313 1.00 43.19 346 PHE A O 1
ATOM 2843 N N . SER A 1 347 ? 17.987 -25.103 -114.429 1.00 39.25 347 SER A N 1
ATOM 2844 C CA . SER A 1 347 ? 18.735 -26.368 -114.549 1.00 39.25 347 SER A CA 1
ATOM 2845 C C . SER A 1 347 ? 18.503 -27.256 -113.330 1.00 39.25 347 SER A C 1
ATOM 2847 O O . SER A 1 347 ? 19.128 -27.111 -112.277 1.00 39.25 347 SER A O 1
ATOM 2849 N N . SER A 1 348 ? 17.566 -28.182 -113.493 1.00 36.03 348 SER A N 1
ATOM 2850 C CA . SER A 1 348 ? 17.354 -29.315 -112.609 1.00 36.03 348 SER A CA 1
ATOM 2851 C C . SER A 1 348 ? 18.328 -30.439 -112.973 1.00 36.03 348 SER A C 1
ATOM 2853 O O . SER A 1 348 ? 18.338 -30.906 -114.107 1.00 36.03 348 SER A O 1
ATOM 2855 N N . HIS A 1 349 ? 19.011 -30.938 -111.943 1.00 33.62 349 HIS A N 1
ATOM 2856 C CA . HIS A 1 349 ? 19.438 -32.331 -111.746 1.00 33.62 349 HIS A CA 1
ATOM 2857 C C . HIS A 1 349 ? 20.833 -32.828 -112.196 1.00 33.62 349 HIS A C 1
ATOM 2859 O O . HIS A 1 349 ? 21.414 -32.324 -113.152 1.00 33.62 349 HIS A O 1
ATOM 2865 N N . PRO A 1 350 ? 21.404 -33.786 -111.418 1.00 53.78 350 PRO A N 1
ATOM 2866 C CA . PRO A 1 350 ? 22.825 -33.810 -111.043 1.00 53.78 350 PRO A CA 1
ATOM 2867 C C . PRO A 1 350 ? 23.543 -35.143 -111.344 1.00 53.78 350 PRO A C 1
ATOM 2869 O O . PRO A 1 350 ? 22.899 -36.182 -111.374 1.00 53.78 350 PRO A O 1
ATOM 2872 N N . VAL A 1 351 ? 24.882 -35.153 -111.413 1.00 35.88 351 VAL A N 1
ATOM 2873 C CA . VAL A 1 351 ? 25.741 -36.344 -111.175 1.00 35.88 351 VAL A CA 1
ATOM 2874 C C . VAL A 1 351 ? 27.122 -35.823 -110.720 1.00 35.88 351 VAL A C 1
ATOM 2876 O O . VAL A 1 351 ? 27.779 -35.115 -111.468 1.00 35.88 351 VAL A O 1
ATOM 2879 N N . SER A 1 352 ? 27.461 -35.841 -109.426 1.00 30.39 352 SER A N 1
ATOM 2880 C CA . SER A 1 352 ? 28.142 -36.908 -108.658 1.00 30.39 352 SER A CA 1
ATOM 2881 C C . SER A 1 352 ? 29.554 -37.274 -109.146 1.00 30.39 352 SER A C 1
ATOM 2883 O O . SER A 1 352 ? 29.695 -38.000 -110.124 1.00 30.39 352 SER A O 1
ATOM 2885 N N . SER A 1 353 ? 30.603 -36.843 -108.427 1.00 33.47 353 SER A N 1
ATOM 2886 C CA . SER A 1 353 ? 31.482 -37.719 -107.613 1.00 33.47 353 SER A CA 1
ATOM 2887 C C . SER A 1 353 ? 32.675 -36.951 -106.986 1.00 33.47 353 SER A C 1
ATOM 2889 O O . SER A 1 353 ? 33.339 -36.146 -107.626 1.00 33.47 353 SER A O 1
ATOM 2891 N N . ASN A 1 354 ? 32.867 -37.200 -105.684 1.00 32.06 354 ASN A N 1
ATOM 2892 C CA . ASN A 1 354 ? 33.837 -36.684 -104.691 1.00 32.06 354 ASN A CA 1
ATOM 2893 C C . ASN A 1 354 ? 35.314 -37.117 -104.950 1.00 32.06 354 ASN A C 1
ATOM 2895 O O . ASN A 1 354 ? 35.540 -37.776 -105.962 1.00 32.06 354 ASN A O 1
ATOM 2899 N N . PRO A 1 355 ? 36.300 -36.968 -104.016 1.00 44.91 355 PRO A N 1
ATOM 2900 C CA . PRO A 1 355 ? 36.406 -36.164 -102.773 1.00 44.91 355 PRO A CA 1
ATOM 2901 C C . PRO A 1 355 ? 37.729 -35.358 -102.659 1.00 44.91 355 PRO A C 1
ATOM 2903 O O . PRO A 1 355 ? 38.704 -35.621 -103.354 1.00 44.91 355 PRO A O 1
ATOM 2906 N N . GLY A 1 356 ? 37.825 -34.450 -101.681 1.00 33.00 356 GLY A N 1
ATOM 2907 C CA . GLY A 1 356 ? 39.112 -33.857 -101.296 1.00 33.00 356 GLY A CA 1
ATOM 2908 C C . GLY A 1 356 ? 39.025 -32.908 -100.106 1.00 33.00 356 GLY A C 1
ATOM 2909 O O . GLY A 1 356 ? 38.860 -31.708 -100.277 1.00 33.00 356 GLY A O 1
ATOM 2910 N N . SER A 1 357 ? 39.107 -33.479 -98.905 1.00 31.47 357 SER A N 1
ATOM 2911 C CA . SER A 1 357 ? 39.233 -32.853 -97.585 1.00 31.47 357 SER A CA 1
ATOM 2912 C C . SER A 1 357 ? 40.126 -31.607 -97.524 1.00 31.47 357 SER A C 1
ATOM 2914 O O . SER A 1 357 ? 41.246 -31.647 -98.013 1.00 31.47 357 SER A O 1
ATOM 2916 N N . THR A 1 358 ? 39.733 -30.578 -96.764 1.00 31.84 358 THR A N 1
ATOM 2917 C CA . THR A 1 358 ? 40.193 -30.390 -95.368 1.00 31.84 358 THR A CA 1
ATOM 2918 C C . THR A 1 358 ? 40.047 -28.940 -94.869 1.00 31.84 358 THR A C 1
ATOM 2920 O O . THR A 1 358 ? 40.399 -27.984 -95.548 1.00 31.84 358 THR A O 1
ATOM 2923 N N . SER A 1 359 ? 39.561 -28.834 -93.627 1.00 38.94 359 SER A N 1
ATOM 2924 C CA . SER A 1 359 ? 39.857 -27.814 -92.605 1.00 38.94 359 SER A CA 1
ATOM 2925 C C . SER A 1 359 ? 39.614 -26.315 -92.883 1.00 38.94 359 SER A C 1
ATOM 2927 O O . SER A 1 359 ? 40.426 -25.614 -93.476 1.00 38.94 359 SER A O 1
ATOM 2929 N N . GLN A 1 360 ? 38.536 -25.822 -92.252 1.00 38.06 360 GLN A N 1
ATOM 2930 C CA . GLN A 1 360 ? 38.457 -24.616 -91.393 1.00 38.06 360 GLN A CA 1
ATOM 2931 C C . GLN A 1 360 ? 39.813 -24.153 -90.777 1.00 38.06 360 GLN A C 1
ATOM 2933 O O . GLN A 1 360 ? 40.669 -25.017 -90.602 1.00 38.06 360 GLN A O 1
ATOM 2938 N N . PRO A 1 361 ? 40.004 -22.890 -90.295 1.00 46.72 361 PRO A N 1
ATOM 2939 C CA . PRO A 1 361 ? 39.007 -22.144 -89.515 1.00 46.72 361 PRO A CA 1
ATOM 2940 C C . PRO A 1 361 ? 39.035 -20.592 -89.541 1.00 46.72 361 PRO A C 1
ATOM 2942 O O . PRO A 1 361 ? 39.908 -19.934 -90.087 1.00 46.72 361 PRO A O 1
ATOM 2945 N N . ARG A 1 362 ? 37.986 -20.062 -88.892 1.00 33.72 362 ARG A N 1
ATOM 2946 C CA . ARG A 1 362 ? 37.887 -18.899 -87.983 1.00 33.72 362 ARG A CA 1
ATOM 2947 C C . ARG A 1 362 ? 39.017 -17.855 -87.932 1.00 33.72 362 ARG A C 1
ATOM 2949 O O . ARG A 1 362 ? 40.170 -18.177 -87.682 1.00 33.72 362 ARG A O 1
ATOM 2956 N N . GLY A 1 363 ? 38.570 -16.601 -87.831 1.00 30.02 363 GLY A N 1
ATOM 2957 C CA . GLY A 1 363 ? 39.241 -15.508 -87.112 1.00 30.02 363 GLY A CA 1
ATOM 2958 C C . GLY A 1 363 ? 38.915 -14.168 -87.766 1.00 30.02 363 GLY A C 1
ATOM 2959 O O . GLY A 1 363 ? 39.405 -13.907 -88.851 1.00 30.02 363 GLY A O 1
ATOM 2960 N N . SER A 1 364 ? 37.917 -13.422 -87.269 1.00 33.59 364 SER A N 1
ATOM 2961 C CA . SER A 1 364 ? 38.093 -12.257 -86.366 1.00 33.59 364 SER A CA 1
ATOM 2962 C C . SER A 1 364 ? 38.785 -11.081 -87.068 1.00 33.59 364 SER A C 1
ATOM 2964 O O . SER A 1 364 ? 39.846 -11.263 -87.639 1.00 33.59 364 SER A O 1
ATOM 2966 N N . SER A 1 365 ? 38.359 -9.828 -87.024 1.00 29.64 365 SER A N 1
ATOM 2967 C CA . SER A 1 365 ? 37.340 -9.100 -86.272 1.00 29.64 365 SER A CA 1
ATOM 2968 C C . SER A 1 365 ? 37.369 -7.654 -86.805 1.00 29.64 365 SER A C 1
ATOM 2970 O O . SER A 1 365 ? 38.304 -7.279 -87.506 1.00 29.64 365 SER A O 1
ATOM 2972 N N . VAL A 1 366 ? 36.433 -6.835 -86.308 1.00 31.47 366 VAL A N 1
ATOM 2973 C CA . VAL A 1 366 ? 36.456 -5.355 -86.286 1.00 31.47 366 VAL A CA 1
ATOM 2974 C C . VAL A 1 366 ? 36.154 -4.698 -87.645 1.00 31.47 366 VAL A C 1
ATOM 2976 O O . VAL A 1 366 ? 36.793 -4.981 -88.641 1.00 31.47 366 VAL A O 1
ATOM 2979 N N . GLY A 1 367 ? 35.206 -3.780 -87.802 1.00 30.61 367 GLY A N 1
ATOM 2980 C CA . GLY A 1 367 ? 34.379 -3.026 -86.870 1.00 30.61 367 GLY A CA 1
ATOM 2981 C C . GLY A 1 367 ? 33.979 -1.700 -87.534 1.00 30.61 367 GLY A C 1
ATOM 2982 O O . GLY A 1 367 ? 34.631 -1.262 -88.480 1.00 30.61 367 GLY A O 1
ATOM 2983 N N . SER A 1 368 ? 32.959 -1.051 -86.962 1.00 30.86 368 SER A N 1
ATOM 2984 C CA . SER A 1 368 ? 32.448 0.303 -87.265 1.00 30.86 368 SER A CA 1
ATOM 2985 C C . SER A 1 368 ? 31.573 0.397 -88.523 1.00 30.86 368 SER A C 1
ATOM 2987 O O . SER A 1 368 ? 31.836 -0.252 -89.521 1.00 30.86 368 SER A O 1
ATOM 2989 N N . SER A 1 369 ? 30.515 1.198 -88.601 1.00 31.69 369 SER A N 1
ATOM 2990 C CA . SER A 1 369 ? 29.747 2.055 -87.685 1.00 31.69 369 SER A CA 1
ATOM 2991 C C . SER A 1 369 ? 28.552 2.579 -88.508 1.00 31.69 369 SER A C 1
ATOM 2993 O O . SER A 1 369 ? 28.574 2.427 -89.727 1.00 31.69 369 SER A O 1
ATOM 2995 N N . LEU A 1 370 ? 27.604 3.265 -87.851 1.00 28.81 370 LEU A N 1
ATOM 2996 C CA . LEU A 1 370 ? 26.720 4.330 -88.376 1.00 28.81 370 LEU A CA 1
ATOM 2997 C C . LEU A 1 370 ? 25.209 4.045 -88.462 1.00 28.81 370 LEU A C 1
ATOM 2999 O O . LEU A 1 370 ? 24.771 3.168 -89.193 1.00 28.81 370 LEU A O 1
ATOM 3003 N N . PHE A 1 371 ? 24.476 4.969 -87.811 1.00 32.81 371 PHE A N 1
ATOM 3004 C CA . PHE A 1 371 ? 23.124 5.486 -88.106 1.00 32.81 371 PHE A CA 1
ATOM 3005 C C . PHE A 1 371 ? 21.950 4.470 -88.023 1.00 32.81 371 PHE A C 1
ATOM 3007 O O . PHE A 1 371 ? 22.144 3.274 -88.112 1.00 32.81 371 PHE A O 1
ATOM 3014 N N . GLN A 1 372 ? 20.679 4.814 -87.785 1.00 30.48 372 GLN A N 1
ATOM 3015 C CA . GLN A 1 372 ? 19.916 6.056 -87.919 1.00 30.48 372 GLN A CA 1
ATOM 3016 C C . GLN A 1 372 ? 18.561 5.910 -87.173 1.00 30.48 372 GLN A C 1
ATOM 3018 O O . GLN A 1 372 ? 18.062 4.805 -86.992 1.00 30.48 372 GLN A O 1
ATOM 3023 N N . LYS A 1 373 ? 17.955 7.047 -86.799 1.00 37.28 373 LYS A N 1
ATOM 3024 C CA . LYS A 1 373 ? 16.516 7.294 -86.496 1.00 37.28 373 LYS A CA 1
ATOM 3025 C C . LYS A 1 373 ? 15.545 6.558 -87.466 1.00 37.28 373 LYS A C 1
ATOM 3027 O O . LYS A 1 373 ? 15.972 6.356 -88.601 1.00 37.28 373 LYS A O 1
ATOM 3032 N N . PRO A 1 374 ? 14.247 6.283 -87.140 1.00 44.34 374 PRO A N 1
ATOM 3033 C CA . PRO A 1 374 ? 13.255 7.347 -86.886 1.00 44.34 374 PRO A CA 1
ATOM 3034 C C . PRO A 1 374 ? 12.017 7.051 -85.996 1.00 44.34 374 PRO A C 1
ATOM 3036 O O . PRO A 1 374 ? 11.775 5.966 -85.488 1.00 44.34 374 PRO A O 1
ATOM 3039 N N . ASN A 1 375 ? 11.274 8.148 -85.829 1.00 32.31 375 ASN A N 1
ATOM 3040 C CA . ASN A 1 375 ? 9.961 8.414 -85.235 1.00 32.31 375 ASN A CA 1
ATOM 3041 C C . ASN A 1 375 ? 8.799 7.881 -86.109 1.00 32.31 375 ASN A C 1
ATOM 3043 O O . ASN A 1 375 ? 8.979 7.867 -87.321 1.00 32.31 375 ASN A O 1
ATOM 3047 N N . ILE A 1 376 ? 7.627 7.563 -85.528 1.00 33.66 376 ILE A N 1
ATOM 3048 C CA . ILE A 1 376 ? 6.257 7.784 -86.068 1.00 33.66 376 ILE A CA 1
ATOM 3049 C C . ILE A 1 376 ? 5.205 7.449 -84.981 1.00 33.66 376 ILE A C 1
ATOM 3051 O O . ILE A 1 376 ? 5.308 6.447 -84.279 1.00 33.66 376 ILE A O 1
ATOM 3055 N N . LYS A 1 377 ? 4.189 8.318 -84.869 1.00 34.28 377 LYS A N 1
ATOM 3056 C CA . LYS A 1 377 ? 2.951 8.198 -84.075 1.00 34.28 377 LYS A CA 1
ATOM 3057 C C . LYS A 1 377 ? 1.812 7.618 -84.928 1.00 34.28 377 LYS A C 1
ATOM 3059 O O . LYS A 1 377 ? 1.698 8.018 -86.082 1.00 34.28 377 LYS A O 1
ATOM 3064 N N . SER A 1 378 ? 0.866 6.905 -84.311 1.00 32.41 378 SER A N 1
ATOM 3065 C CA . SER A 1 378 ? -0.570 7.004 -84.643 1.00 32.41 378 SER A CA 1
ATOM 3066 C C . SER A 1 378 ? -1.466 6.424 -83.537 1.00 32.41 378 SER A C 1
ATOM 3068 O O . SER A 1 378 ? -1.205 5.341 -83.024 1.00 32.41 378 SER A O 1
ATOM 3070 N N 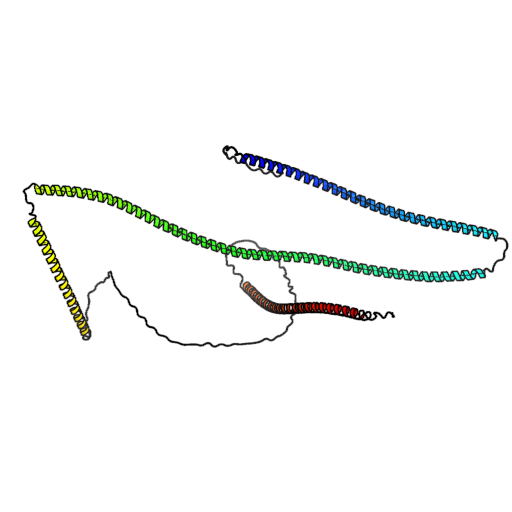. ASN A 1 379 ? -2.514 7.185 -83.206 1.00 29.84 379 ASN A N 1
ATOM 3071 C CA . ASN A 1 379 ? -3.668 6.864 -82.353 1.00 29.84 379 ASN A CA 1
ATOM 3072 C C . ASN A 1 379 ? -4.547 5.730 -82.928 1.00 29.84 379 ASN A C 1
ATOM 3074 O O . ASN A 1 379 ? -4.517 5.518 -84.138 1.00 29.84 379 ASN A O 1
ATOM 3078 N N . ILE A 1 380 ? -5.422 5.126 -82.104 1.00 31.98 380 ILE A N 1
ATOM 3079 C CA . ILE A 1 380 ? -6.905 5.269 -82.153 1.00 31.98 380 ILE A CA 1
ATOM 3080 C C . ILE A 1 380 ? -7.595 4.377 -81.090 1.00 31.98 380 ILE A C 1
ATOM 3082 O O . ILE A 1 380 ? -7.103 3.321 -80.710 1.00 31.98 380 ILE A O 1
ATOM 3086 N N . GLU A 1 381 ? -8.720 4.912 -80.609 1.00 27.84 381 GLU A N 1
ATOM 3087 C CA . GLU A 1 381 ? -9.705 4.527 -79.586 1.00 27.84 381 GLU A CA 1
ATOM 3088 C C . GLU A 1 381 ? -10.453 3.188 -79.760 1.00 27.84 381 GLU A C 1
ATOM 3090 O O . GLU A 1 381 ? -10.585 2.675 -80.868 1.00 27.84 381 GLU A O 1
ATOM 3095 N N . SER A 1 382 ? -11.065 2.709 -78.659 1.00 30.58 382 SER A N 1
ATOM 3096 C CA . SER A 1 382 ? -12.506 2.350 -78.491 1.00 30.58 382 SER A CA 1
ATOM 3097 C C . SER A 1 382 ? -12.665 1.268 -77.386 1.00 30.58 382 SER A C 1
ATOM 3099 O O . SER A 1 382 ? -11.945 0.280 -77.402 1.00 30.58 382 SER A O 1
ATOM 3101 N N . VAL A 1 383 ? -13.329 1.493 -76.236 1.00 28.72 383 VAL A N 1
ATOM 3102 C CA . VAL A 1 383 ? -14.774 1.628 -75.893 1.00 28.72 383 VAL A CA 1
ATOM 3103 C C . VAL A 1 383 ? -15.378 0.326 -75.303 1.00 28.72 383 VAL A C 1
ATOM 3105 O O . VAL A 1 383 ? -15.322 -0.727 -75.923 1.00 28.72 383 VAL A O 1
ATOM 3108 N N . THR A 1 384 ? -16.039 0.480 -74.134 1.00 28.22 384 THR A N 1
ATOM 3109 C CA . THR A 1 384 ? -17.087 -0.362 -73.468 1.00 28.22 384 THR A CA 1
ATOM 3110 C C . THR A 1 384 ? -16.726 -1.765 -72.945 1.00 28.22 384 THR A C 1
ATOM 3112 O O . THR A 1 384 ? -15.967 -2.480 -73.570 1.00 28.22 384 THR A O 1
ATOM 3115 N N . GLY A 1 385 ? -17.256 -2.287 -71.829 1.00 29.14 385 GLY A N 1
ATOM 3116 C CA . GLY A 1 385 ? -18.254 -1.825 -70.857 1.00 29.14 385 GLY A CA 1
ATOM 3117 C C . GLY A 1 385 ? -18.681 -2.983 -69.920 1.00 29.14 385 GLY A C 1
ATOM 3118 O O . GLY A 1 385 ? -18.743 -4.120 -70.363 1.00 29.14 385 GLY A O 1
ATOM 3119 N N . ASN A 1 386 ? -18.961 -2.644 -68.652 1.00 30.80 386 ASN A N 1
ATOM 3120 C CA . ASN A 1 386 ? -19.876 -3.231 -67.643 1.00 30.80 386 ASN A CA 1
ATOM 3121 C C . ASN A 1 386 ? -19.956 -4.759 -67.379 1.00 30.80 386 ASN A C 1
ATOM 3123 O O . ASN A 1 386 ? -20.173 -5.548 -68.287 1.00 30.80 386 ASN A O 1
ATOM 3127 N N . LEU A 1 387 ? -20.008 -5.149 -66.089 1.00 31.27 387 LEU A N 1
ATOM 3128 C CA . LEU A 1 387 ? -21.239 -5.579 -65.377 1.00 31.27 387 LEU A CA 1
ATOM 3129 C C . LEU A 1 387 ? -20.942 -6.110 -63.948 1.00 31.27 387 LEU A C 1
ATOM 3131 O O . LEU A 1 387 ? -20.055 -6.932 -63.740 1.00 31.27 387 LEU A O 1
ATOM 3135 N N . ILE A 1 388 ? -21.741 -5.652 -62.975 1.00 43.62 388 ILE A N 1
ATOM 3136 C CA . ILE A 1 388 ? -21.939 -6.217 -61.620 1.00 43.62 388 ILE A CA 1
ATOM 3137 C C . ILE A 1 388 ? -23.208 -7.092 -61.665 1.00 43.62 388 ILE A C 1
ATOM 3139 O O . ILE A 1 388 ? -24.097 -6.796 -62.468 1.00 43.62 388 ILE A O 1
ATOM 3143 N N . PRO A 1 389 ? -23.366 -8.102 -60.786 1.00 38.09 389 PRO A N 1
ATOM 3144 C CA . PRO A 1 389 ? -24.590 -8.122 -59.964 1.00 38.09 389 PRO A CA 1
ATOM 3145 C C . PRO A 1 389 ? -24.407 -8.589 -58.499 1.00 38.09 389 PRO A C 1
ATOM 3147 O O . PRO A 1 389 ? -23.498 -9.335 -58.149 1.00 38.09 389 PRO A O 1
ATOM 3150 N N . SER A 1 390 ? -25.327 -8.125 -57.648 1.00 27.28 390 SER A N 1
ATOM 3151 C CA . SER A 1 390 ? -25.445 -8.294 -56.185 1.00 27.28 390 SER A CA 1
ATOM 3152 C C . SER A 1 390 ? -26.437 -9.401 -55.758 1.00 27.28 390 SER A C 1
ATOM 3154 O O . SER A 1 390 ? -27.337 -9.693 -56.534 1.00 27.28 390 SER A O 1
ATOM 3156 N N . SER A 1 391 ? -26.376 -9.894 -54.498 1.00 34.31 391 SER A N 1
ATOM 3157 C CA . SER A 1 391 ? -27.526 -10.196 -53.576 1.00 34.31 391 SER A CA 1
ATOM 3158 C C . SER A 1 391 ? -27.055 -10.935 -52.290 1.00 34.31 391 SER A C 1
ATOM 3160 O O . SER A 1 391 ? -26.307 -11.895 -52.415 1.00 34.31 391 SER A O 1
ATOM 3162 N N . ILE A 1 392 ? -27.258 -10.448 -51.047 1.00 36.66 392 ILE A N 1
ATOM 3163 C CA . ILE A 1 392 ? -28.395 -10.601 -50.080 1.00 36.66 392 ILE A CA 1
ATOM 3164 C C . ILE A 1 392 ? -28.662 -12.041 -49.576 1.00 36.66 392 ILE A C 1
ATOM 3166 O O . ILE A 1 392 ? -29.004 -12.880 -50.391 1.00 36.66 392 ILE A O 1
ATOM 3170 N N . ILE A 1 393 ? -28.677 -12.263 -48.239 1.00 35.38 393 ILE A N 1
ATOM 3171 C CA . ILE A 1 393 ? -29.598 -13.166 -47.486 1.00 35.38 393 ILE A CA 1
ATOM 3172 C C . ILE A 1 393 ? -29.672 -12.773 -45.983 1.00 35.38 393 ILE A C 1
ATOM 3174 O O . ILE A 1 393 ? -28.671 -12.459 -45.348 1.00 35.38 393 ILE A O 1
ATOM 3178 N N . LYS A 1 394 ? -30.903 -12.797 -45.441 1.00 32.16 394 LYS A N 1
ATOM 3179 C CA . LYS A 1 394 ? -31.365 -12.556 -44.052 1.00 32.16 394 LYS A CA 1
ATOM 3180 C C . LYS A 1 394 ? -31.601 -13.878 -43.284 1.00 32.16 394 LYS A C 1
ATOM 3182 O O . LYS A 1 394 ? -32.013 -14.839 -43.926 1.00 32.16 394 LYS A O 1
ATOM 3187 N N . LYS A 1 395 ? -31.553 -13.861 -41.934 1.00 29.84 395 LYS A N 1
ATOM 3188 C CA . LYS A 1 395 ? -32.443 -14.557 -40.934 1.00 29.84 395 LYS A CA 1
ATOM 3189 C C . LYS A 1 395 ? -31.835 -14.376 -39.518 1.00 29.84 395 LYS A C 1
ATOM 3191 O O . LYS A 1 395 ? -30.652 -14.633 -39.383 1.00 29.84 395 LYS A O 1
ATOM 3196 N N . LYS A 1 396 ? -32.426 -13.736 -38.492 1.00 28.33 396 LYS A N 1
ATOM 3197 C CA . LYS A 1 396 ? -33.674 -13.842 -37.676 1.00 28.33 396 LYS A CA 1
ATOM 3198 C C . LYS A 1 396 ? -33.636 -14.902 -36.540 1.00 28.33 396 LYS A C 1
ATOM 3200 O O . LYS A 1 396 ? -33.410 -16.074 -36.804 1.00 28.33 396 LYS A O 1
ATOM 3205 N N . TYR A 1 397 ? -33.885 -14.418 -35.311 1.00 29.77 397 TYR A N 1
ATOM 3206 C CA . TYR A 1 397 ? -33.820 -15.038 -33.968 1.00 29.77 397 TYR A CA 1
ATOM 3207 C C . TYR A 1 397 ? -34.939 -16.045 -33.609 1.00 29.77 397 TYR A C 1
ATOM 3209 O O . TYR A 1 397 ? -36.063 -15.898 -34.087 1.00 29.77 397 TYR A O 1
ATOM 3217 N N . ALA A 1 398 ? -34.641 -16.937 -32.645 1.00 25.95 398 ALA A N 1
ATOM 3218 C CA . ALA A 1 398 ? -35.538 -17.538 -31.630 1.00 25.95 398 ALA A CA 1
ATOM 3219 C C . ALA A 1 398 ? -34.653 -18.082 -30.471 1.00 25.95 398 ALA A C 1
ATOM 3221 O O . ALA A 1 398 ? -33.752 -18.869 -30.733 1.00 25.95 398 ALA A O 1
ATOM 3222 N N . SER A 1 399 ? -34.609 -17.478 -29.276 1.00 33.19 399 SER A N 1
ATOM 3223 C CA . SER A 1 399 ? -35.409 -17.740 -28.057 1.00 33.19 399 SER A CA 1
ATOM 3224 C C . SER A 1 399 ? -35.673 -19.215 -27.713 1.00 33.19 399 SER A C 1
ATOM 3226 O O . SER A 1 399 ? -36.604 -19.808 -28.252 1.00 33.19 399 SER A O 1
ATOM 3228 N N . ALA A 1 400 ? -34.900 -19.763 -26.765 1.00 29.53 400 ALA A N 1
ATOM 3229 C CA . ALA A 1 400 ? -35.333 -20.815 -25.844 1.00 29.53 400 ALA A CA 1
ATOM 3230 C C . ALA A 1 400 ? -34.451 -20.814 -24.578 1.00 29.53 400 ALA A C 1
ATOM 3232 O O . ALA A 1 400 ? -33.245 -21.046 -24.612 1.00 29.53 400 ALA A O 1
ATOM 3233 N N . GLU A 1 401 ? -35.119 -20.496 -23.481 1.00 30.44 401 GLU A N 1
ATOM 3234 C CA . GLU A 1 401 ? -34.785 -20.635 -22.068 1.00 30.44 401 GLU A CA 1
ATOM 3235 C C . GLU A 1 401 ? -34.234 -22.027 -21.716 1.00 30.44 401 GLU A C 1
ATOM 3237 O O . GLU A 1 401 ? -34.776 -23.018 -22.189 1.00 30.44 401 GLU A O 1
ATOM 3242 N N . ASN A 1 402 ? -33.192 -22.109 -20.874 1.00 37.41 402 ASN A N 1
ATOM 3243 C CA . ASN A 1 402 ? -32.921 -23.279 -20.029 1.00 37.41 402 ASN A CA 1
ATOM 3244 C C . ASN A 1 402 ? -32.020 -22.912 -18.839 1.00 37.41 402 ASN A C 1
ATOM 3246 O O . ASN A 1 402 ? -30.845 -22.575 -18.982 1.00 37.41 402 ASN A O 1
ATOM 3250 N N . MET A 1 403 ? -32.603 -23.017 -17.646 1.00 38.59 403 MET A N 1
ATOM 3251 C CA . MET A 1 403 ? -31.930 -23.007 -16.352 1.00 38.59 403 MET A CA 1
ATOM 3252 C C . MET A 1 403 ? -30.976 -24.203 -16.231 1.00 38.59 403 MET A C 1
ATOM 3254 O O . MET A 1 403 ? -31.409 -25.344 -16.391 1.00 38.59 403 MET A O 1
ATOM 3258 N N . LEU A 1 404 ? -29.718 -23.982 -15.832 1.00 37.66 404 LEU A N 1
ATOM 3259 C CA . LEU A 1 404 ? -28.890 -25.063 -15.298 1.00 37.66 404 LEU A CA 1
ATOM 3260 C C . LEU A 1 404 ? -28.166 -24.641 -14.020 1.00 37.66 404 LEU A C 1
ATOM 3262 O O . LEU A 1 404 ? -27.513 -23.605 -13.921 1.00 37.66 404 LEU A O 1
ATOM 3266 N N . LYS A 1 405 ? -28.418 -25.474 -13.016 1.00 35.53 405 LYS A N 1
ATOM 3267 C CA . LYS A 1 405 ? -28.099 -25.346 -11.603 1.00 35.53 405 LYS A CA 1
ATOM 3268 C C . LYS A 1 405 ? -26.593 -25.400 -11.326 1.00 35.53 405 LYS A C 1
ATOM 3270 O O . LYS A 1 405 ? -25.821 -26.028 -12.041 1.00 35.53 405 LYS A O 1
ATOM 3275 N N . LYS A 1 406 ? -26.255 -24.790 -10.188 1.00 43.22 406 LYS A N 1
ATOM 3276 C CA . LYS A 1 406 ? -25.044 -24.942 -9.369 1.00 43.22 406 LYS A CA 1
ATOM 3277 C C . LYS A 1 406 ? -24.496 -26.382 -9.295 1.00 43.22 406 LYS A C 1
ATOM 3279 O O . LYS A 1 406 ? -25.265 -27.324 -9.132 1.00 43.22 406 LYS A O 1
ATOM 3284 N N . GLY A 1 407 ? -23.167 -26.484 -9.217 1.00 33.31 407 GLY A N 1
ATOM 3285 C CA . GLY A 1 407 ? -22.396 -27.622 -8.688 1.00 33.31 407 GLY A CA 1
ATOM 3286 C C . GLY A 1 407 ? -20.896 -27.334 -8.836 1.00 33.31 407 GLY A C 1
ATOM 3287 O O . GLY A 1 407 ? -20.377 -27.372 -9.941 1.00 33.31 407 GLY A O 1
ATOM 3288 N N . ILE A 1 408 ? -20.245 -26.724 -7.840 1.00 42.09 408 ILE A N 1
ATOM 3289 C CA . ILE A 1 408 ? -19.343 -27.383 -6.871 1.00 42.09 408 ILE A CA 1
ATOM 3290 C C . ILE A 1 408 ? -18.422 -28.411 -7.547 1.00 42.09 408 ILE A C 1
ATOM 3292 O O . ILE A 1 408 ? -18.806 -29.561 -7.736 1.00 42.09 408 ILE A O 1
ATOM 3296 N N . TRP A 1 409 ? -17.184 -28.006 -7.845 1.00 35.34 409 TRP A N 1
ATOM 3297 C CA . TRP A 1 409 ? -16.105 -28.935 -8.174 1.00 35.34 409 TRP A CA 1
ATOM 3298 C C . TRP A 1 409 ? -15.272 -29.183 -6.915 1.00 35.34 409 TRP A C 1
ATOM 3300 O O . TRP A 1 409 ? -14.385 -28.410 -6.570 1.00 35.34 409 TRP A O 1
ATOM 3310 N N . ALA A 1 410 ? -15.573 -30.281 -6.227 1.00 33.56 410 ALA A N 1
ATOM 3311 C CA . ALA A 1 410 ? -14.642 -30.942 -5.326 1.00 33.56 410 ALA A CA 1
ATOM 3312 C C . ALA A 1 410 ? -14.125 -32.189 -6.050 1.00 33.56 410 ALA A C 1
ATOM 3314 O O . ALA A 1 410 ? -14.919 -33.049 -6.420 1.00 33.56 410 ALA A O 1
ATOM 3315 N N . SER A 1 411 ? -12.812 -32.315 -6.250 1.00 38.00 411 SER A N 1
ATOM 3316 C CA . SER A 1 411 ? -12.216 -33.631 -6.489 1.00 38.00 411 SER A CA 1
ATOM 3317 C C . SER A 1 411 ? -10.785 -33.695 -5.970 1.00 38.00 411 SER A C 1
ATOM 3319 O O . SER A 1 411 ? -9.860 -33.113 -6.525 1.00 38.00 411 SER A O 1
ATOM 3321 N N . ARG A 1 412 ? -10.683 -34.441 -4.869 1.00 32.47 412 ARG A N 1
ATOM 3322 C CA . ARG A 1 412 ? -9.514 -35.027 -4.206 1.00 32.47 412 ARG A CA 1
ATOM 3323 C C . ARG A 1 412 ? -8.403 -35.422 -5.185 1.00 32.47 412 ARG A C 1
ATOM 3325 O O . ARG A 1 412 ? -8.652 -36.227 -6.077 1.00 32.47 412 ARG A O 1
ATOM 3332 N N . ASN A 1 413 ? -7.170 -35.004 -4.896 1.00 32.81 413 ASN A N 1
ATOM 3333 C CA . ASN A 1 413 ? -5.985 -35.751 -5.307 1.00 32.81 413 ASN A CA 1
ATOM 3334 C C . ASN A 1 413 ? -5.485 -36.585 -4.125 1.00 32.81 413 ASN A C 1
ATOM 3336 O O . ASN A 1 413 ? -5.176 -36.076 -3.050 1.00 32.81 413 ASN A O 1
ATOM 3340 N N . LYS A 1 414 ? -5.479 -37.898 -4.349 1.00 38.06 414 LYS A N 1
ATOM 3341 C CA . LYS A 1 414 ? -4.940 -38.935 -3.478 1.00 38.06 414 LYS A CA 1
ATOM 3342 C C . LYS A 1 414 ? -3.438 -39.021 -3.742 1.00 38.06 414 LYS A C 1
ATOM 3344 O O . LYS A 1 414 ? -3.032 -39.294 -4.867 1.00 38.06 414 LYS A O 1
ATOM 3349 N N . VAL A 1 415 ? -2.648 -38.765 -2.705 1.00 36.94 415 VAL A N 1
ATOM 3350 C CA . VAL A 1 415 ? -1.196 -38.962 -2.673 1.00 36.94 415 VAL A CA 1
ATOM 3351 C C . VAL A 1 415 ? -0.906 -40.460 -2.786 1.00 36.94 415 VAL A C 1
ATOM 3353 O O . VAL A 1 415 ? -1.477 -41.255 -2.038 1.00 36.94 415 VAL A O 1
ATOM 3356 N N . ALA A 1 416 ? -0.043 -40.838 -3.725 1.00 36.69 416 ALA A N 1
ATOM 3357 C CA . ALA A 1 416 ? 0.607 -42.140 -3.758 1.00 36.69 416 ALA A CA 1
ATOM 3358 C C . ALA A 1 416 ? 2.115 -41.890 -3.833 1.00 36.69 416 ALA A C 1
ATOM 3360 O O . ALA A 1 416 ? 2.627 -41.369 -4.821 1.00 36.69 416 ALA A O 1
ATOM 3361 N N . ASP A 1 417 ? 2.762 -42.206 -2.722 1.00 35.81 417 ASP A N 1
ATOM 3362 C CA . ASP A 1 417 ? 4.199 -42.220 -2.506 1.00 35.81 417 ASP A CA 1
ATOM 3363 C C . ASP A 1 417 ? 4.777 -43.505 -3.120 1.00 35.81 417 ASP A C 1
ATOM 3365 O O . ASP A 1 417 ? 4.180 -44.575 -2.969 1.00 35.81 417 ASP A O 1
ATOM 3369 N N . ASN A 1 418 ? 5.908 -43.417 -3.821 1.00 35.81 418 ASN A N 1
ATOM 3370 C CA . ASN A 1 418 ? 6.804 -44.560 -3.969 1.00 35.81 418 ASN A CA 1
ATOM 3371 C C . ASN A 1 418 ? 8.220 -44.119 -4.347 1.00 35.81 418 ASN A C 1
ATOM 3373 O O . ASN A 1 418 ? 8.446 -43.193 -5.123 1.00 35.81 418 ASN A O 1
ATOM 3377 N N . SER A 1 419 ? 9.173 -44.815 -3.744 1.00 38.59 419 SER A N 1
ATOM 3378 C CA . SER A 1 419 ? 10.538 -44.381 -3.490 1.00 38.59 419 SER A CA 1
ATOM 3379 C C . SER A 1 419 ? 11.581 -45.069 -4.386 1.00 38.59 419 SER A C 1
ATOM 3381 O O . SER A 1 419 ? 11.415 -46.223 -4.761 1.00 38.59 419 SER A O 1
ATOM 3383 N N . LYS A 1 420 ? 12.691 -44.342 -4.613 1.00 42.97 420 LYS A N 1
ATOM 3384 C CA . LYS A 1 420 ? 14.088 -44.774 -4.884 1.00 42.97 420 LYS A CA 1
ATOM 3385 C C . LYS A 1 420 ? 14.411 -45.634 -6.125 1.00 42.97 420 LYS A C 1
ATOM 3387 O O . LYS A 1 420 ? 14.061 -46.802 -6.183 1.00 42.97 420 LYS A O 1
ATOM 3392 N N . SER A 1 421 ? 15.325 -45.132 -6.969 1.00 30.14 421 SER A N 1
ATOM 3393 C CA . SER A 1 421 ? 16.628 -45.778 -7.254 1.00 30.14 421 SER A CA 1
ATOM 3394 C C . SER A 1 421 ? 17.565 -44.834 -8.031 1.00 30.14 421 SER A C 1
ATOM 3396 O O . SER A 1 421 ? 17.127 -43.869 -8.643 1.00 30.14 421 SER A O 1
ATOM 3398 N N . ASN A 1 422 ? 18.861 -45.101 -7.926 1.00 34.84 422 ASN A N 1
ATOM 3399 C CA . ASN A 1 422 ? 20.025 -44.238 -8.120 1.00 34.84 422 ASN A CA 1
ATOM 3400 C C . ASN A 1 422 ? 20.682 -44.407 -9.515 1.00 34.84 422 ASN A C 1
ATOM 3402 O O . ASN A 1 422 ? 20.658 -45.510 -10.049 1.00 34.84 422 ASN A O 1
ATOM 3406 N N . GLY A 1 423 ? 21.384 -43.373 -10.008 1.00 34.97 423 GLY A N 1
ATOM 3407 C CA . GLY A 1 423 ? 22.664 -43.521 -10.736 1.00 34.97 423 GLY A CA 1
ATOM 3408 C C . GLY A 1 423 ? 22.713 -43.637 -12.277 1.00 34.97 423 GLY A C 1
ATOM 3409 O O . GLY A 1 423 ? 22.702 -44.738 -12.808 1.00 34.97 423 GLY A O 1
ATOM 3410 N N . ASN A 1 424 ? 23.000 -42.490 -12.912 1.00 37.78 424 ASN A N 1
ATOM 3411 C CA . ASN A 1 424 ? 24.014 -42.209 -13.957 1.00 37.78 424 ASN A CA 1
ATOM 3412 C C . ASN A 1 424 ? 23.923 -42.675 -15.439 1.00 37.78 424 ASN A C 1
ATOM 3414 O O . ASN A 1 424 ? 23.837 -43.854 -15.758 1.00 37.78 424 ASN A O 1
ATOM 3418 N N . ASN A 1 425 ? 24.226 -41.667 -16.283 1.00 38.09 425 ASN A N 1
ATOM 3419 C CA . ASN A 1 425 ? 24.876 -41.627 -17.609 1.00 38.09 425 ASN A CA 1
ATOM 3420 C C . ASN A 1 425 ? 24.035 -41.626 -18.908 1.00 38.09 425 ASN A C 1
ATOM 3422 O O . ASN A 1 425 ? 23.696 -42.665 -19.455 1.00 38.09 425 ASN A O 1
ATOM 3426 N N . ASP A 1 426 ? 23.896 -40.397 -19.427 1.00 37.69 426 ASP A N 1
ATOM 3427 C CA . ASP A 1 426 ? 24.360 -39.924 -20.748 1.00 37.69 426 ASP A CA 1
ATOM 3428 C C . ASP A 1 426 ? 23.570 -40.248 -22.039 1.00 37.69 426 ASP A C 1
ATOM 3430 O O . ASP A 1 426 ? 23.029 -41.330 -22.235 1.00 37.69 426 ASP A O 1
ATOM 3434 N N . LEU A 1 427 ? 23.632 -39.261 -22.947 1.00 37.97 427 LEU A N 1
ATOM 3435 C CA . LEU A 1 427 ? 23.296 -39.240 -24.380 1.00 37.97 427 LEU A CA 1
ATOM 3436 C C . LEU A 1 427 ? 21.838 -38.956 -24.796 1.00 37.97 427 LEU A C 1
ATOM 3438 O O . LEU A 1 427 ? 21.004 -39.837 -24.973 1.00 37.97 427 LEU A O 1
ATOM 3442 N N . SER A 1 428 ? 21.604 -37.663 -25.064 1.00 45.12 428 SER A N 1
ATOM 3443 C CA . SER A 1 428 ? 20.811 -37.102 -26.174 1.00 45.12 428 SER A CA 1
ATOM 3444 C C . SER A 1 428 ? 19.946 -38.095 -26.966 1.00 45.12 428 SER A C 1
ATOM 3446 O O . SER A 1 428 ? 20.380 -38.686 -27.955 1.00 45.12 428 SER A O 1
ATOM 3448 N N . SER A 1 429 ? 18.675 -38.199 -26.585 1.00 42.91 429 SER A N 1
ATOM 3449 C CA . SER A 1 429 ? 17.622 -38.731 -27.445 1.00 42.91 429 SER A CA 1
ATOM 3450 C C . SER A 1 429 ? 16.381 -37.872 -27.262 1.00 42.91 429 SER A C 1
ATOM 3452 O O . SER A 1 429 ? 15.649 -38.052 -26.297 1.00 42.91 429 SER A O 1
ATOM 3454 N N . ASN A 1 430 ? 16.213 -36.922 -28.186 1.00 39.75 430 ASN A N 1
ATOM 3455 C CA . ASN A 1 430 ? 14.988 -36.208 -28.548 1.00 39.75 430 ASN A CA 1
ATOM 3456 C C . ASN A 1 430 ? 13.886 -36.130 -27.480 1.00 39.75 430 ASN A C 1
ATOM 3458 O O . ASN A 1 430 ? 13.174 -37.100 -27.221 1.00 39.75 430 ASN A O 1
ATOM 3462 N N . ASP A 1 431 ? 13.682 -34.907 -26.996 1.00 48.50 431 ASP A N 1
ATOM 3463 C CA . ASP A 1 431 ? 12.505 -34.400 -26.289 1.00 48.50 431 ASP A CA 1
ATOM 3464 C C . ASP A 1 431 ? 11.218 -34.595 -27.126 1.00 48.50 431 ASP A C 1
ATOM 3466 O O . ASP A 1 431 ? 10.649 -33.667 -27.697 1.00 48.50 431 ASP A O 1
ATOM 3470 N N . MET A 1 432 ? 10.782 -35.845 -27.288 1.00 62.38 432 MET A N 1
ATOM 3471 C CA . MET A 1 432 ? 9.487 -36.199 -27.857 1.00 62.38 432 MET A CA 1
ATOM 3472 C C . MET A 1 432 ? 8.496 -36.331 -26.707 1.00 62.38 432 MET A C 1
ATOM 3474 O O . MET A 1 432 ? 8.255 -37.414 -26.172 1.00 62.38 432 MET A O 1
ATOM 3478 N N . VAL A 1 433 ? 7.913 -35.197 -26.321 1.00 60.78 433 VAL A N 1
ATOM 3479 C CA . VAL A 1 433 ? 6.728 -35.149 -25.462 1.00 60.78 433 VAL A CA 1
ATOM 3480 C C . VAL A 1 433 ? 5.663 -36.083 -26.059 1.00 60.78 433 VAL A C 1
ATOM 3482 O O . VAL A 1 433 ? 5.269 -35.934 -27.215 1.00 60.78 433 VAL A O 1
ATOM 3485 N N . SER A 1 434 ? 5.220 -37.075 -25.278 1.00 71.44 434 SER A N 1
ATOM 3486 C CA . SER A 1 434 ? 4.248 -38.097 -25.696 1.00 71.44 434 SER A CA 1
ATOM 3487 C C . SER A 1 434 ? 3.033 -37.474 -26.400 1.00 71.44 434 SER A C 1
ATOM 3489 O O . SER A 1 434 ? 2.395 -36.580 -25.845 1.00 71.44 434 SER A O 1
ATOM 3491 N N . GLY A 1 435 ? 2.680 -37.956 -27.600 1.00 74.69 435 GLY A N 1
ATOM 3492 C CA . GLY A 1 435 ? 1.561 -37.431 -28.404 1.00 74.69 435 GLY A CA 1
ATOM 3493 C C . GLY A 1 435 ? 0.223 -37.385 -27.653 1.00 74.69 435 GLY A C 1
ATOM 3494 O O . GLY A 1 435 ? -0.567 -36.469 -27.848 1.00 74.69 435 GLY A O 1
ATOM 3495 N N . PHE A 1 436 ? 0.024 -38.275 -26.679 1.00 80.56 436 PHE A N 1
ATOM 3496 C CA . PHE A 1 436 ? -1.136 -38.251 -25.784 1.00 80.56 436 PHE A CA 1
ATOM 3497 C C . PHE A 1 436 ? -1.223 -36.975 -24.924 1.00 80.56 436 PHE A C 1
ATOM 3499 O O . PHE A 1 436 ? -2.315 -36.481 -24.637 1.00 80.56 436 PHE A O 1
ATOM 3506 N N . LEU A 1 437 ? -0.080 -36.423 -24.501 1.00 82.12 437 LEU A N 1
ATOM 3507 C CA . LEU A 1 437 ? -0.030 -35.157 -23.769 1.00 82.12 437 LEU A CA 1
ATOM 3508 C C . LEU A 1 437 ? -0.378 -33.985 -24.686 1.00 82.12 437 LEU A C 1
ATOM 3510 O O . LEU A 1 437 ? -1.099 -33.088 -24.249 1.00 82.12 437 LEU A O 1
ATOM 3514 N N . TYR A 1 438 ? 0.050 -34.024 -25.951 1.00 84.50 438 TYR A N 1
ATOM 3515 C CA . TYR A 1 438 ? -0.369 -33.049 -26.958 1.00 84.50 438 TYR A CA 1
ATOM 3516 C C . TYR A 1 438 ? -1.864 -33.132 -27.246 1.00 84.50 438 TYR A C 1
ATOM 3518 O O . TYR A 1 438 ? -2.520 -32.099 -27.223 1.00 84.50 438 TYR A O 1
ATOM 3526 N N . ASP A 1 439 ? -2.429 -34.327 -27.415 1.00 89.44 439 ASP A N 1
ATOM 3527 C CA . ASP A 1 439 ? -3.865 -34.505 -27.651 1.00 89.44 439 ASP A CA 1
ATOM 3528 C C . ASP A 1 439 ? -4.699 -34.005 -26.463 1.00 89.44 439 ASP A C 1
ATOM 3530 O O . ASP A 1 439 ? -5.715 -33.320 -26.628 1.00 89.44 439 ASP A O 1
ATOM 3534 N N . ARG A 1 440 ? -4.256 -34.302 -25.233 1.00 87.38 440 ARG A N 1
ATOM 3535 C CA . ARG A 1 440 ? -4.905 -33.821 -24.008 1.00 87.38 440 ARG A CA 1
ATOM 3536 C C . ARG A 1 440 ? -4.800 -32.304 -23.875 1.00 87.38 440 ARG A C 1
ATOM 3538 O O . ARG A 1 440 ? -5.799 -31.659 -23.561 1.00 87.38 440 ARG A O 1
ATOM 3545 N N . LEU A 1 441 ? -3.624 -31.738 -24.139 1.00 88.94 441 LEU A N 1
ATOM 3546 C CA . LEU A 1 441 ? -3.401 -30.295 -24.120 1.00 88.94 441 LEU A CA 1
ATOM 3547 C C . LEU A 1 441 ? -4.224 -29.596 -25.207 1.00 88.94 441 LEU A C 1
ATOM 3549 O O . LEU A 1 441 ? -4.879 -28.596 -24.938 1.00 88.94 441 LEU A O 1
ATOM 3553 N N . GLN A 1 442 ? -4.261 -30.150 -26.415 1.00 90.12 442 GLN A N 1
ATOM 3554 C CA . GLN A 1 442 ? -5.037 -29.637 -27.536 1.00 90.12 442 GLN A CA 1
ATOM 3555 C C . GLN A 1 442 ? -6.535 -29.650 -27.222 1.00 90.12 442 GLN A C 1
ATOM 3557 O O . GLN A 1 442 ? -7.223 -28.659 -27.474 1.00 90.12 442 GLN A O 1
ATOM 3562 N N . LYS A 1 443 ? -7.047 -30.726 -26.614 1.00 92.19 443 LYS A N 1
ATOM 3563 C CA . LYS A 1 443 ? -8.444 -30.811 -26.170 1.00 92.19 443 LYS A CA 1
ATOM 3564 C C . LYS A 1 443 ? -8.772 -29.765 -25.103 1.00 92.19 443 LYS A C 1
ATOM 3566 O O . LYS A 1 443 ? -9.820 -29.125 -25.191 1.00 92.19 443 LYS A O 1
ATOM 3571 N N . GLU A 1 444 ? -7.876 -29.553 -24.142 1.00 89.56 444 GLU A N 1
ATOM 3572 C CA . GLU A 1 444 ? -8.049 -28.531 -23.107 1.00 89.56 444 GLU A CA 1
ATOM 3573 C C . GLU A 1 444 ? -8.024 -27.119 -23.708 1.00 89.56 444 GLU A C 1
ATOM 3575 O O . GLU A 1 444 ? -8.896 -26.308 -23.410 1.00 89.56 444 GLU A O 1
ATOM 3580 N N . VAL A 1 445 ? -7.113 -26.843 -24.648 1.00 90.44 445 VAL A N 1
ATOM 3581 C CA . VAL A 1 445 ? -7.059 -25.564 -25.375 1.00 90.44 445 VAL A CA 1
ATOM 3582 C C . VAL A 1 445 ? -8.341 -25.324 -26.173 1.00 90.44 445 VAL A C 1
ATOM 3584 O O . VAL A 1 445 ? -8.867 -24.213 -26.158 1.00 90.44 445 VAL A O 1
ATOM 3587 N N . ILE A 1 446 ? -8.885 -26.343 -26.844 1.00 90.62 446 ILE A N 1
ATOM 3588 C CA . ILE A 1 446 ? -10.155 -26.225 -27.578 1.00 90.62 446 ILE A CA 1
ATOM 3589 C C . ILE A 1 446 ? -11.315 -25.940 -26.616 1.00 90.62 446 ILE A C 1
ATOM 3591 O O . ILE A 1 446 ? -12.143 -25.071 -26.893 1.00 90.62 446 ILE A O 1
ATOM 3595 N N . ASN A 1 447 ? -11.377 -26.637 -25.481 1.00 90.00 447 ASN A N 1
ATOM 3596 C CA . ASN A 1 447 ? -12.413 -26.415 -24.472 1.00 90.00 447 ASN A CA 1
ATOM 3597 C C . ASN A 1 447 ? -12.319 -25.014 -23.855 1.00 90.00 447 ASN A C 1
ATOM 3599 O O . ASN A 1 447 ? -13.339 -24.340 -23.703 1.00 90.00 447 ASN A O 1
ATOM 3603 N N . LEU A 1 448 ? -11.104 -24.546 -23.560 1.00 86.94 448 LEU A N 1
ATOM 3604 C CA . LEU A 1 448 ? -10.859 -23.198 -23.055 1.00 86.94 448 LEU A CA 1
ATOM 3605 C C . LEU A 1 448 ? -11.259 -22.136 -24.078 1.00 86.94 448 LEU A C 1
ATOM 3607 O O . LEU A 1 448 ? -11.951 -21.192 -23.710 1.00 86.94 448 LEU A O 1
ATOM 3611 N N . ARG A 1 449 ? -10.923 -22.315 -25.363 1.00 90.69 449 ARG A N 1
ATOM 3612 C CA . ARG A 1 449 ? -11.355 -21.400 -26.436 1.00 90.69 449 ARG A CA 1
ATOM 3613 C C . ARG A 1 449 ? -12.876 -21.290 -26.515 1.00 90.69 449 ARG A C 1
ATOM 3615 O O . ARG A 1 449 ? -13.395 -20.180 -26.518 1.00 90.69 449 ARG A O 1
ATOM 3622 N N . LYS A 1 450 ? -13.589 -22.421 -26.491 1.00 91.69 450 LYS A N 1
ATOM 3623 C CA . LYS A 1 450 ? -15.064 -22.440 -26.497 1.00 91.69 450 LYS A CA 1
ATOM 3624 C C . LYS A 1 450 ? -15.656 -21.757 -25.263 1.00 91.69 450 LYS A C 1
ATOM 3626 O O . LYS A 1 450 ? -16.607 -20.993 -25.372 1.00 91.69 450 LYS A O 1
ATOM 3631 N N . SER A 1 451 ? -15.089 -22.012 -24.085 1.00 86.25 451 SER A N 1
ATOM 3632 C CA . SER A 1 451 ? -15.501 -21.358 -22.836 1.00 86.25 451 SER A CA 1
ATOM 3633 C C . SER A 1 451 ? -15.276 -19.842 -22.884 1.00 86.25 451 SER A C 1
ATOM 3635 O O . SER A 1 451 ? -16.149 -19.085 -22.460 1.00 86.25 451 SER A O 1
ATOM 3637 N N . CYS A 1 452 ? -14.148 -19.386 -23.439 1.00 86.50 452 CYS A N 1
ATOM 3638 C CA . CYS A 1 452 ? -13.878 -17.963 -23.644 1.00 86.50 452 CYS A CA 1
ATOM 3639 C C . CYS A 1 452 ? -14.894 -17.328 -24.594 1.00 86.50 452 CYS A C 1
ATOM 3641 O O . CYS A 1 452 ? -15.474 -16.313 -24.238 1.00 86.50 452 CYS A O 1
ATOM 3643 N N . GLU A 1 453 ? -15.186 -17.954 -25.733 1.00 91.38 453 GLU A N 1
ATOM 3644 C CA . GLU A 1 453 ? -16.147 -17.437 -26.717 1.00 91.38 453 GLU A CA 1
ATOM 3645 C C . GLU A 1 453 ? -17.571 -17.304 -26.139 1.00 91.38 453 GLU A C 1
ATOM 3647 O O . GLU A 1 453 ? -18.261 -16.304 -26.356 1.00 91.38 453 GLU A O 1
ATOM 3652 N N . ILE A 1 454 ? -17.994 -18.270 -25.314 1.00 91.25 454 ILE A N 1
ATOM 3653 C CA . ILE A 1 454 ? -19.270 -18.201 -24.584 1.00 91.25 454 ILE A CA 1
ATOM 3654 C C . ILE A 1 454 ? -19.256 -17.052 -23.566 1.00 91.25 454 ILE A C 1
ATOM 3656 O O . ILE A 1 454 ? -20.226 -16.296 -23.467 1.00 91.25 454 ILE A O 1
ATOM 3660 N N . LYS A 1 455 ? -18.167 -16.904 -22.801 1.00 91.44 455 LYS A N 1
ATOM 3661 C CA . LYS A 1 455 ? -18.027 -15.813 -21.825 1.00 91.44 455 LYS A CA 1
ATOM 3662 C C . LYS A 1 455 ? -17.992 -14.447 -22.501 1.00 91.44 455 LYS A C 1
ATOM 3664 O O . LYS A 1 455 ? -18.599 -13.523 -21.978 1.00 91.44 455 LYS A O 1
ATOM 3669 N N . GLU A 1 456 ? -17.343 -14.333 -23.651 1.00 89.12 456 GLU A N 1
ATOM 3670 C CA . GLU A 1 456 ? -17.247 -13.104 -24.436 1.00 89.12 456 GLU A CA 1
ATOM 3671 C C . GLU A 1 456 ? -18.608 -12.708 -25.016 1.00 89.12 456 GLU A C 1
ATOM 3673 O O . GLU A 1 456 ? -19.024 -11.560 -24.886 1.00 89.12 456 GLU A O 1
ATOM 3678 N N . SER A 1 457 ? -19.382 -13.681 -25.506 1.00 90.06 457 SER A N 1
ATOM 3679 C CA . SER A 1 457 ? -20.776 -13.462 -25.914 1.00 90.06 457 SER A CA 1
ATOM 3680 C C . SER A 1 457 ? -21.653 -12.999 -24.740 1.00 90.06 457 SER A C 1
ATOM 3682 O O . SER A 1 457 ? -22.441 -12.065 -24.874 1.00 90.06 457 SER A O 1
ATOM 3684 N N . SER A 1 458 ? -21.501 -13.612 -23.558 1.00 90.56 458 SER A N 1
ATOM 3685 C CA . SER A 1 458 ? -22.229 -13.197 -22.350 1.00 90.56 458 SER A CA 1
ATOM 3686 C C . SER A 1 458 ? -21.814 -11.803 -21.869 1.00 90.56 458 SER A C 1
ATOM 3688 O O . SER A 1 458 ? -22.669 -11.014 -21.464 1.00 90.56 458 SER A O 1
ATOM 3690 N N . LEU A 1 459 ? -20.524 -11.476 -21.924 1.00 88.56 459 LEU A N 1
ATOM 3691 C CA . LEU A 1 459 ? -20.011 -10.159 -21.563 1.00 88.56 459 LEU A CA 1
ATOM 3692 C C . LEU A 1 459 ? -20.562 -9.093 -22.512 1.00 88.56 459 LEU A C 1
ATOM 3694 O O . LEU A 1 459 ? -21.088 -8.091 -22.041 1.00 88.56 459 LEU A O 1
ATOM 3698 N N . HIS A 1 460 ? -20.590 -9.374 -23.815 1.00 91.25 460 HIS A N 1
ATOM 3699 C CA . HIS A 1 460 ? -21.187 -8.482 -24.803 1.00 91.25 460 HIS A CA 1
ATOM 3700 C C . HIS A 1 460 ? -22.662 -8.173 -24.500 1.00 91.25 460 HIS A C 1
ATOM 3702 O O . HIS A 1 460 ? -23.062 -7.011 -24.507 1.00 91.25 460 HIS A O 1
ATOM 3708 N N . THR A 1 461 ? -23.466 -9.182 -24.137 1.00 91.69 461 THR A N 1
ATOM 3709 C CA . THR A 1 461 ? -24.871 -8.944 -23.743 1.00 91.69 461 THR A CA 1
ATOM 3710 C C . THR A 1 461 ? -25.004 -8.075 -22.488 1.00 91.69 461 THR A C 1
ATOM 3712 O O . THR A 1 461 ? -25.903 -7.239 -22.409 1.00 91.69 461 THR A O 1
ATOM 3715 N N . LYS A 1 462 ? -24.093 -8.224 -21.517 1.00 92.00 462 LYS A N 1
ATOM 3716 C CA . LYS A 1 462 ? -24.072 -7.383 -20.311 1.00 92.00 462 LYS A CA 1
ATOM 3717 C C . LYS A 1 462 ? -23.645 -5.953 -20.626 1.00 92.00 462 LYS A C 1
ATOM 3719 O O . LYS A 1 462 ? -24.214 -5.022 -20.066 1.00 92.00 462 LYS A O 1
ATOM 3724 N N . ASP A 1 463 ? -22.702 -5.762 -21.541 1.00 91.62 463 ASP A N 1
ATOM 3725 C CA . ASP A 1 463 ? -22.284 -4.431 -21.986 1.00 91.62 463 ASP A CA 1
ATOM 3726 C C . ASP A 1 463 ? -23.424 -3.687 -22.694 1.00 91.62 463 ASP A C 1
ATOM 3728 O O . ASP A 1 463 ? -23.615 -2.485 -22.484 1.00 91.62 463 ASP A O 1
ATOM 3732 N N . GLU A 1 464 ? -24.232 -4.389 -23.494 1.00 93.62 464 GLU A N 1
ATOM 3733 C CA . GLU A 1 464 ? -25.447 -3.821 -24.084 1.00 93.62 464 GLU A CA 1
ATOM 3734 C C . GLU A 1 464 ? -26.467 -3.407 -23.014 1.00 93.62 464 GLU A C 1
ATOM 3736 O O . GLU A 1 464 ? -27.039 -2.314 -23.096 1.00 93.62 464 GLU A O 1
ATOM 3741 N N . GLU A 1 465 ? -26.664 -4.231 -21.982 1.00 92.50 465 GLU A N 1
ATOM 3742 C CA . GLU A 1 465 ? -27.539 -3.913 -20.851 1.00 92.50 465 GLU A CA 1
ATOM 3743 C C . GLU A 1 465 ? -27.041 -2.685 -20.075 1.00 92.50 465 GLU A C 1
ATOM 3745 O O . GLU A 1 465 ? -27.812 -1.750 -19.837 1.00 92.50 465 GLU A O 1
ATOM 3750 N N . ILE A 1 466 ? -25.744 -2.631 -19.756 1.00 87.12 466 ILE A N 1
ATOM 3751 C CA . ILE A 1 466 ? -25.107 -1.482 -19.100 1.00 87.12 466 ILE A CA 1
ATOM 3752 C C . ILE A 1 466 ? -25.310 -0.224 -19.942 1.00 87.12 466 ILE A C 1
ATOM 3754 O O . ILE A 1 466 ? -25.768 0.792 -19.426 1.00 87.12 466 ILE A O 1
ATOM 3758 N N . LYS A 1 467 ? -25.076 -0.294 -21.256 1.00 92.62 467 LYS A N 1
ATOM 3759 C CA . LYS A 1 467 ? -25.285 0.835 -22.174 1.00 92.62 467 LYS A CA 1
ATOM 3760 C C . LYS A 1 467 ? -26.731 1.337 -22.157 1.00 92.62 467 LYS A C 1
ATOM 3762 O O . LYS A 1 467 ? -26.967 2.544 -22.257 1.00 92.62 467 LYS A O 1
ATOM 3767 N N . MET A 1 468 ? -27.709 0.441 -22.034 1.00 92.62 468 MET A N 1
ATOM 3768 C CA . MET A 1 468 ? -29.119 0.814 -21.905 1.00 92.62 468 MET A CA 1
ATOM 3769 C C . MET A 1 468 ? -29.427 1.441 -20.542 1.00 92.62 468 MET A C 1
ATOM 3771 O O . MET A 1 468 ? -30.174 2.421 -20.483 1.00 92.62 468 MET A O 1
ATOM 3775 N N . LEU A 1 469 ? -28.840 0.929 -19.460 1.00 89.12 469 LEU A N 1
ATOM 3776 C CA . LEU A 1 469 ? -28.974 1.503 -18.121 1.00 89.12 469 LEU A CA 1
ATOM 3777 C C . LEU A 1 469 ? -28.347 2.896 -18.034 1.00 89.12 469 LEU A C 1
ATOM 3779 O O . LEU A 1 469 ? -29.003 3.805 -17.533 1.00 89.12 469 LEU A O 1
ATOM 3783 N N . THR A 1 470 ? -27.159 3.111 -18.602 1.00 89.31 470 THR A N 1
ATOM 3784 C CA . THR A 1 470 ? -26.524 4.435 -18.676 1.00 89.31 470 THR A CA 1
ATOM 3785 C C . THR A 1 470 ? -27.440 5.442 -19.368 1.00 89.31 470 THR A C 1
ATOM 3787 O O . THR A 1 470 ? -27.715 6.504 -18.818 1.00 89.31 470 THR A O 1
ATOM 3790 N N . LYS A 1 471 ? -28.032 5.075 -20.514 1.00 91.94 471 LYS A N 1
ATOM 3791 C CA . LYS A 1 471 ? -29.005 5.941 -21.203 1.00 91.94 471 LYS A CA 1
ATOM 3792 C C . LYS A 1 471 ? -30.229 6.262 -20.341 1.00 91.94 471 LYS A C 1
ATOM 3794 O O . LYS A 1 471 ? -30.738 7.380 -20.405 1.00 91.94 471 LYS A O 1
ATOM 3799 N N . LYS A 1 472 ? -30.723 5.300 -19.550 1.00 93.25 472 LYS A N 1
ATOM 3800 C CA . LYS A 1 472 ? -31.841 5.531 -18.619 1.00 93.25 472 LYS A CA 1
ATOM 3801 C C . LYS A 1 472 ? -31.441 6.479 -17.487 1.00 93.25 472 LYS A C 1
ATOM 3803 O O . LYS A 1 472 ? -32.214 7.376 -17.167 1.00 93.25 472 LYS A O 1
ATOM 3808 N N . VAL A 1 473 ? -30.246 6.320 -16.923 1.00 87.69 473 VAL A N 1
ATOM 3809 C CA . VAL A 1 473 ? -29.704 7.215 -15.888 1.00 87.69 473 VAL A CA 1
ATOM 3810 C C . VAL A 1 473 ? -29.538 8.636 -16.425 1.00 87.69 473 VAL A C 1
ATOM 3812 O O . VAL A 1 473 ? -29.960 9.583 -15.764 1.00 87.69 473 VAL A O 1
ATOM 3815 N N . ASP A 1 474 ? -29.030 8.801 -17.647 1.00 87.44 474 ASP A N 1
ATOM 3816 C CA . ASP A 1 474 ? -28.897 10.117 -18.284 1.00 87.44 474 ASP A CA 1
ATOM 3817 C C . ASP A 1 474 ? -30.261 10.779 -18.518 1.00 87.44 474 ASP A C 1
ATOM 3819 O O . ASP A 1 474 ? -30.431 11.982 -18.307 1.00 87.44 474 ASP A O 1
ATOM 3823 N N . ALA A 1 475 ? -31.260 9.997 -18.940 1.00 91.75 475 ALA A N 1
ATOM 3824 C CA . ALA A 1 475 ? -32.623 10.484 -19.119 1.00 91.75 475 ALA A CA 1
ATOM 3825 C C . ALA A 1 475 ? -33.256 10.915 -17.785 1.00 91.75 475 ALA A C 1
ATOM 3827 O O . ALA A 1 475 ? -33.857 11.988 -17.716 1.00 91.75 475 ALA A O 1
ATOM 3828 N N . LEU A 1 476 ? -33.084 10.120 -16.724 1.00 88.12 476 LEU A N 1
ATOM 3829 C CA . LEU A 1 476 ? -33.569 10.449 -15.381 1.00 88.12 476 LEU A CA 1
ATOM 3830 C C . LEU A 1 476 ? -32.872 11.686 -14.811 1.00 88.12 476 LEU A C 1
ATOM 3832 O O . LEU A 1 476 ? -33.542 12.570 -14.288 1.00 88.12 476 LEU A O 1
ATOM 3836 N N . THR A 1 477 ? -31.557 11.799 -14.987 1.00 89.19 477 THR A N 1
ATOM 3837 C CA . THR A 1 477 ? -30.782 12.975 -14.565 1.00 89.19 477 THR A CA 1
ATOM 3838 C C . THR A 1 477 ? -31.302 14.246 -15.239 1.00 89.19 477 THR A C 1
ATOM 3840 O O . THR A 1 477 ? -31.548 15.250 -14.570 1.00 89.19 477 THR A O 1
ATOM 3843 N N . LYS A 1 478 ? -31.566 14.197 -16.553 1.00 92.19 478 LYS A N 1
ATOM 3844 C CA . LYS A 1 478 ? -32.166 15.322 -17.291 1.00 92.19 478 LYS A CA 1
ATOM 3845 C C . LYS A 1 478 ? -33.580 15.651 -16.806 1.00 92.19 478 LYS A C 1
ATOM 3847 O O . LYS A 1 478 ? -33.915 16.827 -16.677 1.00 92.19 478 LYS A O 1
ATOM 3852 N N . ALA A 1 479 ? -34.406 14.641 -16.530 1.00 87.94 479 ALA A N 1
ATOM 3853 C CA . ALA A 1 479 ? -35.757 14.840 -16.007 1.00 87.94 479 ALA A CA 1
ATOM 3854 C C . ALA A 1 479 ? -35.735 15.504 -14.620 1.00 87.94 479 ALA A C 1
ATOM 3856 O O . ALA A 1 479 ? -36.444 16.488 -14.409 1.00 87.94 479 ALA A O 1
ATOM 3857 N N . MET A 1 480 ? -34.861 15.039 -13.723 1.00 83.00 480 MET A N 1
ATOM 3858 C CA . MET A 1 480 ? -34.644 15.650 -12.409 1.00 83.00 480 MET A CA 1
ATOM 3859 C C . MET A 1 480 ? -34.165 17.100 -12.520 1.00 83.00 480 MET A C 1
ATOM 3861 O O . MET A 1 480 ? -34.648 17.964 -11.793 1.00 83.00 480 MET A O 1
ATOM 3865 N N . GLU A 1 481 ? -33.248 17.413 -13.440 1.00 89.25 481 GLU A N 1
ATOM 3866 C CA . GLU A 1 481 ? -32.776 18.790 -13.628 1.00 89.25 481 GLU A CA 1
ATOM 3867 C C . GLU A 1 481 ? -33.900 19.721 -14.121 1.00 89.25 481 GLU A C 1
ATOM 3869 O O . GLU A 1 481 ? -34.013 20.872 -13.682 1.00 89.25 481 GLU A O 1
ATOM 3874 N N . ILE A 1 482 ? -34.766 19.226 -15.013 1.00 91.06 482 ILE A N 1
ATOM 3875 C CA . ILE A 1 482 ? -35.953 19.954 -15.480 1.00 91.06 482 ILE A CA 1
ATOM 3876 C C . ILE A 1 482 ? -36.934 20.174 -14.325 1.00 91.06 482 ILE A C 1
ATOM 3878 O O . ILE A 1 482 ? -37.433 21.292 -14.164 1.00 91.06 482 ILE A O 1
ATOM 3882 N N . GLU A 1 483 ? -37.189 19.147 -13.515 1.00 87.69 483 GLU A N 1
ATOM 3883 C CA . GLU A 1 483 ? -38.076 19.223 -12.353 1.00 87.69 483 GLU A CA 1
ATOM 3884 C C . GLU A 1 483 ? -37.542 20.204 -11.303 1.00 87.69 483 GLU A C 1
ATOM 3886 O O . GLU A 1 483 ? -38.279 21.077 -10.847 1.00 87.69 483 GLU A O 1
ATOM 3891 N N . TRP A 1 484 ? -36.243 20.170 -11.004 1.00 82.50 484 TRP A N 1
ATOM 3892 C CA . TRP A 1 484 ? -35.603 21.126 -10.102 1.00 82.50 484 TRP A CA 1
ATOM 3893 C C . TRP A 1 484 ? -35.724 22.567 -10.617 1.00 82.50 484 TRP A C 1
ATOM 3895 O O . TRP A 1 484 ? -36.104 23.477 -9.872 1.00 82.50 484 TRP A O 1
ATOM 3905 N N . LYS A 1 485 ? -35.488 22.793 -11.918 1.00 88.88 485 LYS A N 1
ATOM 3906 C CA . LYS A 1 485 ? -35.694 24.109 -12.549 1.00 88.88 485 LYS A CA 1
ATOM 3907 C C . LYS A 1 485 ? -37.163 24.537 -12.510 1.00 88.88 485 LYS A C 1
ATOM 3909 O O . LYS A 1 485 ? -37.438 25.728 -12.370 1.00 88.88 485 LYS A O 1
ATOM 3914 N N . LYS A 1 486 ? -38.112 23.608 -12.643 1.00 89.50 486 LYS A N 1
ATOM 3915 C CA . LYS A 1 486 ? -39.553 23.877 -12.519 1.00 89.50 486 LYS A CA 1
ATOM 3916 C C . LYS A 1 486 ? -39.910 24.271 -11.085 1.00 89.50 486 LYS A C 1
ATOM 3918 O O . LYS A 1 486 ? -40.479 25.341 -10.896 1.00 89.50 486 LYS A O 1
ATOM 3923 N N . MET A 1 487 ? -39.479 23.496 -10.092 1.00 83.81 487 MET A N 1
ATOM 3924 C CA . MET A 1 487 ? -39.701 23.775 -8.672 1.00 83.81 487 MET A CA 1
ATOM 3925 C C . MET A 1 487 ? -39.122 25.136 -8.266 1.00 83.81 487 MET A C 1
ATOM 3927 O O . MET A 1 487 ? -39.784 25.910 -7.579 1.00 83.81 487 MET A O 1
ATOM 3931 N N . LYS A 1 488 ? -37.931 25.489 -8.766 1.00 82.69 488 LYS A N 1
ATOM 3932 C CA . LYS A 1 488 ? -37.325 26.809 -8.539 1.00 82.69 488 LYS A CA 1
ATOM 3933 C C . LYS A 1 488 ? -38.172 27.957 -9.107 1.00 82.69 488 LYS A C 1
ATOM 3935 O O . LYS A 1 488 ? -38.290 29.001 -8.470 1.00 82.69 488 LYS A O 1
ATOM 3940 N N . ARG A 1 489 ? -38.783 27.777 -10.286 1.00 86.38 489 ARG A N 1
ATOM 3941 C CA . ARG A 1 489 ? -39.700 28.773 -10.876 1.00 86.38 489 ARG A CA 1
ATOM 3942 C C . ARG A 1 489 ? -41.023 28.856 -10.116 1.00 86.38 489 ARG A C 1
ATOM 3944 O O . ARG A 1 489 ? -41.517 29.957 -9.907 1.00 86.38 489 ARG A O 1
ATOM 3951 N N . GLU A 1 490 ? -41.569 27.726 -9.678 1.00 81.19 490 GLU A N 1
ATOM 3952 C CA . GLU A 1 490 ? -42.797 27.691 -8.876 1.00 81.19 490 GLU A CA 1
ATOM 3953 C C . GLU A 1 490 ? -42.609 28.316 -7.488 1.00 81.19 490 GLU A C 1
ATOM 3955 O O . GLU A 1 490 ? -43.501 29.007 -7.009 1.00 81.19 490 GLU A O 1
ATOM 3960 N N . ALA A 1 491 ? -41.452 28.128 -6.848 1.00 78.06 491 ALA A N 1
ATOM 3961 C CA . ALA A 1 491 ? -41.121 28.800 -5.591 1.00 78.06 491 ALA A CA 1
ATOM 3962 C C . ALA A 1 491 ? -41.056 30.327 -5.772 1.00 78.06 491 ALA A C 1
ATOM 3964 O O . ALA A 1 491 ? -41.697 31.060 -5.024 1.00 78.06 491 ALA A O 1
ATOM 3965 N N . ALA A 1 492 ? -40.381 30.803 -6.825 1.00 78.19 492 ALA A N 1
ATOM 3966 C CA . ALA A 1 492 ? -40.329 32.230 -7.151 1.00 78.19 492 ALA A CA 1
ATOM 3967 C C . ALA A 1 492 ? -41.711 32.814 -7.514 1.00 78.19 492 ALA A C 1
ATOM 3969 O O . ALA A 1 492 ? -41.992 33.976 -7.222 1.00 78.19 492 ALA A O 1
ATOM 3970 N N . ALA A 1 493 ? -42.590 32.024 -8.141 1.00 78.19 493 ALA A N 1
ATOM 3971 C CA . ALA A 1 493 ? -43.973 32.418 -8.403 1.00 78.19 493 ALA A CA 1
ATOM 3972 C C . ALA A 1 493 ? -44.795 32.507 -7.106 1.00 78.19 493 ALA A C 1
ATOM 3974 O O . ALA A 1 493 ? -45.456 33.519 -6.889 1.00 78.19 493 ALA A O 1
ATOM 3975 N N . ARG A 1 494 ? -44.683 31.521 -6.202 1.00 73.19 494 ARG A N 1
ATOM 3976 C CA . ARG A 1 494 ? -45.333 31.556 -4.878 1.00 73.19 494 ARG A CA 1
ATOM 3977 C C . ARG A 1 494 ? -44.859 32.733 -4.025 1.00 73.19 494 ARG A C 1
ATOM 3979 O O . ARG A 1 494 ? -45.675 33.338 -3.341 1.00 73.19 494 ARG A O 1
ATOM 3986 N N . GLU A 1 495 ? -43.581 33.109 -4.088 1.00 70.69 495 GLU A N 1
ATOM 3987 C CA . GLU A 1 495 ? -43.080 34.316 -3.410 1.00 70.69 495 GLU A CA 1
ATOM 3988 C C . GLU A 1 495 ? -43.660 35.606 -4.006 1.00 70.69 495 GLU A C 1
ATOM 3990 O O . GLU A 1 495 ? -44.030 36.514 -3.260 1.00 70.69 495 GLU A O 1
ATOM 3995 N N . LYS A 1 496 ? -43.805 35.688 -5.336 1.00 74.12 496 LYS A N 1
ATOM 3996 C CA . LYS A 1 496 ? -44.474 36.825 -5.991 1.00 74.12 496 LYS A CA 1
ATOM 3997 C C . LYS A 1 496 ? -45.964 36.903 -5.645 1.00 74.12 496 LYS A C 1
ATOM 3999 O O . LYS A 1 496 ? -46.462 38.000 -5.400 1.00 74.12 496 LYS A O 1
ATOM 4004 N N . GLU A 1 497 ? -46.665 35.774 -5.570 1.00 72.31 497 GLU A N 1
ATOM 4005 C CA . GLU A 1 497 ? -48.070 35.730 -5.143 1.00 72.31 497 GLU A CA 1
ATOM 4006 C C . GLU A 1 497 ? -48.231 36.077 -3.654 1.00 72.31 497 GLU A C 1
ATOM 4008 O O . GLU A 1 497 ? -49.108 36.866 -3.305 1.00 72.31 497 GLU A O 1
ATOM 4013 N N . ALA A 1 498 ? -47.335 35.601 -2.781 1.00 66.25 498 ALA A N 1
ATOM 4014 C CA . ALA A 1 498 ? -47.301 35.972 -1.363 1.00 66.25 498 ALA A CA 1
ATOM 4015 C C . ALA A 1 498 ? -46.956 37.459 -1.133 1.00 66.25 498 ALA A C 1
ATOM 4017 O O . ALA A 1 498 ? -47.393 38.062 -0.150 1.00 66.25 498 ALA A O 1
ATOM 4018 N N . ALA A 1 499 ? -46.183 38.078 -2.030 1.00 61.09 499 ALA A N 1
ATOM 4019 C CA . ALA A 1 499 ? -45.936 39.520 -2.019 1.00 61.09 499 ALA A CA 1
ATOM 4020 C C . ALA A 1 499 ? -47.149 40.323 -2.531 1.00 61.09 499 ALA A C 1
ATOM 4022 O O . ALA A 1 499 ? -47.436 41.402 -2.011 1.00 61.09 499 ALA A O 1
ATOM 4023 N N . SER A 1 500 ? -47.895 39.786 -3.504 1.00 57.34 500 SER A N 1
ATOM 4024 C CA . SER A 1 500 ? -49.131 40.387 -4.020 1.00 57.34 500 SER A CA 1
ATOM 4025 C C . SER A 1 500 ? -50.250 40.397 -2.974 1.00 57.34 500 SER A C 1
ATOM 4027 O O . SER A 1 500 ? -50.878 41.438 -2.773 1.00 57.34 500 SER A O 1
ATOM 4029 N N . THR A 1 501 ? -50.463 39.297 -2.242 1.00 57.88 501 THR A N 1
ATOM 4030 C CA . THR A 1 501 ? -51.487 39.222 -1.180 1.00 57.88 501 THR A CA 1
ATOM 4031 C C . THR A 1 501 ? -51.189 40.160 -0.006 1.00 57.88 501 THR A C 1
ATOM 4033 O O . THR A 1 501 ? -52.108 40.779 0.526 1.00 57.88 501 THR A O 1
ATOM 4036 N N . LYS A 1 502 ? -49.910 40.398 0.323 1.00 56.19 502 LYS A N 1
ATOM 4037 C CA . LYS A 1 502 ? -49.504 41.432 1.299 1.00 56.19 502 LYS A CA 1
ATOM 4038 C C . LYS A 1 502 ? -49.795 42.872 0.845 1.00 56.19 502 LYS A C 1
ATOM 4040 O O . LYS A 1 502 ? -49.875 43.767 1.685 1.00 56.19 502 LYS A O 1
ATOM 4045 N N . SER A 1 503 ? -49.953 43.125 -0.457 1.00 53.53 503 SER A N 1
ATOM 4046 C CA . SER A 1 503 ? -50.261 44.466 -0.981 1.00 53.53 503 SER A CA 1
ATOM 4047 C C . SER A 1 503 ? -51.761 44.799 -0.996 1.00 53.53 503 SER A C 1
ATOM 4049 O O . SER A 1 503 ? -52.116 45.980 -0.917 1.00 53.53 503 SER A O 1
ATOM 4051 N N . ASP A 1 504 ? -52.641 43.791 -1.021 1.00 47.94 504 ASP A N 1
ATOM 4052 C CA . ASP A 1 504 ? -54.096 43.996 -1.015 1.00 47.94 504 ASP A CA 1
ATOM 4053 C C . ASP A 1 504 ? -54.665 44.255 0.390 1.00 47.94 504 ASP A C 1
ATOM 4055 O O . ASP A 1 504 ? -55.556 45.099 0.533 1.00 47.94 504 ASP A O 1
ATOM 4059 N N . ASP A 1 505 ? -54.084 43.678 1.450 1.00 51.34 505 ASP A N 1
ATOM 4060 C CA . ASP A 1 505 ? -54.451 44.043 2.831 1.00 51.34 505 ASP A CA 1
ATOM 4061 C C . ASP A 1 505 ? -54.123 45.515 3.141 1.00 51.34 505 ASP A C 1
ATOM 4063 O O . ASP A 1 505 ? -54.884 46.217 3.814 1.00 51.34 505 ASP A O 1
ATOM 4067 N N . ASN A 1 506 ? -53.052 46.049 2.545 1.00 51.47 506 ASN A N 1
ATOM 4068 C CA . ASN A 1 506 ? -52.664 47.450 2.722 1.00 51.47 506 ASN A CA 1
ATOM 4069 C C . ASN A 1 506 ? -53.523 48.434 1.895 1.00 51.47 506 ASN A C 1
ATOM 4071 O O . ASN A 1 506 ? -53.545 49.637 2.178 1.00 51.47 506 ASN A O 1
ATOM 4075 N N . ARG A 1 507 ? -54.279 47.954 0.893 1.00 52.53 507 ARG A N 1
ATOM 4076 C CA . ARG A 1 507 ? -55.258 48.773 0.150 1.00 52.53 507 ARG A CA 1
ATOM 4077 C C . ARG A 1 507 ? -56.604 48.897 0.859 1.00 52.53 507 ARG A C 1
ATOM 4079 O O . ARG A 1 507 ? -57.287 49.901 0.645 1.00 52.53 507 ARG A O 1
ATOM 4086 N N . LYS A 1 508 ? -56.979 47.950 1.726 1.00 50.53 508 LYS A N 1
ATOM 4087 C CA . LYS A 1 508 ? -58.244 48.019 2.483 1.00 50.53 508 LYS A CA 1
ATOM 4088 C C . LYS A 1 508 ? -58.188 49.009 3.654 1.00 50.53 508 LYS A C 1
ATOM 4090 O O . LYS A 1 508 ? -59.189 49.656 3.938 1.00 50.53 508 LYS A O 1
ATOM 4095 N N . ILE A 1 509 ? -57.016 49.219 4.261 1.00 52.44 509 ILE A N 1
ATOM 4096 C CA . ILE A 1 509 ? -56.847 50.142 5.404 1.00 52.44 509 ILE A CA 1
ATOM 4097 C C . ILE A 1 509 ? -56.748 51.617 4.961 1.00 52.44 509 ILE A C 1
ATOM 4099 O O . ILE A 1 509 ? -57.140 52.522 5.696 1.00 52.44 509 ILE A O 1
ATOM 4103 N N . ARG A 1 510 ? -56.295 51.900 3.731 1.00 50.03 510 ARG A N 1
ATOM 4104 C CA . ARG A 1 510 ? -56.042 53.283 3.279 1.00 50.03 510 ARG A CA 1
ATOM 4105 C C . ARG A 1 510 ? -57.253 54.009 2.670 1.00 50.03 510 ARG A C 1
ATOM 4107 O O . ARG A 1 510 ? -57.177 55.217 2.470 1.00 50.03 510 ARG A O 1
ATOM 4114 N N . ARG A 1 511 ? -58.377 53.326 2.400 1.00 44.69 511 ARG A N 1
ATOM 4115 C CA . ARG A 1 511 ? -59.605 53.963 1.865 1.00 44.69 511 ARG A CA 1
ATOM 4116 C C . ARG A 1 511 ? -60.541 54.550 2.932 1.00 44.69 511 ARG A C 1
ATOM 4118 O O . ARG A 1 511 ? -61.447 55.291 2.570 1.00 44.69 511 ARG A O 1
ATOM 4125 N N . SER A 1 512 ? -60.305 54.299 4.220 1.00 49.38 512 SER A N 1
ATOM 4126 C CA . SER A 1 512 ? -61.227 54.721 5.291 1.00 49.38 512 SER A CA 1
ATOM 4127 C C . SER A 1 512 ? -60.950 56.111 5.887 1.00 49.38 512 SER A C 1
ATOM 4129 O O . SER A 1 512 ? -61.788 56.613 6.624 1.00 49.38 512 SER A O 1
ATOM 4131 N N . ASN A 1 513 ? -59.825 56.769 5.563 1.00 49.06 513 ASN A N 1
ATOM 4132 C CA . ASN A 1 513 ? -59.348 57.948 6.315 1.00 49.06 513 ASN A CA 1
ATOM 4133 C C . ASN A 1 513 ? -59.152 59.250 5.505 1.00 49.06 513 ASN A C 1
ATOM 4135 O O . ASN A 1 513 ? -58.410 60.126 5.944 1.00 49.06 513 ASN A O 1
ATOM 4139 N N . SER A 1 514 ? -59.810 59.441 4.352 1.00 47.28 514 SER A N 1
ATOM 4140 C CA . SER A 1 514 ? -59.661 60.687 3.562 1.00 47.28 514 SER A CA 1
ATOM 4141 C C . SER A 1 514 ? -60.956 61.439 3.229 1.00 47.28 514 SER A C 1
ATOM 4143 O O . SER A 1 514 ? -61.004 62.140 2.220 1.00 47.28 514 SER A O 1
ATOM 4145 N N . SER A 1 515 ? -61.996 61.360 4.065 1.00 48.34 515 SER A N 1
ATOM 4146 C CA . SER A 1 515 ? -63.158 62.254 3.940 1.00 48.34 515 SER A CA 1
ATOM 4147 C C . SER A 1 515 ? -63.606 62.796 5.296 1.00 48.34 515 SER A C 1
ATOM 4149 O O . SER A 1 515 ? -64.428 62.190 5.975 1.00 48.34 515 SER A O 1
ATOM 4151 N N . ARG A 1 516 ? -63.020 63.936 5.693 1.00 42.47 516 ARG A N 1
ATOM 4152 C CA . ARG A 1 516 ? -63.673 65.033 6.438 1.00 42.47 516 ARG A CA 1
ATOM 4153 C C . ARG A 1 516 ? -62.685 66.191 6.631 1.00 42.47 516 ARG A C 1
ATOM 4155 O O . ARG A 1 516 ? -61.926 66.236 7.593 1.00 42.47 516 ARG A O 1
ATOM 4162 N N . ARG A 1 517 ? -62.716 67.150 5.700 1.00 40.12 517 ARG A N 1
ATOM 4163 C CA . ARG A 1 517 ? -62.245 68.525 5.916 1.00 40.12 517 ARG A CA 1
ATOM 4164 C C . ARG A 1 517 ? -63.468 69.447 5.942 1.00 40.12 517 ARG A C 1
ATOM 4166 O O . ARG A 1 517 ? -64.236 69.467 4.991 1.00 40.12 517 ARG A O 1
ATOM 4173 N N . SER A 1 518 ? -63.581 70.171 7.056 1.00 38.22 518 SER A N 1
ATOM 4174 C CA . SER A 1 518 ? -64.070 71.550 7.214 1.00 38.22 518 SER A CA 1
ATOM 4175 C C . SER A 1 518 ? -65.458 71.964 6.699 1.00 38.22 518 SER A C 1
ATOM 4177 O O . SER A 1 518 ? -65.619 72.246 5.518 1.00 38.22 518 SER A O 1
ATOM 4179 N N . CYS A 1 519 ? -66.349 72.270 7.648 1.00 36.28 519 CYS A N 1
ATOM 4180 C CA . CYS A 1 519 ? -67.113 73.523 7.649 1.00 36.28 519 CYS A CA 1
ATOM 4181 C C . CYS A 1 519 ? -66.935 74.183 9.030 1.00 36.28 519 CYS A C 1
ATOM 4183 O O . CYS A 1 519 ? -67.376 73.640 10.042 1.00 36.28 519 CYS A O 1
ATOM 4185 N N . LYS A 1 520 ? -66.222 75.315 9.073 1.00 41.16 520 LYS A N 1
ATOM 4186 C CA . LYS A 1 520 ? -66.269 76.288 10.175 1.00 41.16 520 LYS A CA 1
ATOM 4187 C C . LYS A 1 520 ? -67.438 77.239 9.898 1.00 41.16 520 LYS A C 1
ATOM 4189 O O . LYS A 1 520 ? -67.673 77.582 8.743 1.00 41.16 520 LYS A O 1
ATOM 4194 N N . PHE A 1 521 ? -68.143 77.617 10.959 1.00 42.06 521 PHE A N 1
ATOM 4195 C CA . PHE A 1 521 ? -69.222 78.604 10.970 1.00 42.06 521 PHE A CA 1
ATOM 4196 C C . PHE A 1 521 ? -68.710 80.044 10.755 1.00 42.06 521 PHE A C 1
ATOM 4198 O O . PHE A 1 521 ? -67.550 80.344 11.034 1.00 42.06 521 PHE A O 1
ATOM 4205 N N . SER A 1 522 ? -69.629 80.867 10.248 1.00 39.38 522 SER A N 1
ATOM 4206 C CA . SER A 1 522 ? -69.588 82.238 9.714 1.00 39.38 522 SER A CA 1
ATOM 4207 C C . SER A 1 522 ? -68.982 83.348 10.586 1.00 39.38 522 SER A C 1
ATOM 4209 O O . SER A 1 522 ? -69.190 83.329 11.795 1.00 39.38 522 SER A O 1
ATOM 4211 N N . VAL A 1 523 ? -68.341 84.342 9.945 1.00 39.69 523 VAL A N 1
ATOM 4212 C CA . VAL A 1 523 ? -68.732 85.773 9.789 1.00 39.69 523 VAL A CA 1
ATOM 4213 C C . VAL A 1 523 ? -67.927 86.359 8.631 1.00 39.69 523 VAL A C 1
ATOM 4215 O O . VAL A 1 523 ? -66.723 86.026 8.544 1.00 39.69 523 VAL A O 1
#

Foldseek 3Di:
DDDDDDDDDDDDDDPDPDDPVNVVVVVVVVVVVVVVVVVVVVVVVVVVVVVVVVVVVVVVVVVVVVVVVVVVVVVVVVVVVVVVVVVVVVVVVVVVVVVVVVVVVVVVVVVVVVPPPDDDDDPVVVVVVVVVVVVVVVVVVVVVVVVVVVVVVVVVVVVVVVVVVVVVVVVVVVVVVVVVVVVVVVVVVVVVVVVVVVVVVVVVVVVVVVVVVVVVVVVVVVVVVVVVVVVVVVVVVVVVVVVVVVVVVVVVVVVVVVVVVVVVVVVVVVVVVVVVVVVVVVVVVPPDDPDPPPVVVVVVVVVVVVVVVVVVVVVVVVVVVVVVVVVVVVVVVVVVVVVVVVVVVDDDDDDDDDDDDDDDDDDDDDDDDDDDDDDDDDDDDDDDDDDDDDDDDDDDDDDDDDDDDDDDDDDDDDDDDDDDDDDDDDDDDDPPDPVVVVVVVVVVVVVVVVVVVVVVVVVVVVVVVVVVVVVVVVVVVVVVVVVVVVVVVVVVVVVVVVVVVVVVVVVVVPVPPPDDDDDDDDD

Secondary structure (DSSP, 8-state):
---------------PPPPHHHHHHHHHHHHHHHHHHHHHHHHHHHHHHHHHHHHHHHHHHHHHHHHHHHHHHHHHHHHHHHHHHHHHHHHHHHHHHHHHHHHHHHHHHHHHHHS-S------HHHHHHHHHHHHHHHHHHHHHHHHHHHHHHHHHHHHHHHHHHHHHHHHHHHHHHHHHHHHHHHHHHHHHHHHHHHHHHHHHHHHHHHHHHHHHHHHHHHHHHHHHHHHHHHHHHHHHHHHHHHHHHHHHHHHHHHHHHHHHHHHHHHHHHHHHHHHHHHHHHHS------HHHHHHHHHHHHHHHHHHHHHHHHHHHHHHHHHHHHHHHHHHHHHHHHHHHTS------------------------------------------------------------------PPP-------------------HHHHHHHHHHHHHHHHHHHHHHHHHHHHHHHHHHHHHHHHHHHHHHHHHHHHHHHHHHHHHHHHHHHHHHHHHHHTTSS------PPP-

Radius of gyration: 73.76 Å; chains: 1; bounding box: 159×132×212 Å

Sequence (523 aa):
MVASEEIYGREEVLLVQPGHVGLEIDRLQNQLTEKVKELATCQNEIKALRATEAKKDKAIEELRNEVRKLDERLRLTEDHLKYKKLEIKKLTEEKKDALAAQYAAEATLRRLHADQKEDDFVPLESVITPLEAEIKMYRNEIAALREDKKALERLTKSKEAALLEAEKILKSALERALIVEEVQNENYDLKRQIEICQACFLFYEENKILEKTHRQKILEVEKLSQTIHELEEVILSSGTNANAIRDYRRQISELQEEKRTLERELARVKVSANRVATVMANEWKDENDKVMPVRQWLEERRIMQAEMQRLKEKLAISERTAKAESQLKDKLKLRLTTLEEGLKHFSSHPVSSNPGSTSQPRGSSVGSSLFQKPNIKSNIESVTGNLIPSSIIKKKYASAENMLKKGIWASRNKVADNSKSNGNNDLSSNDMVSGFLYDRLQKEVINLRKSCEIKESSLHTKDEEIKMLTKKVDALTKAMEIEWKKMKREAAAREKEAASTKSDDNRKIRRSNSSRRSCKFSV

InterPro domains:
  IPR009768 Microtubule-associated protein 70 [PF07058] (19-376)
  IPR009768 Microtubule-associated protein 70 [PF07058] (402-520)
  IPR009768 Microtubule-associated protein 70 [PTHR31246] (16-517)

pLDDT: mean 76.98, std 24.37, range [25.95, 98.5]